Protein AF-A0A974UY22-F1 (afdb_monomer_lite)

Secondary structure (DSSP, 8-state):
------HHHHTTTS---EEE---SSTTTSTTHHHHHTTSSEEEEEEGGGHHHHHHHHHS---SS--HHHHS---EEEEEESSEEEEE-TTS-EEEEEEEP-SS-SSEEEEEEGGGTEEE-SSS----SSPPPTTTTS----------------------------PPPPPP-PPPPPPPP--------S-SS--HHHHHHH--B---B-SPPPPHHHHHHHHHGGGGS--GGG---EEEEEE--HHHHHHHHHHHSHHHHHTTPPP-STT-SEEEEEEE-THHHHHHHTSTTT-BTTBPPP-SS-HHHHHHHHHHHHHHHHHHHTT-EEEEE--SSHHHHHHHHHHHT--TT-EEEEEEEEE-B-S-TTSPPPTHHHHSPPPPHHHH-----

Radius of gyration: 31.55 Å; chains: 1; bounding box: 75×70×97 Å

pLDDT: mean 80.09, std 22.35, range [25.95, 98.69]

Sequence (392 aa):
MLRSFRPSERFSGKPLRELVCTHFHFDHVGGLREFAAVGDLTVHVGTPAVPFFEQALAGPRTVDPDRLAAVPAEAGVRGIDEVLTFDTAEGGTGSADRIVSDHAADMPIVHVNSGKLVFNSDLWNPTPEPPAPDAQRGGSPRSCTTRSRHSASTSRPSPAATAAPAPPTRRRWTTCGSRPVTEPRLIRHADHMEFSEVLRHRRMVRAYRPDPVPDDVLRRVVRVIRRAPSAGFSQGHRLAVITAPAVRARIAAISEGPYVEAGFTAWISGAPVLIALGVREASYHERYQEPDKLDDGAEIPWPVPYWWFDSGALLSLLQLAATSEGLATGFFGPGDDSRFAAVHALTGFPADVSLAGILTVGYSAEDPAAPPSGSAGKRAKLPLEELISWRS

Foldseek 3Di:
DPPPDAPCVVVPPDDAQEAEQFDPDCVSCPCVLNSQLVANHEYEWAPVCQVVVVCVLPPADPLDDDSCNVRPHDYHYDHDPAKDKDADPVGFIKMWGQDPDPVDRIGTWIAGPVVRDIDDDDPDDDDVDDDDPPPGPDDDDDDDDDDDDDDDDDDDDDDDDDDDDDDDDDDDDDDDDDDPPDPPPPPPPPLFDDLVVLVLLQDAFQAFDQDADDPVLVVQLLSCLSVQDDVLPLSFKDKQKDQDLVLQVQLLVLAVVVCVVVVHDRRSNRFNIKIWIKGQLVSVVVSCQDPVNDDVNHRDDCPDSVSLVSSVSSVVSSSSSLVRNQKYKHWDARDDPVSNVSNVVSSPDDPSIHTPTMMGIHHHPDDSPDQDDDVNNVDDDDDVPVVDDDDD

Structure (mmCIF, N/CA/C/O backbone):
data_AF-A0A974UY22-F1
#
_entry.id   AF-A0A974UY22-F1
#
loop_
_atom_site.group_PDB
_atom_site.id
_atom_site.type_symbol
_atom_site.label_atom_id
_atom_site.label_alt_id
_atom_site.label_comp_id
_atom_site.label_asym_id
_atom_site.label_entity_id
_atom_site.label_seq_id
_atom_site.pdbx_PDB_ins_code
_atom_site.Cartn_x
_atom_site.Cartn_y
_atom_site.Cartn_z
_atom_site.occupancy
_atom_site.B_iso_or_equiv
_atom_site.auth_seq_id
_atom_site.auth_comp_id
_atom_site.auth_asym_id
_atom_site.auth_atom_id
_atom_site.pdbx_PDB_model_num
ATOM 1 N N . MET A 1 1 ? -15.994 -2.359 -3.912 1.00 33.97 1 MET A N 1
ATOM 2 C CA . MET A 1 1 ? -16.128 -1.575 -2.666 1.00 33.97 1 MET A CA 1
ATOM 3 C C . MET A 1 1 ? -16.644 -2.520 -1.598 1.00 33.97 1 MET A C 1
ATOM 5 O O . MET A 1 1 ? -17.669 -3.144 -1.845 1.00 33.97 1 MET A O 1
ATOM 9 N N . LEU A 1 2 ? -15.956 -2.675 -0.460 1.00 34.50 2 LEU A N 1
ATOM 10 C CA . LEU A 1 2 ? -16.634 -3.187 0.738 1.00 34.50 2 LEU A CA 1
ATOM 11 C C . LEU A 1 2 ? -17.839 -2.267 0.940 1.00 34.50 2 LEU A C 1
ATOM 13 O O . LEU A 1 2 ? -17.652 -1.049 0.948 1.00 34.50 2 LEU A O 1
ATOM 17 N N . ARG A 1 3 ? -19.062 -2.809 0.979 1.00 41.75 3 ARG A N 1
ATOM 18 C CA . ARG A 1 3 ? -20.226 -1.998 1.349 1.00 41.75 3 ARG A CA 1
ATOM 19 C C . ARG A 1 3 ? -19.875 -1.377 2.696 1.00 41.75 3 ARG A C 1
ATOM 21 O O . ARG A 1 3 ? -19.633 -2.127 3.641 1.00 41.75 3 ARG A O 1
ATOM 28 N N . SER A 1 4 ? -19.747 -0.050 2.757 1.00 58.22 4 SER A N 1
ATOM 29 C CA . SER A 1 4 ? -19.576 0.607 4.045 1.00 58.22 4 SER A CA 1
ATOM 30 C C . SER A 1 4 ? -20.761 0.180 4.897 1.00 58.22 4 SER A C 1
ATOM 32 O O . SER A 1 4 ? -21.902 0.165 4.426 1.00 58.22 4 SER A O 1
ATOM 34 N N . PHE A 1 5 ? -20.482 -0.308 6.101 1.00 65.88 5 PHE A N 1
ATOM 35 C CA . PHE A 1 5 ? -21.538 -0.661 7.028 1.00 65.88 5 PHE A CA 1
ATOM 36 C C . PHE A 1 5 ? -22.402 0.584 7.234 1.00 65.88 5 PHE A C 1
ATOM 38 O O . PHE A 1 5 ? -21.897 1.631 7.626 1.00 65.88 5 PHE A O 1
ATOM 45 N N . ARG A 1 6 ? -23.691 0.487 6.907 1.00 71.44 6 ARG A N 1
ATOM 46 C CA . ARG A 1 6 ? -24.639 1.586 7.059 1.00 71.44 6 ARG A CA 1
ATOM 47 C C . ARG A 1 6 ? -25.590 1.238 8.194 1.00 71.44 6 ARG A C 1
ATOM 49 O O . ARG A 1 6 ? -26.463 0.387 7.994 1.00 71.44 6 ARG A O 1
ATOM 56 N N . PRO A 1 7 ? -25.455 1.892 9.361 1.00 74.00 7 PRO A N 1
ATOM 57 C CA . PRO A 1 7 ? -26.344 1.657 10.492 1.00 74.00 7 PRO A CA 1
ATOM 58 C C . PRO A 1 7 ? -27.825 1.753 10.103 1.00 74.00 7 PRO A C 1
ATOM 60 O O . PRO A 1 7 ? -28.613 0.877 10.448 1.00 74.00 7 PRO A O 1
ATOM 63 N N . SER A 1 8 ? -28.179 2.752 9.287 1.00 70.12 8 SER A N 1
ATOM 64 C CA . SER A 1 8 ? -29.545 2.977 8.801 1.00 70.12 8 SER A CA 1
ATOM 65 C C . SER A 1 8 ? -30.097 1.852 7.913 1.00 70.12 8 SER A C 1
ATOM 67 O O . SER A 1 8 ? -31.305 1.640 7.882 1.00 70.12 8 SER A O 1
ATOM 69 N N . GLU A 1 9 ? -29.238 1.113 7.202 1.00 75.69 9 GLU A N 1
ATOM 70 C CA . GLU A 1 9 ? -29.649 -0.038 6.385 1.00 75.69 9 GLU A CA 1
ATOM 71 C C . GLU A 1 9 ? -29.789 -1.303 7.246 1.00 75.69 9 GLU A C 1
ATOM 73 O O . GLU A 1 9 ? -30.740 -2.066 7.085 1.00 75.69 9 GLU A O 1
ATOM 78 N N . ARG A 1 10 ? -28.862 -1.514 8.191 1.00 74.62 10 ARG A N 1
ATOM 79 C CA . ARG A 1 10 ? -28.843 -2.676 9.098 1.00 74.62 10 ARG A CA 1
ATOM 80 C C . ARG A 1 10 ? -30.011 -2.659 10.086 1.00 74.62 10 ARG A C 1
ATOM 82 O O . ARG A 1 10 ? -30.601 -3.704 10.341 1.00 74.62 10 ARG A O 1
ATOM 89 N N . PHE A 1 11 ? -30.323 -1.489 10.634 1.00 73.31 11 PHE A N 1
ATOM 90 C CA . PHE A 1 11 ? -31.342 -1.286 11.666 1.00 73.31 11 PHE A CA 1
ATOM 91 C C . PHE A 1 11 ? -32.562 -0.531 11.119 1.00 73.31 11 PHE A C 1
ATOM 93 O O . PHE A 1 11 ? -33.171 0.281 11.816 1.00 73.31 11 PHE A O 1
ATOM 100 N N . SER A 1 12 ? -32.906 -0.785 9.850 1.00 63.34 12 SER A N 1
ATOM 101 C CA . SER A 1 12 ? -34.020 -0.119 9.170 1.00 63.34 12 SER A CA 1
ATOM 102 C C . SER A 1 12 ? -35.323 -0.201 9.984 1.00 63.34 12 SER A C 1
ATOM 104 O O . SER A 1 12 ? -35.714 -1.263 10.46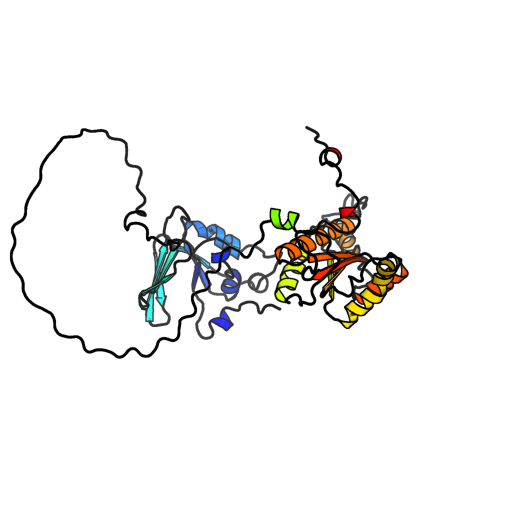7 1.00 63.34 12 SER A O 1
ATOM 106 N N . GLY A 1 13 ? -35.974 0.950 10.178 1.00 70.00 13 GLY A N 1
ATOM 107 C CA . GLY A 1 13 ? -37.240 1.073 10.912 1.00 70.00 13 GLY A CA 1
ATOM 108 C C . GLY A 1 13 ? -37.138 1.475 12.390 1.00 70.00 13 GLY A C 1
ATOM 109 O O . GLY A 1 13 ? -38.177 1.733 12.992 1.00 70.00 13 GLY A O 1
ATOM 110 N N . LYS A 1 14 ? -35.936 1.583 12.978 1.00 71.94 14 LYS A N 1
ATOM 111 C CA . LYS A 1 14 ? -35.740 2.123 14.340 1.00 71.94 14 LYS A CA 1
ATOM 112 C C . LYS A 1 14 ? -34.812 3.348 14.307 1.00 71.94 14 LYS A C 1
ATOM 114 O O . LYS A 1 14 ? -33.728 3.242 13.734 1.00 71.94 14 LYS A O 1
ATOM 119 N N . PRO A 1 15 ? -35.190 4.499 14.897 1.00 75.81 15 PRO A N 1
ATOM 120 C CA . PRO A 1 15 ? -34.280 5.636 14.996 1.00 75.81 15 PRO A CA 1
ATOM 121 C C . PRO A 1 15 ? -33.124 5.289 15.944 1.00 75.81 15 PRO A C 1
ATOM 123 O O . PRO A 1 15 ? -33.352 4.917 17.094 1.00 75.81 15 PRO A O 1
ATOM 126 N N . LEU A 1 16 ? -31.888 5.405 15.459 1.00 83.00 16 LEU A N 1
ATOM 127 C CA . LEU A 1 16 ? -30.686 5.276 16.283 1.00 83.00 16 LEU A CA 1
ATOM 128 C C . LEU A 1 16 ? -30.453 6.616 16.982 1.00 83.00 16 LEU A C 1
ATOM 130 O O . LEU A 1 16 ? -30.194 7.604 16.308 1.00 83.00 16 LEU A O 1
ATOM 134 N N . ARG A 1 17 ? -30.594 6.647 18.308 1.00 84.06 17 ARG A N 1
ATOM 135 C CA . ARG A 1 17 ? -30.447 7.871 19.120 1.00 84.06 17 ARG A CA 1
ATOM 136 C C . ARG A 1 17 ? -29.336 7.786 20.150 1.00 84.06 17 ARG A C 1
ATOM 138 O O . ARG A 1 17 ? -28.755 8.799 20.514 1.00 84.06 17 ARG A O 1
ATOM 145 N N . GLU A 1 18 ? -29.032 6.577 20.598 1.00 87.88 18 GLU A N 1
ATOM 146 C CA . GLU A 1 18 ? -28.063 6.333 21.655 1.00 87.88 18 GLU A CA 1
ATOM 147 C C . GLU A 1 18 ? -27.122 5.209 21.232 1.00 87.88 18 GLU A C 1
ATOM 149 O O . GLU A 1 18 ? -27.541 4.212 20.635 1.00 87.88 18 GLU A O 1
ATOM 154 N N . LEU A 1 19 ? -25.840 5.386 21.532 1.00 90.94 19 LEU A N 1
ATOM 155 C CA . LEU A 1 19 ? -24.793 4.394 21.341 1.00 90.94 19 LEU A CA 1
ATOM 156 C C . LEU A 1 19 ? -23.990 4.301 22.633 1.00 90.94 19 LEU A C 1
ATOM 158 O O . LEU A 1 19 ? -23.407 5.292 23.050 1.00 90.94 19 LEU A O 1
ATOM 162 N N . VAL A 1 20 ? -23.927 3.125 23.251 1.00 91.69 20 VAL A N 1
ATOM 163 C CA . VAL A 1 20 ? -23.041 2.891 24.399 1.00 91.69 20 VAL A CA 1
ATOM 164 C C . VAL A 1 20 ? -21.744 2.277 23.885 1.00 91.69 20 VAL A C 1
ATOM 166 O O . VAL A 1 20 ? -21.756 1.166 23.354 1.00 91.69 20 VAL A O 1
ATOM 169 N N . CYS A 1 21 ? -20.631 2.991 24.030 1.00 91.38 21 CYS A N 1
ATOM 170 C CA . CYS A 1 21 ? -19.300 2.462 23.757 1.00 91.38 21 CYS A CA 1
ATOM 171 C C . CYS A 1 21 ? -18.704 1.939 25.062 1.00 91.38 21 CYS A C 1
ATOM 173 O O . CYS A 1 21 ? -18.571 2.673 26.039 1.00 91.38 21 CYS A O 1
ATOM 175 N N . THR A 1 22 ? -18.365 0.652 25.077 1.00 87.69 22 THR A N 1
ATOM 176 C CA . THR A 1 22 ? -17.906 -0.021 26.295 1.00 87.69 22 THR A CA 1
ATOM 177 C C . THR A 1 22 ? -16.484 0.349 26.679 1.00 87.69 22 THR A C 1
ATOM 179 O O . THR A 1 22 ? -16.158 0.275 27.848 1.00 87.69 22 THR A O 1
ATOM 182 N N . HIS A 1 23 ? -15.613 0.693 25.730 1.00 87.56 23 HIS A N 1
ATOM 183 C CA . HIS A 1 23 ? -14.210 0.985 26.030 1.00 87.56 23 HIS A CA 1
ATOM 184 C C . HIS A 1 23 ? -13.537 1.737 24.877 1.00 87.56 23 HIS A C 1
ATOM 186 O O . HIS A 1 23 ? -14.053 1.715 23.760 1.00 87.56 23 HIS A O 1
ATOM 192 N N . PHE A 1 24 ? -12.396 2.389 25.117 1.00 81.62 24 PHE A N 1
ATOM 193 C CA . PHE A 1 24 ? -11.680 3.186 24.103 1.00 81.62 24 PHE A CA 1
ATOM 194 C C . PHE A 1 24 ? -10.812 2.367 23.126 1.00 81.62 24 PHE A C 1
ATOM 196 O O . PHE A 1 24 ? -10.281 2.921 22.159 1.00 81.62 24 PHE A O 1
ATOM 203 N N . HIS A 1 25 ? -10.644 1.062 23.354 1.00 83.88 25 HIS A N 1
ATOM 204 C CA . HIS A 1 25 ? -9.879 0.189 22.458 1.00 83.88 25 HIS A CA 1
ATOM 205 C C . HIS A 1 25 ? -10.543 0.033 21.077 1.00 83.88 25 HIS A C 1
ATOM 207 O O . HIS A 1 25 ? -11.761 0.149 20.920 1.00 83.88 25 HIS A O 1
ATOM 213 N N . PHE A 1 26 ? -9.718 -0.211 20.051 1.00 75.00 26 PHE A N 1
ATOM 214 C CA . PHE A 1 26 ? -10.118 -0.146 18.638 1.00 75.00 26 PHE A CA 1
ATOM 215 C C . PHE A 1 26 ? -11.260 -1.109 18.265 1.00 75.00 26 PHE A C 1
ATOM 217 O O . PHE A 1 26 ? -12.048 -0.816 17.366 1.00 75.00 26 PHE A O 1
ATOM 224 N N . ASP A 1 27 ? -11.352 -2.239 18.953 1.00 74.81 27 ASP A N 1
ATOM 225 C CA . ASP A 1 27 ? -12.356 -3.288 18.814 1.00 74.81 27 ASP A CA 1
ATOM 226 C C . ASP A 1 27 ? -13.695 -2.957 19.498 1.00 74.81 27 ASP A C 1
ATOM 228 O O . ASP A 1 27 ? -14.726 -3.496 19.097 1.00 74.81 27 ASP A O 1
ATOM 232 N N . HIS A 1 28 ? -13.721 -1.986 20.417 1.00 83.25 28 HIS A N 1
ATOM 233 C CA . HIS A 1 28 ? -14.942 -1.483 21.068 1.00 83.25 28 HIS A CA 1
ATOM 234 C C . HIS A 1 28 ? -15.478 -0.189 20.445 1.00 83.25 28 HIS A C 1
ATOM 236 O O . HIS A 1 28 ? -16.670 0.108 20.547 1.00 83.25 28 HIS A O 1
ATOM 242 N N . VAL A 1 29 ? -14.617 0.578 19.772 1.00 85.31 29 VAL A N 1
ATOM 243 C CA . VAL A 1 29 ? -14.995 1.818 19.064 1.00 85.31 29 VAL A CA 1
ATOM 244 C C . VAL A 1 29 ? -15.105 1.633 17.548 1.00 85.31 29 VAL A C 1
ATOM 246 O O . VAL A 1 29 ? -15.338 2.592 16.804 1.00 85.31 29 VAL A O 1
ATOM 249 N N . GLY A 1 30 ? -14.942 0.398 17.066 1.00 80.75 30 GLY A N 1
ATOM 250 C CA . GLY A 1 30 ? -15.022 0.046 15.654 1.00 80.75 30 GLY A CA 1
ATOM 251 C C . GLY A 1 30 ? -16.346 0.490 15.027 1.00 80.75 30 GLY A C 1
ATOM 252 O O . GLY A 1 30 ? -17.416 -0.006 15.364 1.00 80.75 30 GLY A O 1
ATOM 253 N N . GLY A 1 31 ? -16.279 1.434 14.085 1.00 82.56 31 GLY A N 1
ATOM 254 C CA . GLY A 1 31 ? -17.460 1.958 13.392 1.00 82.56 31 GLY A CA 1
ATOM 255 C C . GLY A 1 31 ? -18.199 3.089 14.116 1.00 82.56 31 GLY A C 1
ATOM 256 O O . GLY A 1 31 ? -19.160 3.598 13.547 1.00 82.56 31 GLY A O 1
ATOM 257 N N . LEU A 1 32 ? -17.739 3.549 15.288 1.00 89.19 32 LEU A N 1
ATOM 258 C CA . LEU A 1 32 ? -18.306 4.689 16.032 1.00 89.19 32 LEU A CA 1
ATOM 259 C C . LEU A 1 32 ? -18.644 5.879 15.121 1.00 89.19 32 LEU A C 1
ATOM 261 O O . LEU A 1 32 ? -19.759 6.393 15.133 1.00 89.19 32 LEU A O 1
ATOM 265 N N . ARG A 1 33 ? -17.687 6.284 14.281 1.00 88.94 33 ARG A N 1
ATOM 266 C CA . ARG A 1 33 ? -17.845 7.428 13.374 1.00 88.94 33 ARG A CA 1
ATOM 267 C C . ARG A 1 33 ? -18.901 7.191 12.286 1.00 88.94 33 ARG A C 1
ATOM 269 O O . ARG A 1 33 ? -19.545 8.138 11.858 1.00 88.94 33 ARG A O 1
ATOM 276 N N . GLU A 1 34 ? -19.154 5.947 11.876 1.00 87.19 34 GLU A N 1
ATOM 277 C CA . GLU A 1 34 ? -20.253 5.628 10.946 1.00 87.19 34 GLU A CA 1
ATOM 278 C C . GLU A 1 34 ? -21.630 5.780 11.610 1.00 87.19 34 GLU A C 1
ATOM 280 O O . GLU A 1 34 ? -22.583 6.190 10.948 1.00 87.19 34 GLU A O 1
ATOM 285 N N . PHE A 1 35 ? -21.737 5.480 12.910 1.00 87.56 35 PHE A N 1
ATOM 286 C CA . PHE A 1 35 ? -22.947 5.738 13.696 1.00 87.56 35 PHE A CA 1
ATOM 287 C C . PHE A 1 35 ? -23.139 7.230 13.964 1.00 87.56 35 PHE A C 1
ATOM 289 O O . PHE A 1 35 ? -24.234 7.737 13.750 1.00 87.56 35 PHE A O 1
ATOM 296 N N . ALA A 1 36 ? -22.085 7.945 14.358 1.00 88.56 36 ALA A N 1
ATOM 297 C CA . ALA A 1 36 ? -22.140 9.391 14.569 1.00 88.56 36 ALA A CA 1
ATOM 298 C C . ALA A 1 36 ? -22.578 10.149 13.301 1.00 88.56 36 ALA A C 1
ATOM 300 O O . ALA A 1 36 ? -23.345 11.101 13.382 1.00 88.56 36 ALA A O 1
ATOM 301 N N . ALA A 1 37 ? -22.183 9.671 12.115 1.00 87.81 37 ALA A N 1
ATOM 302 C CA . ALA A 1 37 ? -22.597 10.241 10.831 1.00 87.81 37 ALA A CA 1
ATOM 303 C C . ALA A 1 37 ? -24.098 10.088 10.502 1.00 87.81 37 ALA A C 1
ATOM 305 O O . ALA A 1 37 ? -24.549 10.602 9.477 1.00 87.81 37 ALA A O 1
ATOM 306 N N . VAL A 1 38 ? -24.872 9.346 11.305 1.00 81.56 38 VAL A N 1
ATOM 307 C CA . VAL A 1 38 ? -26.341 9.297 11.186 1.00 81.56 38 VAL A CA 1
ATOM 308 C C . VAL A 1 38 ? -26.969 10.631 11.616 1.00 81.56 38 VAL A C 1
ATOM 310 O O . VAL A 1 38 ? -28.004 10.995 11.061 1.00 81.56 38 VAL A O 1
ATOM 313 N N . GLY A 1 39 ? -26.318 11.369 12.524 1.00 79.12 39 GLY A N 1
ATOM 314 C CA . GLY A 1 39 ? -26.855 12.577 13.155 1.00 79.12 39 GLY A CA 1
ATOM 315 C C . GLY A 1 39 ? -27.792 12.270 14.325 1.00 79.12 39 GLY A C 1
ATOM 316 O O . GLY A 1 39 ? -28.324 11.164 14.427 1.00 79.12 39 GLY A O 1
ATOM 317 N N . ASP A 1 40 ? -27.955 13.247 15.221 1.00 82.75 40 ASP A N 1
ATOM 318 C CA . ASP A 1 40 ? -28.810 13.175 16.419 1.00 82.75 40 ASP A CA 1
ATOM 319 C C . ASP A 1 40 ? -28.524 11.963 17.333 1.00 82.75 40 ASP A C 1
ATOM 321 O O . ASP A 1 40 ? -29.420 11.416 17.983 1.00 82.75 40 ASP A O 1
ATOM 325 N N . LEU A 1 41 ? -27.258 11.537 17.385 1.00 88.31 41 LEU A N 1
ATOM 326 C CA . LEU A 1 41 ? -26.791 10.426 18.212 1.00 88.31 41 LEU A CA 1
ATOM 327 C C . LEU A 1 41 ? -26.083 10.948 19.470 1.00 88.31 41 LEU A C 1
ATOM 329 O O . LEU A 1 41 ? -25.190 11.791 19.383 1.00 88.31 41 LEU A O 1
ATOM 333 N N . THR A 1 42 ? -26.416 10.386 20.632 1.00 91.62 42 THR A N 1
ATOM 334 C CA . THR A 1 42 ? -25.621 10.528 21.860 1.00 91.62 42 THR A CA 1
ATOM 335 C C . THR A 1 42 ? -24.766 9.283 22.076 1.00 91.62 42 THR A C 1
ATOM 337 O O . THR A 1 42 ? -25.270 8.161 22.123 1.00 91.62 42 THR A O 1
ATOM 340 N N . VAL A 1 43 ? -23.459 9.481 22.210 1.00 94.12 43 VAL A N 1
ATOM 341 C CA . VAL A 1 43 ? -22.476 8.445 22.523 1.00 94.12 43 VAL A CA 1
ATOM 342 C C . VAL A 1 43 ? -22.242 8.438 24.029 1.00 94.12 43 VAL A C 1
ATOM 344 O O . VAL A 1 43 ? -21.730 9.402 24.592 1.00 94.12 43 VAL A O 1
ATOM 347 N N . HIS A 1 44 ? -22.612 7.348 24.685 1.00 94.69 44 HIS A N 1
ATOM 348 C CA . HIS A 1 44 ? -22.419 7.138 26.110 1.00 94.69 44 HIS A CA 1
ATOM 349 C C . HIS A 1 44 ? -21.152 6.324 26.362 1.00 94.69 44 HIS A C 1
ATOM 351 O O . HIS A 1 44 ? -20.973 5.251 25.786 1.00 94.69 44 HIS A O 1
ATOM 357 N N . VAL A 1 45 ? -20.291 6.831 27.237 1.00 94.50 45 VAL A N 1
ATOM 358 C CA . VAL A 1 45 ? -19.005 6.225 27.621 1.00 94.50 45 VAL A CA 1
ATOM 359 C C . VAL A 1 45 ? -18.792 6.416 29.112 1.00 94.50 45 VAL A C 1
ATOM 361 O O . VAL A 1 45 ? -19.397 7.315 29.692 1.00 94.50 45 VAL A O 1
ATOM 364 N N . GLY A 1 46 ? -17.932 5.637 29.770 1.00 93.25 46 GLY A N 1
ATOM 365 C CA . GLY A 1 46 ? -17.560 5.987 31.141 1.00 93.25 46 GLY A CA 1
ATOM 366 C C . GLY A 1 46 ? -16.921 7.370 31.193 1.00 93.25 46 GLY A C 1
ATOM 367 O O . GLY A 1 46 ? -16.133 7.736 30.320 1.00 93.25 46 GLY A O 1
ATOM 368 N N . THR A 1 47 ? -17.260 8.146 32.223 1.00 94.31 47 THR A N 1
ATOM 369 C CA . THR A 1 47 ? -16.863 9.559 32.341 1.00 94.31 47 THR A CA 1
ATOM 370 C C . THR A 1 47 ? -15.376 9.842 32.073 1.00 94.31 47 THR A C 1
ATOM 372 O O . THR A 1 47 ? -15.097 10.811 31.365 1.00 94.31 47 THR A O 1
ATOM 375 N N . PRO A 1 48 ? -14.403 9.022 32.529 1.00 91.50 48 PRO A N 1
ATOM 376 C CA . PRO A 1 48 ? -12.989 9.283 32.245 1.00 91.50 48 PRO A CA 1
ATOM 377 C C . PRO A 1 48 ? -12.621 9.274 30.750 1.00 91.50 48 PRO A C 1
ATOM 379 O O . PRO A 1 48 ? -11.626 9.887 30.373 1.00 91.50 48 PRO A O 1
ATOM 382 N N . ALA A 1 49 ? -13.409 8.611 29.898 1.00 92.56 49 ALA A N 1
ATOM 383 C CA . ALA A 1 49 ? -13.141 8.494 28.466 1.00 92.56 49 ALA A CA 1
ATOM 384 C C . ALA A 1 49 ? -13.738 9.625 27.621 1.00 92.56 49 ALA A C 1
ATOM 386 O O . ALA A 1 49 ? -13.383 9.748 26.449 1.00 92.56 49 ALA A O 1
ATOM 387 N N . VAL A 1 50 ? -14.615 10.466 28.182 1.00 94.50 50 VAL A N 1
ATOM 388 C CA . VAL A 1 50 ? -15.306 11.536 27.437 1.00 94.50 50 VAL A CA 1
ATOM 389 C C . VAL A 1 50 ? -14.346 12.375 26.575 1.00 94.50 50 VAL A C 1
ATOM 391 O O . VAL A 1 50 ? -14.598 12.461 25.371 1.00 94.50 50 VAL A O 1
ATOM 394 N N . PRO A 1 51 ? -13.203 12.883 27.091 1.00 93.31 51 PRO A N 1
ATOM 395 C CA . PRO A 1 51 ? -12.296 13.703 26.283 1.00 93.31 51 PRO A CA 1
ATOM 396 C C . PRO A 1 51 ? -11.722 12.966 25.065 1.00 93.31 51 PRO A C 1
ATOM 398 O O . PRO A 1 51 ? -11.556 13.556 23.997 1.00 93.31 51 PRO A O 1
ATOM 401 N N . PHE A 1 52 ? -11.441 11.664 25.199 1.00 91.56 52 PHE A N 1
ATOM 402 C CA . PHE A 1 52 ? -10.943 10.847 24.091 1.00 91.56 52 PHE A CA 1
ATOM 403 C C . PHE A 1 52 ? -11.997 10.710 22.989 1.00 91.56 52 PHE A C 1
ATOM 405 O O . PHE A 1 52 ? -11.681 10.876 21.812 1.00 91.56 52 PHE A O 1
ATOM 412 N N . PHE A 1 53 ? -13.252 10.434 23.351 1.00 93.44 53 PHE A N 1
ATOM 413 C CA . PHE A 1 53 ? -14.328 10.253 22.375 1.00 93.44 53 PHE A CA 1
ATOM 414 C C . PHE A 1 53 ? -14.726 11.569 21.697 1.00 93.44 53 PHE A C 1
ATOM 416 O O . PHE A 1 53 ? -14.955 11.573 20.487 1.00 93.44 53 PHE A O 1
ATOM 423 N N . GLU A 1 54 ? -14.734 12.689 22.426 1.00 93.12 54 GLU A N 1
ATOM 424 C CA . GLU A 1 54 ? -14.919 14.023 21.838 1.00 93.12 54 GLU A CA 1
ATOM 425 C C . GLU A 1 54 ? -13.828 14.317 20.804 1.00 93.12 54 GLU A C 1
ATOM 427 O O . GLU A 1 54 ? -14.124 14.685 19.663 1.00 93.12 54 GLU A O 1
ATOM 432 N N . GLN A 1 55 ? -12.563 14.062 21.155 1.00 90.88 55 GLN A N 1
ATOM 433 C CA . GLN A 1 55 ? -11.442 14.218 20.232 1.00 90.88 55 GLN A CA 1
ATOM 434 C C . GLN A 1 55 ? -11.551 13.268 19.028 1.00 90.88 55 GLN A C 1
ATOM 436 O O . GLN A 1 55 ? -11.290 13.675 17.894 1.00 90.88 55 GLN A O 1
ATOM 441 N N . ALA A 1 56 ? -11.950 12.013 19.243 1.00 89.31 56 ALA A N 1
ATOM 442 C CA . ALA A 1 56 ? -12.083 11.012 18.189 1.00 89.31 56 ALA A CA 1
ATOM 443 C C . ALA A 1 56 ? -13.204 11.344 17.188 1.00 89.31 56 ALA A C 1
ATOM 445 O O . ALA A 1 56 ? -13.085 11.011 16.005 1.00 89.31 56 ALA A O 1
ATOM 446 N N . LEU A 1 57 ? -14.281 12.000 17.631 1.00 90.81 57 LEU A N 1
ATOM 447 C CA . LEU A 1 57 ? -15.384 12.451 16.778 1.00 90.81 57 LEU A CA 1
ATOM 448 C C . LEU A 1 57 ? -15.049 13.765 16.057 1.00 90.81 57 LEU A C 1
ATOM 450 O O . LEU A 1 57 ? -15.276 13.862 14.849 1.00 90.81 57 LEU A O 1
ATOM 454 N N . ALA A 1 58 ? -14.435 14.728 16.749 1.00 89.12 58 ALA A N 1
ATOM 455 C CA . ALA A 1 58 ? -14.052 16.020 16.176 1.00 89.12 58 ALA A CA 1
ATOM 456 C C . ALA A 1 58 ? -12.839 15.937 15.230 1.00 89.12 58 ALA A C 1
ATOM 458 O O . ALA A 1 58 ? -12.694 16.750 14.316 1.00 89.12 58 ALA A O 1
ATOM 459 N N . GLY A 1 59 ? -11.952 14.962 15.445 1.00 88.19 59 GLY A N 1
ATOM 460 C CA . GLY A 1 59 ? -10.703 14.827 14.705 1.00 88.19 59 GLY A CA 1
ATOM 461 C C . GLY A 1 59 ? -10.904 14.569 13.202 1.00 88.19 59 GLY A C 1
ATOM 462 O O . GLY A 1 59 ? -11.770 13.774 12.813 1.00 88.19 59 GLY A O 1
ATOM 463 N N . PRO A 1 60 ? -10.086 15.185 12.326 1.00 84.75 60 PRO A N 1
ATOM 464 C CA . PRO A 1 60 ? -10.155 14.934 10.893 1.00 84.75 60 PRO A CA 1
ATOM 465 C C . PRO A 1 60 ? -9.629 13.533 10.559 1.00 84.75 60 PRO A C 1
ATOM 467 O O . PRO A 1 60 ? -8.563 13.119 11.019 1.00 84.75 60 PRO A O 1
ATOM 470 N N . ARG A 1 61 ? -10.333 12.806 9.683 1.00 85.00 61 ARG A N 1
ATOM 471 C CA . ARG A 1 61 ? -9.898 11.489 9.193 1.00 85.00 61 ARG A CA 1
ATOM 472 C C . ARG A 1 61 ? -9.295 11.591 7.792 1.00 85.00 61 ARG A C 1
ATOM 474 O O . ARG A 1 61 ? -9.928 11.263 6.797 1.00 85.00 61 ARG A O 1
ATOM 481 N N . THR A 1 62 ? -8.046 12.040 7.716 1.00 81.00 62 THR A N 1
ATOM 482 C CA . THR A 1 62 ? -7.357 12.351 6.446 1.00 81.00 62 THR A CA 1
ATOM 483 C C . THR A 1 62 ? -6.833 11.112 5.707 1.00 81.00 62 THR A C 1
ATOM 485 O O . THR A 1 62 ? -6.807 11.075 4.478 1.00 81.00 62 THR A O 1
ATOM 488 N N . VAL A 1 63 ? -6.462 10.056 6.442 1.00 77.50 63 VAL A N 1
ATOM 489 C CA . VAL A 1 63 ? -5.847 8.837 5.877 1.00 77.50 63 VAL A CA 1
ATOM 490 C C . VAL A 1 63 ? -6.865 7.809 5.391 1.00 77.50 63 VAL A C 1
ATOM 492 O O . VAL A 1 63 ? -6.483 6.929 4.637 1.00 77.50 63 VAL A O 1
ATOM 495 N N . ASP A 1 64 ? -8.133 7.872 5.799 1.00 76.44 64 ASP A N 1
ATOM 496 C CA . ASP A 1 64 ? -9.227 7.082 5.211 1.00 76.44 64 ASP A CA 1
ATOM 497 C C . ASP A 1 64 ? -10.572 7.727 5.525 1.00 76.44 64 ASP A C 1
ATOM 499 O O . ASP A 1 64 ? -11.204 7.290 6.480 1.00 76.44 64 ASP A O 1
ATOM 503 N N . PRO A 1 65 ? -10.973 8.794 4.802 1.00 81.81 65 PRO A N 1
ATOM 504 C CA . PRO A 1 65 ? -12.192 9.529 5.108 1.00 81.81 65 PRO A CA 1
ATOM 505 C C . PRO A 1 65 ? -13.388 8.587 5.225 1.00 81.81 65 PRO A C 1
ATOM 507 O O . PRO A 1 65 ? -13.686 7.824 4.307 1.00 81.81 65 PRO A O 1
ATOM 510 N N . ASP A 1 66 ? -14.039 8.629 6.383 1.00 84.81 66 ASP A N 1
ATOM 511 C CA . ASP A 1 66 ? -15.274 7.903 6.643 1.00 84.81 66 ASP A CA 1
ATOM 512 C C . ASP A 1 66 ? -16.493 8.768 6.370 1.00 84.81 66 ASP A C 1
ATOM 514 O O . ASP A 1 66 ? -16.389 9.920 5.943 1.00 84.81 66 ASP A O 1
ATOM 518 N N . ARG A 1 67 ? -17.675 8.205 6.616 1.00 84.75 67 ARG A N 1
ATOM 519 C CA . ARG A 1 67 ? -18.918 8.929 6.394 1.00 84.75 67 ARG A CA 1
ATOM 520 C C . ARG A 1 67 ? -19.022 10.201 7.231 1.00 84.75 67 ARG A C 1
ATOM 522 O O . ARG A 1 67 ? -19.512 11.184 6.695 1.00 84.75 67 ARG A O 1
ATOM 529 N N . LEU A 1 68 ? -18.534 10.215 8.475 1.00 87.94 68 LEU A N 1
ATOM 530 C CA . LEU A 1 68 ? -18.548 11.426 9.306 1.00 87.94 68 LEU A CA 1
ATOM 531 C C . LEU A 1 68 ? -17.616 12.506 8.745 1.00 87.94 68 LEU A C 1
ATOM 533 O O . LEU A 1 68 ? -17.937 13.685 8.805 1.00 87.94 68 LEU A O 1
ATOM 537 N N . ALA A 1 69 ? -16.477 12.115 8.165 1.00 87.94 69 ALA A N 1
ATOM 538 C CA . ALA A 1 69 ? -15.603 13.056 7.467 1.00 87.94 69 ALA A CA 1
ATOM 539 C C . ALA A 1 69 ? -16.227 13.589 6.160 1.00 87.94 69 ALA A C 1
ATOM 541 O O . ALA A 1 69 ? -15.993 14.738 5.800 1.00 87.94 69 ALA A O 1
ATOM 542 N N . ALA A 1 70 ? -17.007 12.769 5.447 1.00 85.12 70 ALA A N 1
ATOM 543 C CA . ALA A 1 70 ? -17.669 13.161 4.198 1.00 85.12 70 ALA A CA 1
ATOM 544 C C . ALA A 1 70 ? -18.960 13.972 4.417 1.00 85.12 70 ALA A C 1
ATOM 546 O O . ALA A 1 70 ? -19.284 14.851 3.622 1.00 85.12 70 ALA A O 1
ATOM 547 N N . VAL A 1 71 ? -19.705 13.652 5.474 1.00 85.00 71 VAL A N 1
ATOM 548 C CA . VAL A 1 71 ? -20.960 14.287 5.879 1.00 85.00 71 VAL A CA 1
ATOM 549 C C . VAL A 1 71 ? -20.858 14.565 7.379 1.00 85.00 71 VAL A C 1
ATOM 551 O O . VAL A 1 71 ? -21.229 13.705 8.183 1.00 85.00 71 VAL A O 1
ATOM 554 N N . PRO A 1 72 ? -20.310 15.732 7.765 1.00 84.19 72 PRO A N 1
ATOM 555 C CA . PRO A 1 72 ? -20.220 16.120 9.163 1.00 84.19 72 PRO A CA 1
ATOM 556 C C . PRO A 1 72 ? -21.606 16.140 9.803 1.00 84.19 72 PRO A C 1
ATOM 558 O O . PRO A 1 72 ? -22.553 16.694 9.245 1.00 84.19 72 PRO A O 1
ATOM 561 N N . ALA A 1 73 ? -21.710 15.528 10.974 1.00 85.06 73 ALA A N 1
ATOM 562 C CA . ALA A 1 73 ? -22.913 15.495 11.783 1.00 85.06 73 ALA A CA 1
ATOM 563 C C . ALA A 1 73 ? -22.520 15.724 13.241 1.00 85.06 73 ALA A C 1
ATOM 565 O O . ALA A 1 73 ? -21.435 15.314 13.664 1.00 85.06 73 ALA A O 1
ATOM 566 N N . GLU A 1 74 ? -23.393 16.375 14.003 1.00 80.50 74 GLU A N 1
ATOM 567 C CA . GLU A 1 74 ? -23.183 16.499 15.440 1.00 80.50 74 GLU A CA 1
ATOM 568 C C . GLU A 1 74 ? -23.511 15.172 16.129 1.00 80.50 74 GLU A C 1
ATOM 570 O O . GLU A 1 74 ? -24.561 14.567 15.900 1.00 80.50 74 GLU A O 1
ATOM 575 N N . ALA A 1 75 ? -22.587 14.723 16.975 1.00 83.81 75 ALA A N 1
ATOM 576 C CA . ALA A 1 75 ? -22.782 13.607 17.884 1.00 83.81 75 ALA A CA 1
ATOM 577 C C . ALA A 1 75 ? -22.320 14.050 19.272 1.00 83.81 75 ALA A C 1
ATOM 579 O O . ALA A 1 75 ? -21.162 14.430 19.454 1.00 83.81 75 ALA A O 1
ATOM 580 N N . GLY A 1 76 ? -23.235 14.033 20.239 1.00 90.06 76 GLY A N 1
ATOM 581 C CA . GLY A 1 76 ? -22.919 14.379 21.621 1.00 90.06 76 GLY A CA 1
ATOM 582 C C . GLY A 1 76 ? -22.189 13.230 22.308 1.00 90.06 76 GLY A C 1
ATOM 583 O O . GLY A 1 76 ? -22.495 12.069 22.046 1.00 90.06 76 GLY A O 1
ATOM 584 N N . VAL A 1 77 ? -21.259 13.534 23.212 1.00 94.75 77 VAL A N 1
ATOM 585 C CA . VAL A 1 77 ? -20.637 12.536 24.094 1.00 94.75 77 VAL A CA 1
ATOM 586 C C . VAL A 1 77 ? -21.136 12.767 25.515 1.00 94.75 77 VAL A C 1
ATOM 588 O O . VAL A 1 77 ? -21.146 13.897 25.999 1.00 94.75 77 VAL A O 1
ATOM 591 N N . ARG A 1 78 ? -21.572 11.704 26.193 1.00 96.06 78 ARG A N 1
ATOM 592 C CA . ARG A 1 78 ? -22.076 11.765 27.566 1.00 96.06 78 ARG A CA 1
ATOM 593 C C . ARG A 1 78 ? -21.384 10.736 28.453 1.00 96.06 78 ARG A C 1
ATOM 595 O O . ARG A 1 78 ? -21.371 9.547 28.146 1.00 96.06 78 ARG A O 1
ATOM 602 N N . GLY A 1 79 ? -20.862 11.207 29.581 1.00 95.69 79 GLY A N 1
ATOM 603 C CA . GLY A 1 79 ? -20.267 10.362 30.612 1.00 95.69 79 GLY A CA 1
ATOM 604 C C . GLY A 1 79 ? -21.301 9.531 31.377 1.00 95.69 79 GLY A C 1
ATOM 605 O O . GLY A 1 79 ? -22.412 9.991 31.651 1.00 95.69 79 GLY A O 1
ATOM 606 N N . ILE A 1 80 ? -20.916 8.309 31.727 1.00 94.88 80 ILE A N 1
ATOM 607 C CA . ILE A 1 80 ? -21.579 7.430 32.687 1.00 94.88 80 ILE A CA 1
ATOM 608 C C . ILE A 1 80 ? -20.732 7.447 33.963 1.00 94.88 80 ILE A C 1
ATOM 610 O O . ILE A 1 80 ? -19.652 6.854 33.998 1.00 94.88 80 ILE A O 1
ATOM 614 N N . ASP A 1 81 ? -21.211 8.124 35.008 1.00 89.94 81 ASP A N 1
ATOM 615 C CA . ASP A 1 81 ? -20.496 8.196 36.288 1.00 89.94 81 ASP A CA 1
ATOM 616 C C . ASP A 1 81 ? -20.626 6.899 37.088 1.00 89.94 81 ASP A C 1
ATOM 618 O O . ASP A 1 81 ? -19.622 6.369 37.559 1.00 89.94 81 ASP A O 1
ATOM 622 N N . GLU A 1 82 ? -21.837 6.356 37.197 1.00 88.31 82 GLU A N 1
ATOM 623 C CA . GLU A 1 82 ? -22.109 5.093 37.896 1.00 88.31 82 GLU A CA 1
ATOM 624 C C . GLU A 1 82 ? -23.028 4.200 37.069 1.00 88.31 82 GLU A C 1
ATOM 626 O O . GLU A 1 82 ? -22.618 3.123 36.650 1.00 88.31 82 GLU A O 1
ATOM 631 N N . VAL A 1 83 ? -24.241 4.666 36.764 1.00 92.12 83 VAL A N 1
ATOM 632 C CA . VAL A 1 83 ? -25.196 3.921 35.941 1.00 92.12 83 VAL A CA 1
ATOM 633 C C . VAL A 1 83 ? -25.939 4.846 34.987 1.00 92.12 83 VAL A C 1
ATOM 635 O O . VAL A 1 83 ? -26.367 5.943 35.348 1.00 92.12 83 VAL A O 1
ATOM 638 N N . LEU A 1 84 ? -26.116 4.385 33.757 1.00 93.75 84 LEU A N 1
ATOM 639 C CA . LEU A 1 84 ? -27.069 4.920 32.795 1.00 93.75 84 LEU A CA 1
ATOM 640 C C . LEU A 1 84 ? -28.251 3.957 32.727 1.00 93.75 84 LEU A C 1
ATOM 642 O O . LEU A 1 84 ? -28.045 2.754 32.639 1.00 93.75 84 LEU A O 1
ATOM 646 N N . THR A 1 85 ? -29.478 4.466 32.735 1.00 92.81 85 THR A N 1
ATOM 647 C CA . THR A 1 85 ? -30.682 3.656 32.493 1.00 92.81 85 THR A CA 1
ATOM 648 C C . THR A 1 85 ? -31.349 4.113 31.208 1.00 92.81 85 THR A C 1
ATOM 650 O O . THR A 1 85 ? -31.305 5.298 30.881 1.00 92.81 85 THR A O 1
ATOM 653 N N . PHE A 1 86 ? -31.926 3.172 30.466 1.00 88.69 86 PHE A N 1
ATOM 654 C CA . PHE A 1 86 ? -32.559 3.446 29.178 1.00 88.69 86 PHE A CA 1
ATOM 655 C C . PHE A 1 86 ? -33.754 2.524 28.931 1.00 88.69 86 PHE A C 1
ATOM 657 O O . PHE A 1 86 ? -33.802 1.390 29.420 1.00 88.69 86 PHE A O 1
ATOM 664 N N . ASP A 1 87 ? -34.709 3.004 28.139 1.00 88.00 87 ASP A N 1
ATOM 665 C CA . ASP A 1 87 ? -35.861 2.222 27.698 1.00 88.00 87 ASP A CA 1
ATOM 666 C C . ASP A 1 87 ? -35.511 1.398 26.455 1.00 88.00 87 ASP A C 1
ATOM 668 O O . ASP A 1 87 ? -34.808 1.849 25.547 1.00 88.00 87 ASP A O 1
ATOM 672 N N . THR A 1 88 ? -36.022 0.172 26.378 1.00 81.62 88 THR A N 1
ATOM 673 C CA . THR A 1 88 ? -35.840 -0.688 25.207 1.00 81.62 88 THR A CA 1
ATOM 674 C C . THR A 1 88 ? -37.001 -0.526 24.234 1.00 81.62 88 THR A C 1
ATOM 676 O O . THR A 1 88 ? -38.155 -0.349 24.621 1.00 81.62 88 THR A O 1
ATOM 679 N N . ALA A 1 89 ? -36.721 -0.685 22.938 1.00 76.81 89 ALA A N 1
ATOM 680 C CA . ALA A 1 89 ? -37.739 -0.599 21.886 1.00 76.81 89 ALA A CA 1
ATOM 681 C C . ALA A 1 89 ? -38.873 -1.645 22.007 1.00 76.81 89 ALA A C 1
ATOM 683 O O . ALA A 1 89 ? -39.880 -1.530 21.316 1.00 76.81 89 ALA A O 1
ATOM 684 N N . GLU A 1 90 ? -38.703 -2.672 22.844 1.00 77.31 90 GLU A N 1
ATOM 685 C CA . GLU A 1 90 ? -39.691 -3.730 23.103 1.00 77.31 90 GLU A CA 1
ATOM 686 C C . GLU A 1 90 ? -40.514 -3.478 24.382 1.00 77.31 90 GLU A C 1
ATOM 688 O O . GLU A 1 90 ? -41.302 -4.332 24.779 1.00 77.31 90 GLU A O 1
ATOM 693 N N . GLY A 1 91 ? -40.356 -2.313 25.024 1.00 79.81 91 GLY A N 1
ATOM 694 C CA . GLY A 1 91 ? -41.141 -1.920 26.199 1.00 79.81 91 GLY A CA 1
ATOM 695 C C . GLY A 1 91 ? -40.583 -2.412 27.538 1.00 79.81 91 GLY A C 1
ATOM 696 O O . GLY A 1 91 ? -41.352 -2.662 28.463 1.00 79.81 91 GLY A O 1
ATOM 697 N N . GLY A 1 92 ? -39.261 -2.574 27.652 1.00 86.06 92 GLY A N 1
ATOM 698 C CA . GLY A 1 92 ? -38.572 -2.871 28.911 1.00 86.06 92 GLY A CA 1
ATOM 699 C C . GLY A 1 92 ? -37.516 -1.825 29.258 1.00 86.06 92 GLY A C 1
ATOM 700 O O . GLY A 1 92 ? -37.432 -0.789 28.610 1.00 86.06 92 GLY A O 1
ATOM 701 N N . THR A 1 93 ? -36.682 -2.120 30.254 1.00 89.50 93 THR A N 1
ATOM 702 C CA . THR A 1 93 ? -35.563 -1.256 30.659 1.00 89.50 93 THR A CA 1
ATOM 703 C C . THR A 1 93 ? -34.226 -1.970 30.503 1.00 89.50 93 THR A C 1
ATOM 705 O O . THR A 1 93 ? -34.143 -3.203 30.541 1.00 89.50 93 THR A O 1
ATOM 708 N N . GLY A 1 94 ? -33.167 -1.191 30.344 1.00 91.31 94 GLY A N 1
ATOM 709 C CA . GLY A 1 94 ? -31.787 -1.632 30.458 1.00 91.31 94 GLY A CA 1
ATOM 710 C C . GLY A 1 94 ? -30.961 -0.667 31.300 1.00 91.31 94 GLY A C 1
ATOM 711 O O . GLY A 1 94 ? -31.417 0.426 31.651 1.00 91.31 94 GLY A O 1
ATOM 712 N N . SER A 1 95 ? -29.753 -1.099 31.640 1.00 92.12 95 SER A N 1
ATOM 713 C CA . SER A 1 95 ? -28.743 -0.270 32.285 1.00 92.12 95 SER A CA 1
ATOM 714 C C . SER A 1 95 ? -27.383 -0.429 31.619 1.00 92.12 95 SER A C 1
ATOM 716 O O . SER A 1 95 ? -27.102 -1.437 30.972 1.00 92.12 95 SER A O 1
ATOM 718 N N . ALA A 1 96 ? -26.548 0.594 31.748 1.00 92.12 96 ALA A N 1
ATOM 719 C CA . ALA A 1 96 ? -25.126 0.528 31.480 1.00 92.12 96 ALA A CA 1
ATOM 720 C C . ALA A 1 96 ? -24.389 0.994 32.739 1.00 92.12 96 ALA A C 1
ATOM 722 O O . ALA A 1 96 ? -24.440 2.173 33.090 1.00 92.12 96 ALA A O 1
ATOM 723 N N . ASP A 1 97 ? -23.757 0.058 33.436 1.00 90.62 97 ASP A N 1
ATOM 724 C CA . ASP A 1 97 ? -23.137 0.266 34.743 1.00 90.62 97 ASP A CA 1
ATOM 725 C C . ASP A 1 97 ? -21.623 0.412 34.564 1.00 90.62 97 ASP A C 1
ATOM 727 O O . ASP A 1 97 ? -20.974 -0.511 34.070 1.00 90.62 97 ASP A O 1
ATOM 731 N N . ARG A 1 98 ? -21.040 1.557 34.941 1.00 89.31 98 ARG A N 1
ATOM 732 C CA . ARG A 1 98 ? -19.589 1.766 34.853 1.00 89.31 98 ARG A CA 1
ATOM 733 C C . ARG A 1 98 ? -18.884 0.923 35.907 1.00 89.31 98 ARG A C 1
ATOM 735 O O . ARG A 1 98 ? -19.079 1.105 37.107 1.00 89.31 98 ARG A O 1
ATOM 742 N N . ILE A 1 99 ? -18.004 0.044 35.447 1.00 84.00 99 ILE A N 1
ATOM 743 C CA . ILE A 1 99 ? -17.182 -0.806 36.296 1.00 84.00 99 ILE A CA 1
ATOM 744 C C . ILE A 1 99 ? -15.764 -0.249 36.339 1.00 84.00 99 ILE A C 1
ATOM 746 O O . ILE A 1 99 ? -15.189 0.141 35.325 1.00 84.00 99 ILE A O 1
ATOM 750 N N . VAL A 1 100 ? -15.189 -0.235 37.540 1.00 78.12 100 VAL A N 1
ATOM 751 C CA . VAL A 1 100 ? -13.760 0.006 37.737 1.00 78.12 100 VAL A CA 1
ATOM 752 C C . VAL A 1 100 ? -13.078 -1.344 37.898 1.00 78.12 100 VAL A C 1
ATOM 754 O O . VAL A 1 100 ? -13.437 -2.121 38.782 1.00 78.12 100 VAL A O 1
ATOM 757 N N . SER A 1 101 ? -12.102 -1.620 37.042 1.00 77.00 101 SER A N 1
ATOM 758 C CA . SER A 1 101 ? -11.304 -2.844 37.056 1.00 77.00 101 SER A CA 1
ATOM 759 C C . SER A 1 101 ? -9.831 -2.527 36.792 1.00 77.00 101 SER A C 1
ATOM 761 O O . SER A 1 101 ? -9.501 -1.427 36.351 1.00 77.00 101 SER A O 1
ATOM 763 N N . ASP A 1 102 ? -8.952 -3.510 36.998 1.00 77.00 102 ASP A N 1
ATOM 764 C CA . ASP A 1 102 ? -7.533 -3.398 36.626 1.00 77.00 102 ASP A CA 1
ATOM 765 C C . ASP A 1 102 ? -7.327 -3.290 35.104 1.00 77.00 102 ASP A C 1
ATOM 767 O O . ASP A 1 102 ? -6.263 -2.877 34.648 1.00 77.00 102 ASP A O 1
ATOM 771 N N . HIS A 1 103 ? -8.340 -3.663 34.315 1.00 79.75 103 HIS A N 1
ATOM 772 C CA . HIS A 1 103 ? -8.317 -3.539 32.862 1.00 79.75 103 HIS A CA 1
ATOM 773 C C . HIS A 1 103 ? -8.650 -2.112 32.405 1.00 79.75 103 HIS A C 1
ATOM 775 O O . HIS A 1 103 ? -7.970 -1.561 31.542 1.00 79.75 103 HIS A O 1
ATOM 781 N N . ALA A 1 104 ? -9.692 -1.512 32.988 1.00 79.44 104 ALA A N 1
ATOM 782 C CA . ALA A 1 104 ? -10.203 -0.201 32.601 1.00 79.44 104 ALA A CA 1
ATOM 783 C C . ALA A 1 104 ? -10.999 0.464 33.737 1.00 79.44 104 ALA A C 1
ATOM 785 O O . ALA A 1 104 ? -11.709 -0.207 34.494 1.00 79.44 104 ALA A O 1
ATOM 786 N N . ALA A 1 105 ? -10.912 1.795 33.823 1.00 82.06 105 ALA A N 1
ATOM 787 C CA . ALA A 1 105 ? -11.620 2.614 34.818 1.00 82.06 105 ALA A CA 1
ATOM 788 C C . ALA A 1 105 ? -12.926 3.238 34.282 1.00 82.06 105 ALA A C 1
ATOM 790 O O . ALA A 1 105 ? -13.718 3.807 35.041 1.00 82.06 105 ALA A O 1
ATOM 791 N N . ASP A 1 106 ? -13.136 3.168 32.973 1.00 84.62 106 ASP A N 1
ATOM 792 C CA . ASP A 1 106 ? -14.181 3.839 32.203 1.00 84.62 106 ASP A CA 1
ATOM 793 C C . ASP A 1 106 ? -15.175 2.867 31.557 1.00 84.62 106 ASP A C 1
ATOM 795 O O . ASP A 1 106 ? -16.065 3.297 30.832 1.00 84.62 106 ASP A O 1
ATOM 799 N N . MET A 1 107 ? -15.062 1.568 31.823 1.00 88.12 107 MET A N 1
ATOM 800 C CA . MET A 1 107 ? -15.782 0.556 31.060 1.00 88.12 107 MET A CA 1
ATOM 801 C C . MET A 1 107 ? -17.195 0.287 31.602 1.00 88.12 107 MET A C 1
ATOM 803 O O . MET A 1 107 ? -17.318 -0.229 32.717 1.00 88.12 107 MET A O 1
ATOM 807 N N . PRO A 1 108 ? -18.283 0.576 30.855 1.00 89.81 108 PRO A N 1
ATOM 808 C CA . PRO A 1 108 ? -19.617 0.124 31.228 1.00 89.81 108 PRO A CA 1
ATOM 809 C C . PRO A 1 108 ? -19.900 -1.331 30.830 1.00 89.81 108 PRO A C 1
ATOM 811 O O . PRO A 1 108 ? -19.532 -1.782 29.744 1.00 89.81 108 PRO A O 1
ATOM 814 N N . ILE A 1 109 ? -20.646 -2.040 31.678 1.00 89.19 109 ILE A N 1
ATOM 815 C CA . ILE A 1 109 ? -21.324 -3.296 31.337 1.00 89.19 109 ILE A CA 1
ATOM 816 C C . ILE A 1 109 ? -22.784 -3.001 30.986 1.00 89.19 109 ILE A C 1
ATOM 818 O O . ILE A 1 109 ? -23.442 -2.246 31.696 1.00 89.19 109 ILE A O 1
ATOM 822 N N . VAL A 1 110 ? -23.308 -3.568 29.895 1.00 90.00 110 VAL A N 1
ATOM 823 C CA . VAL A 1 110 ? -24.684 -3.282 29.444 1.00 90.00 110 VAL A CA 1
ATOM 824 C C . VAL A 1 110 ? -25.615 -4.436 29.786 1.00 90.00 110 VAL A C 1
ATOM 826 O O . VAL A 1 110 ? -25.373 -5.580 29.400 1.00 90.00 110 VAL A O 1
ATOM 829 N N . HIS A 1 111 ? -26.692 -4.142 30.505 1.00 89.12 111 HIS A N 1
ATOM 830 C CA . HIS A 1 111 ? -27.705 -5.088 30.951 1.00 89.12 111 HIS A CA 1
ATOM 831 C C . HIS A 1 111 ? -29.049 -4.754 30.296 1.00 89.12 111 HIS A C 1
ATOM 833 O O . HIS A 1 111 ? -29.533 -3.629 30.368 1.00 89.12 111 HIS A O 1
ATOM 839 N N . VAL A 1 112 ? -29.696 -5.740 29.679 1.00 86.12 112 VAL A N 1
ATOM 840 C CA . VAL A 1 112 ? -31.054 -5.622 29.132 1.00 86.12 112 VAL A CA 1
ATOM 841 C C . VAL A 1 112 ? -31.988 -6.433 30.025 1.00 86.12 112 VAL A C 1
ATOM 843 O O . VAL A 1 112 ? -32.086 -7.658 29.897 1.00 86.12 112 VAL A O 1
ATOM 846 N N . ASN A 1 113 ? -32.660 -5.753 30.958 1.00 78.31 113 ASN A N 1
ATOM 847 C CA . ASN A 1 113 ? -33.371 -6.387 32.074 1.00 78.31 113 ASN A CA 1
ATOM 848 C C . ASN A 1 113 ? -34.550 -7.242 31.607 1.00 78.31 113 ASN A C 1
ATOM 850 O O . ASN A 1 113 ? -34.752 -8.352 32.102 1.00 78.31 113 ASN A O 1
ATOM 854 N N . SER A 1 114 ? -35.300 -6.755 30.616 1.00 73.19 114 SER A N 1
ATOM 855 C CA . SER A 1 114 ? -36.434 -7.478 30.026 1.00 73.19 114 SER A CA 1
ATOM 856 C C . SER A 1 114 ? -36.021 -8.791 29.356 1.00 73.19 114 SER A C 1
ATOM 858 O O . SER A 1 114 ? -36.774 -9.762 29.397 1.00 73.19 114 SER A O 1
ATOM 860 N N . GLY A 1 115 ? -34.807 -8.847 28.802 1.00 67.19 115 GLY A N 1
ATOM 861 C CA . GLY A 1 115 ? -34.239 -10.041 28.175 1.00 67.19 115 GLY A CA 1
ATOM 862 C C . GLY A 1 115 ? -33.342 -10.882 29.087 1.00 67.19 115 GLY A C 1
ATOM 863 O O . GLY A 1 115 ? -32.881 -11.935 28.652 1.00 67.19 115 GLY A O 1
ATOM 864 N N . LYS A 1 116 ? -33.066 -10.432 30.324 1.00 80.94 116 LYS A N 1
ATOM 865 C CA . LYS A 1 116 ? -32.028 -10.994 31.215 1.00 80.94 116 LYS A CA 1
ATOM 866 C C . LYS A 1 116 ? -30.688 -11.206 30.495 1.00 80.94 116 LYS A C 1
ATOM 868 O O . LYS A 1 116 ? -30.022 -12.221 30.695 1.00 80.94 116 LYS A O 1
ATOM 873 N N . LEU A 1 117 ? -30.326 -10.264 29.628 1.00 84.75 117 LEU A N 1
ATOM 874 C CA . LEU A 1 117 ? -29.132 -10.335 28.793 1.00 84.75 117 LEU A CA 1
ATOM 875 C C . LEU A 1 117 ? -28.076 -9.367 29.320 1.00 84.75 117 LEU A C 1
ATOM 877 O O . LEU A 1 117 ? -28.389 -8.219 29.619 1.00 84.75 117 LEU A O 1
ATOM 881 N N . VAL A 1 118 ? -26.834 -9.834 29.411 1.00 85.00 118 VAL A N 1
ATOM 882 C CA . VAL A 1 118 ? -25.670 -9.024 29.782 1.00 85.00 118 VAL A CA 1
ATOM 883 C C . VAL A 1 118 ? -24.690 -9.043 28.619 1.00 85.00 118 VAL A C 1
ATOM 885 O O . VAL A 1 118 ? -24.343 -10.112 28.115 1.00 85.00 118 VAL A O 1
ATOM 888 N N . PHE A 1 119 ? -24.253 -7.864 28.190 1.00 84.06 119 PHE A N 1
ATOM 889 C CA . PHE A 1 119 ? -23.197 -7.702 27.205 1.00 84.06 119 PHE A CA 1
ATOM 890 C C . PHE A 1 119 ? -21.864 -7.512 27.931 1.00 84.06 119 PHE A C 1
ATOM 892 O O . PHE A 1 119 ? -21.593 -6.450 28.489 1.00 84.06 119 PHE A O 1
ATOM 899 N N . ASN A 1 120 ? -21.051 -8.566 27.936 1.00 77.94 120 ASN A N 1
ATOM 900 C CA . ASN A 1 120 ? -19.685 -8.546 28.445 1.00 77.94 120 ASN A CA 1
ATOM 901 C C . ASN A 1 120 ? -18.725 -8.614 27.258 1.00 77.94 120 ASN A C 1
ATOM 903 O O . ASN A 1 120 ? -18.723 -9.609 26.535 1.00 77.94 120 ASN A O 1
ATOM 907 N N . SER A 1 121 ? -17.941 -7.557 27.066 1.00 68.19 121 SER A N 1
ATOM 908 C CA . SER A 1 121 ? -17.019 -7.452 25.939 1.00 68.19 121 SER A CA 1
ATOM 909 C C . SER A 1 121 ? -15.561 -7.728 26.300 1.00 68.19 121 SER A C 1
ATOM 911 O O . SER A 1 121 ? -14.852 -8.158 25.411 1.00 68.19 121 SER A O 1
ATOM 913 N N . ASP A 1 122 ? -15.141 -7.494 27.553 1.00 76.31 122 ASP A N 1
ATOM 914 C CA . ASP A 1 122 ? -13.722 -7.581 27.973 1.00 76.31 122 ASP A CA 1
ATOM 915 C C . ASP A 1 122 ? -13.492 -7.713 29.499 1.00 76.31 122 ASP A C 1
ATOM 917 O O . ASP A 1 122 ? -12.364 -7.868 29.964 1.00 76.31 122 ASP A O 1
ATOM 921 N N . LEU A 1 123 ? -14.549 -7.684 30.320 1.00 72.19 123 LEU A N 1
ATOM 922 C CA . LEU A 1 123 ? -14.418 -7.718 31.789 1.00 72.19 123 LEU A CA 1
ATOM 923 C C . LEU A 1 123 ? -14.174 -9.125 32.326 1.00 72.19 123 LEU A C 1
ATOM 925 O O . LEU A 1 123 ? -13.628 -9.307 33.416 1.00 72.19 123 LEU A O 1
ATOM 929 N N . TRP A 1 124 ? -14.631 -10.128 31.582 1.00 68.81 124 TRP A N 1
ATOM 930 C CA . TRP A 1 124 ? -14.494 -11.518 31.972 1.00 68.81 124 TRP A CA 1
ATOM 931 C C . TRP A 1 124 ? -14.212 -12.390 30.760 1.00 68.81 124 TRP A C 1
ATOM 933 O O . TRP A 1 124 ? -15.041 -12.493 29.854 1.00 68.81 124 TRP A O 1
ATOM 943 N N . ASN A 1 125 ? -13.058 -13.052 30.802 1.00 64.31 125 ASN A N 1
ATOM 944 C CA . ASN A 1 125 ? -12.716 -14.133 29.896 1.00 64.31 125 ASN A CA 1
ATOM 945 C C . ASN A 1 125 ? -13.116 -15.467 30.541 1.00 64.31 125 ASN A C 1
ATOM 947 O O . ASN A 1 125 ? -12.655 -15.749 31.650 1.00 64.31 125 ASN A O 1
ATOM 951 N N . PRO A 1 126 ? -13.936 -16.305 29.880 1.00 56.62 126 PRO A N 1
ATOM 952 C CA . PRO A 1 126 ? -14.246 -17.639 30.375 1.00 56.62 126 PRO A CA 1
ATOM 953 C C . PRO A 1 126 ? -12.973 -18.486 30.448 1.00 56.62 126 PRO A C 1
ATOM 955 O O . PRO A 1 126 ? -12.507 -19.024 29.445 1.00 56.62 126 PRO A O 1
ATOM 958 N N . THR A 1 127 ? -12.409 -18.627 31.645 1.00 52.16 127 THR A N 1
ATOM 959 C CA . THR A 1 127 ? -11.430 -19.672 31.946 1.00 52.16 127 THR A CA 1
ATOM 960 C C . THR A 1 127 ? -12.156 -20.998 32.211 1.00 52.16 127 THR A C 1
ATOM 962 O O . THR A 1 127 ? -13.293 -20.981 32.687 1.00 52.16 127 THR A O 1
ATOM 965 N N . PRO A 1 128 ? -11.531 -22.163 31.934 1.00 55.88 128 PRO A N 1
ATOM 966 C CA . PRO A 1 128 ? -12.132 -23.480 32.192 1.00 55.88 128 PRO A CA 1
ATOM 967 C C . PRO A 1 128 ? -12.574 -23.689 33.649 1.00 55.88 128 PRO A C 1
ATOM 969 O O . PRO A 1 128 ? -13.464 -24.493 33.915 1.00 55.88 128 PRO A O 1
ATOM 972 N N . GLU A 1 129 ? -11.978 -22.945 34.580 1.00 51.12 129 GLU A N 1
ATOM 973 C CA . GLU A 1 129 ? -12.400 -22.862 35.972 1.00 51.12 129 GLU A CA 1
ATOM 974 C C . GLU A 1 129 ? -12.940 -21.451 36.252 1.00 51.12 129 GLU A C 1
ATOM 976 O O . GLU A 1 129 ? -12.210 -20.474 36.048 1.00 51.12 129 GLU A O 1
ATOM 981 N N . PRO A 1 130 ? -14.204 -21.298 36.692 1.00 48.03 130 PRO A N 1
ATOM 982 C CA . PRO A 1 130 ? -14.715 -20.002 37.110 1.00 48.03 130 PRO A CA 1
ATOM 983 C C . PRO A 1 130 ? -13.979 -19.542 38.381 1.00 48.03 130 PRO A C 1
ATOM 985 O O . PRO A 1 130 ? -13.812 -20.340 39.309 1.00 48.03 130 PRO A O 1
ATOM 988 N N . PRO A 1 131 ? -13.543 -18.272 38.466 1.00 49.12 131 PRO A N 1
ATOM 989 C CA . PRO A 1 131 ? -12.934 -17.747 39.681 1.00 49.12 131 PRO A CA 1
ATOM 990 C C . PRO A 1 131 ? -13.927 -17.790 40.850 1.00 49.12 131 PRO A C 1
ATOM 992 O O . PRO A 1 131 ? -15.143 -17.696 40.664 1.00 49.12 131 PRO A O 1
ATOM 995 N N . ALA A 1 132 ? -13.403 -17.934 42.070 1.00 52.47 132 ALA A N 1
ATOM 996 C CA . ALA A 1 132 ? -14.222 -17.947 43.277 1.00 52.47 132 ALA A CA 1
ATOM 997 C C . ALA A 1 132 ? -15.057 -16.647 43.388 1.00 52.47 132 ALA A C 1
ATOM 999 O O . ALA A 1 132 ? -14.531 -15.578 43.062 1.00 52.47 132 ALA A O 1
ATOM 1000 N N . PRO A 1 133 ? -16.312 -16.704 43.885 1.00 49.16 133 PRO A N 1
ATOM 1001 C CA . PRO A 1 133 ? -17.270 -15.585 43.872 1.00 49.16 133 PRO A CA 1
ATOM 1002 C C . PRO A 1 133 ? -16.782 -14.264 44.492 1.00 49.16 133 PRO A C 1
ATOM 1004 O O . PRO A 1 133 ? -17.352 -13.212 44.216 1.00 49.16 133 PRO A O 1
ATOM 1007 N N . ASP A 1 134 ? -15.725 -14.307 45.305 1.00 50.25 134 ASP A N 1
ATOM 1008 C CA . ASP A 1 134 ? -15.233 -13.174 46.091 1.00 50.25 134 ASP A CA 1
ATOM 1009 C C . ASP A 1 134 ? -13.911 -12.571 45.579 1.00 50.25 134 ASP A C 1
ATOM 1011 O O . ASP A 1 134 ? -13.412 -11.606 46.158 1.00 50.25 134 ASP A O 1
ATOM 1015 N N . ALA A 1 135 ? -13.336 -13.089 44.487 1.00 47.72 135 ALA A N 1
ATOM 1016 C CA . ALA A 1 135 ? -12.004 -12.682 44.025 1.00 47.72 135 ALA A CA 1
ATOM 1017 C C . ALA A 1 135 ? -11.932 -11.259 43.424 1.00 47.72 135 ALA A C 1
ATOM 1019 O O . ALA A 1 135 ? -10.840 -10.712 43.309 1.00 47.72 135 ALA A O 1
ATOM 1020 N N . GLN A 1 136 ? -13.065 -10.643 43.062 1.00 43.53 136 GLN A N 1
ATOM 1021 C CA . GLN A 1 136 ? -13.103 -9.323 42.406 1.00 43.53 136 GLN A CA 1
ATOM 1022 C C . GLN A 1 136 ? -13.581 -8.163 43.295 1.00 43.53 136 GLN A C 1
ATOM 1024 O O . GLN A 1 136 ? -13.736 -7.041 42.814 1.00 43.53 136 GLN A O 1
ATOM 1029 N N . ARG A 1 137 ? -13.786 -8.362 44.605 1.00 39.47 137 ARG A N 1
ATOM 1030 C CA . ARG A 1 137 ? -14.012 -7.214 45.498 1.00 39.47 137 ARG A CA 1
ATOM 1031 C C . ARG A 1 137 ? -12.669 -6.562 45.813 1.00 39.47 137 ARG A C 1
ATOM 1033 O O . ARG A 1 137 ? -11.981 -6.981 46.738 1.00 39.47 137 ARG A O 1
ATOM 1040 N N . GLY A 1 138 ? -12.310 -5.544 45.029 1.00 38.72 138 GLY A N 1
ATOM 1041 C CA . GLY A 1 138 ? -11.130 -4.706 45.234 1.00 38.72 138 GLY A CA 1
ATOM 1042 C C . GLY A 1 138 ? -10.970 -4.301 46.702 1.00 38.72 138 GLY A C 1
ATOM 1043 O O . GLY A 1 138 ? -11.781 -3.563 47.264 1.00 38.72 138 GLY A O 1
ATOM 1044 N N . GLY A 1 139 ? -9.930 -4.834 47.342 1.00 29.64 139 GLY A N 1
ATOM 1045 C CA . GLY A 1 139 ? -9.584 -4.517 48.718 1.00 29.64 139 GLY A CA 1
ATOM 1046 C C . GLY A 1 139 ? -8.944 -3.136 48.803 1.00 29.64 139 GLY A C 1
ATOM 1047 O O . GLY A 1 139 ? -7.836 -2.927 48.322 1.00 29.64 139 GLY A O 1
ATOM 1048 N N . SER A 1 140 ? -9.625 -2.199 49.464 1.00 34.69 140 SER A N 1
ATOM 1049 C CA . SER A 1 140 ? -9.016 -0.970 49.990 1.00 34.69 140 SER A CA 1
ATOM 1050 C C . SER A 1 140 ? -7.800 -1.313 50.877 1.00 34.69 140 SER A C 1
ATOM 1052 O O . SER A 1 140 ? -7.897 -2.245 51.684 1.00 34.69 140 SER A O 1
ATOM 1054 N N . PRO A 1 141 ? -6.669 -0.582 50.791 1.00 33.12 141 PRO A N 1
ATOM 1055 C CA . PRO A 1 141 ? -5.489 -0.880 51.593 1.00 33.12 141 PRO A CA 1
ATOM 1056 C C . PRO A 1 141 ? -5.746 -0.489 53.053 1.00 33.12 141 PRO A C 1
ATOM 1058 O O . PRO A 1 141 ? -5.646 0.678 53.431 1.00 33.12 141 PRO A O 1
ATOM 1061 N N . ARG A 1 142 ? -6.092 -1.464 53.902 1.00 31.97 142 ARG A N 1
ATOM 1062 C CA . ARG A 1 142 ? -6.176 -1.243 55.350 1.00 31.97 142 ARG A CA 1
ATOM 1063 C C . ARG A 1 142 ? -4.835 -1.519 56.020 1.00 31.97 142 ARG A C 1
ATOM 1065 O O . ARG A 1 142 ? -4.307 -2.625 55.989 1.00 31.97 142 ARG A O 1
ATOM 1072 N N . SER A 1 143 ? -4.342 -0.443 56.622 1.00 30.17 143 SER A N 1
ATOM 1073 C CA . SER A 1 143 ? -3.330 -0.314 57.666 1.00 30.17 143 SER A CA 1
ATOM 1074 C C . SER A 1 143 ? -2.949 -1.598 58.407 1.00 30.17 143 SER A C 1
ATOM 1076 O O . SER A 1 143 ? -3.783 -2.263 59.021 1.00 30.17 143 SER A O 1
ATOM 1078 N N . CYS A 1 144 ? -1.641 -1.832 58.449 1.00 26.81 144 CYS A N 1
ATOM 1079 C CA . CYS A 1 144 ? -0.969 -2.732 59.369 1.00 26.81 144 CYS A CA 1
ATOM 1080 C C . CYS A 1 144 ? -1.310 -2.361 60.824 1.00 26.81 144 CYS A C 1
ATOM 1082 O O . CYS A 1 144 ? -0.827 -1.357 61.345 1.00 26.81 144 CYS A O 1
ATOM 1084 N N . THR A 1 145 ? -2.122 -3.179 61.490 1.00 28.23 145 THR A N 1
ATOM 1085 C CA . THR A 1 145 ? -2.160 -3.251 62.952 1.00 28.23 145 THR A CA 1
ATOM 1086 C C . THR A 1 145 ? -2.035 -4.702 63.385 1.00 28.23 145 THR A C 1
ATOM 1088 O O . THR A 1 145 ? -2.882 -5.562 63.158 1.00 28.23 145 THR A O 1
ATOM 1091 N N . THR A 1 146 ? -0.900 -4.972 64.009 1.00 30.05 146 THR A N 1
ATOM 1092 C CA . THR A 1 146 ? -0.581 -6.187 64.738 1.00 30.05 146 THR A CA 1
ATOM 1093 C C . THR A 1 146 ? -1.450 -6.282 65.991 1.00 30.05 146 THR A C 1
ATOM 1095 O O . THR A 1 146 ? -1.416 -5.383 66.829 1.00 30.05 146 THR A O 1
ATOM 1098 N N . ARG A 1 147 ? -2.155 -7.407 66.191 1.00 27.59 147 ARG A N 1
ATOM 1099 C CA . ARG A 1 147 ? -2.278 -8.01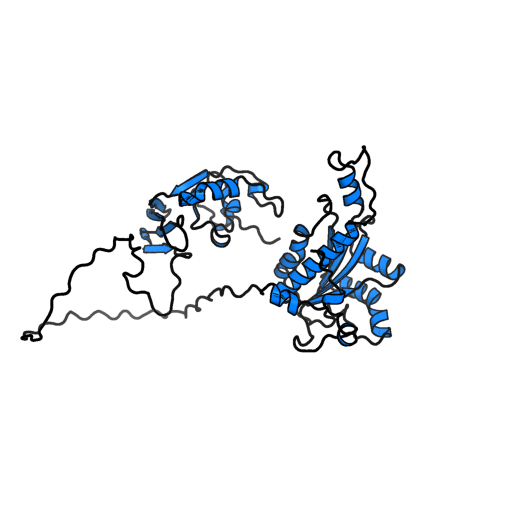3 67.530 1.00 27.59 147 ARG A CA 1
ATOM 1100 C C . ARG A 1 147 ? -2.768 -9.463 67.537 1.00 27.59 147 ARG A C 1
ATOM 1102 O O . ARG A 1 147 ? -3.834 -9.798 67.043 1.00 27.59 147 ARG A O 1
ATOM 1109 N N . SER A 1 148 ? -1.910 -10.263 68.170 1.00 27.95 148 SER A N 1
ATOM 1110 C CA . SER A 1 148 ? -2.132 -11.423 69.041 1.00 27.95 148 SER A CA 1
ATOM 1111 C C . SER A 1 148 ? -3.139 -12.504 68.643 1.00 27.95 148 SER A C 1
ATOM 1113 O O . SER A 1 148 ? -4.347 -12.382 68.817 1.00 27.95 148 SER A O 1
ATOM 1115 N N . ARG A 1 149 ? -2.548 -13.653 68.302 1.00 27.27 149 ARG A N 1
ATOM 1116 C CA . ARG A 1 149 ? -3.099 -15.004 68.427 1.00 27.27 149 ARG A CA 1
ATOM 1117 C C . ARG A 1 149 ? -3.560 -15.277 69.857 1.00 27.27 149 ARG A C 1
ATOM 1119 O O . ARG A 1 149 ? -2.758 -15.082 70.767 1.00 27.27 149 ARG A O 1
ATOM 1126 N N . HIS A 1 150 ? -4.743 -15.863 70.024 1.00 29.64 150 HIS A N 1
ATOM 1127 C CA . HIS A 1 150 ? -5.047 -16.792 71.115 1.00 29.64 150 HIS A CA 1
ATOM 1128 C C . HIS A 1 150 ? -5.637 -18.088 70.528 1.00 29.64 150 HIS A C 1
ATOM 1130 O O . HIS A 1 150 ? -6.420 -18.071 69.583 1.00 29.64 150 HIS A O 1
ATOM 1136 N N . SER A 1 151 ? -5.130 -19.190 71.076 1.00 28.41 151 SER A N 1
ATOM 1137 C CA . SER A 1 151 ? -5.472 -20.614 70.942 1.00 28.41 151 SER A CA 1
ATOM 1138 C C . SER A 1 151 ? -6.944 -20.900 71.305 1.00 28.41 151 SER A C 1
ATOM 1140 O O . SER A 1 151 ? -7.572 -20.035 71.898 1.00 28.41 151 SER A O 1
ATOM 1142 N N . ALA A 1 152 ? -7.585 -22.061 71.150 1.00 28.64 152 ALA A N 1
ATOM 1143 C CA . ALA A 1 152 ? -7.316 -23.429 70.691 1.00 28.64 152 ALA A CA 1
ATOM 1144 C C . ALA A 1 152 ? -8.673 -24.186 70.748 1.00 28.64 152 ALA A C 1
ATOM 1146 O O . ALA A 1 152 ? -9.568 -23.717 71.444 1.00 28.64 152 ALA A O 1
ATOM 1147 N N . SER A 1 153 ? -8.734 -25.404 70.168 1.00 29.11 153 SER A N 1
ATOM 1148 C CA . SER A 1 153 ? -9.599 -26.534 70.616 1.00 29.11 153 SER A CA 1
ATOM 1149 C C . SER A 1 153 ? -11.124 -26.375 70.373 1.00 29.11 153 SER A C 1
ATOM 1151 O O . SER A 1 153 ? -11.663 -25.298 70.538 1.00 29.11 153 SER A O 1
ATOM 1153 N N . THR A 1 154 ? -11.973 -27.343 70.009 1.00 30.31 154 THR A N 1
ATOM 1154 C CA . THR A 1 154 ? -11.962 -28.816 69.982 1.00 30.31 154 THR A CA 1
ATOM 1155 C C . THR A 1 154 ? -13.199 -29.293 69.197 1.00 30.31 154 THR A C 1
ATOM 1157 O O . THR A 1 154 ? -14.106 -28.524 68.896 1.00 30.31 154 THR A O 1
ATOM 1160 N N . SER A 1 155 ? -13.227 -30.581 68.885 1.00 28.89 155 SER A N 1
ATOM 1161 C CA . SER A 1 155 ? -14.146 -31.308 68.009 1.00 28.89 155 SER A CA 1
ATOM 1162 C C . SER A 1 155 ? -15.424 -31.885 68.666 1.00 28.89 155 SER A C 1
ATOM 1164 O O . SER A 1 155 ? -15.397 -32.265 69.831 1.00 28.89 155 SER A O 1
ATOM 1166 N N . ARG A 1 156 ? -16.445 -32.112 67.798 1.00 27.59 156 ARG A N 1
ATOM 1167 C CA . ARG A 1 156 ? -17.529 -33.153 67.789 1.00 27.59 156 ARG A CA 1
ATOM 1168 C C . ARG A 1 156 ? -18.714 -33.051 68.786 1.00 27.59 156 ARG A C 1
ATOM 1170 O O . ARG A 1 156 ? -18.543 -32.477 69.849 1.00 27.59 156 ARG A O 1
ATOM 1177 N N . PRO A 1 157 ? -19.849 -33.777 68.568 1.00 39.44 157 PRO A N 1
ATOM 1178 C CA . PRO A 1 157 ? -20.544 -34.211 67.331 1.00 39.44 157 PRO A CA 1
ATOM 1179 C C . PRO A 1 157 ? -22.094 -33.974 67.348 1.00 39.44 157 PRO A C 1
ATOM 1181 O O . PRO A 1 157 ? -22.665 -33.556 68.350 1.00 39.44 157 PRO A O 1
ATOM 1184 N N . SER A 1 158 ? -22.775 -34.276 66.229 1.00 35.25 158 SER A N 1
ATOM 1185 C CA . SER A 1 158 ? -24.247 -34.256 66.022 1.00 35.25 158 SER A CA 1
ATOM 1186 C C . SER A 1 158 ? -25.064 -35.241 66.878 1.00 35.25 158 SER A C 1
ATOM 1188 O O . SER A 1 158 ? -24.542 -36.286 67.271 1.00 35.25 158 SER A O 1
ATOM 1190 N N . PRO A 1 159 ? -26.396 -35.032 66.943 1.00 37.09 159 PRO A N 1
ATOM 1191 C CA . PRO A 1 159 ? -27.352 -36.136 66.864 1.00 37.09 159 PRO A CA 1
ATOM 1192 C C . PRO A 1 159 ? -28.413 -35.965 65.756 1.00 37.09 159 PRO A C 1
ATOM 1194 O O . PRO A 1 159 ? -28.699 -34.868 65.281 1.00 37.09 159 PRO A O 1
ATOM 1197 N N . ALA A 1 160 ? -28.954 -37.108 65.334 1.00 31.14 160 ALA A N 1
ATOM 1198 C CA . ALA A 1 160 ? -29.863 -37.322 64.211 1.00 31.14 160 ALA A CA 1
ATOM 1199 C C . ALA A 1 160 ? -31.357 -37.160 64.557 1.00 31.14 160 ALA A C 1
ATOM 1201 O O . ALA A 1 160 ? -31.741 -37.401 65.696 1.00 31.14 160 ALA A O 1
ATOM 1202 N N . ALA A 1 161 ? -32.166 -36.848 63.533 1.00 30.42 161 ALA A N 1
ATOM 1203 C CA . ALA A 1 161 ? -33.593 -37.169 63.289 1.00 30.42 161 ALA A CA 1
ATOM 1204 C C . ALA A 1 161 ? -34.076 -36.195 62.180 1.00 30.42 161 ALA A C 1
ATOM 1206 O O . ALA A 1 161 ? -33.619 -35.061 62.155 1.00 30.42 161 ALA A O 1
ATOM 1207 N N . THR A 1 162 ? -34.936 -36.462 61.195 1.00 31.23 162 THR A N 1
ATOM 1208 C CA . THR A 1 162 ? -35.915 -37.515 60.871 1.00 31.23 162 THR A CA 1
ATOM 1209 C C . THR A 1 162 ? -36.369 -37.237 59.421 1.00 31.23 162 THR A C 1
ATOM 1211 O O . THR A 1 162 ? -36.326 -36.090 58.979 1.00 31.23 162 THR A O 1
ATOM 1214 N N . ALA A 1 163 ? -36.807 -38.253 58.674 1.00 33.97 163 ALA A N 1
ATOM 1215 C CA . ALA A 1 163 ? -37.218 -38.146 57.267 1.00 33.97 163 ALA A CA 1
ATOM 1216 C C . ALA A 1 163 ? -38.737 -37.943 57.071 1.00 33.97 163 ALA A C 1
ATOM 1218 O O . ALA A 1 163 ? -39.510 -38.578 57.784 1.00 33.97 163 ALA A O 1
ATOM 1219 N N . ALA A 1 164 ? -39.132 -37.137 56.064 1.00 30.36 164 ALA A N 1
ATOM 1220 C CA . ALA A 1 164 ? -40.352 -37.211 55.216 1.00 30.36 164 ALA A CA 1
ATOM 1221 C C . ALA A 1 164 ? -40.483 -35.933 54.334 1.00 30.36 164 ALA A C 1
ATOM 1223 O O . ALA A 1 164 ? -39.929 -34.906 54.723 1.00 30.36 164 ALA A O 1
ATOM 1224 N N . PRO A 1 165 ? -41.315 -35.875 53.266 1.00 33.16 165 PRO A N 1
ATOM 1225 C CA . PRO A 1 165 ? -41.636 -36.846 52.210 1.00 33.16 165 PRO A CA 1
ATOM 1226 C C . PRO A 1 165 ? -41.362 -36.280 50.780 1.00 33.16 165 PRO A C 1
ATOM 1228 O O . PRO A 1 165 ? -40.981 -35.125 50.602 1.00 33.16 165 PRO A O 1
ATOM 1231 N N . ALA A 1 166 ? -41.543 -37.106 49.742 1.00 34.50 166 ALA A N 1
ATOM 1232 C CA . ALA A 1 166 ? -41.230 -36.797 48.337 1.00 34.50 166 ALA A CA 1
ATOM 1233 C C . ALA A 1 166 ? -42.216 -35.816 47.643 1.00 34.50 166 ALA A C 1
ATOM 1235 O O . ALA A 1 166 ? -43.416 -35.869 47.923 1.00 34.50 166 ALA A O 1
ATOM 1236 N N . PRO A 1 167 ? -41.757 -34.978 46.684 1.00 35.25 167 PRO A N 1
ATOM 1237 C CA . PRO A 1 167 ? -42.621 -34.111 45.878 1.00 35.25 167 PRO A CA 1
ATOM 1238 C C . PRO A 1 167 ? -43.197 -34.828 44.632 1.00 35.25 167 PRO A C 1
ATOM 1240 O O . PRO A 1 167 ? -42.650 -35.839 44.183 1.00 35.25 167 PRO A O 1
ATOM 1243 N N . PRO A 1 168 ? -44.298 -34.316 44.042 1.00 34.00 168 PRO A N 1
ATOM 1244 C CA . PRO A 1 168 ? -45.062 -35.010 43.008 1.00 34.00 168 PRO A CA 1
ATOM 1245 C C . PRO A 1 168 ? -44.359 -35.046 41.642 1.00 34.00 168 PRO A C 1
ATOM 1247 O O . PRO A 1 168 ? -43.641 -34.131 41.236 1.00 34.00 168 PRO A O 1
ATOM 1250 N N . THR A 1 169 ? -44.624 -36.124 40.905 1.00 34.06 169 THR A N 1
ATOM 1251 C CA . THR A 1 169 ? -44.075 -36.450 39.583 1.00 34.06 169 THR A CA 1
ATOM 1252 C C . THR A 1 169 ? -44.371 -35.375 38.531 1.00 34.06 169 THR A C 1
ATOM 1254 O O . THR A 1 169 ? -45.529 -35.127 38.186 1.00 34.06 169 THR A O 1
ATOM 1257 N N . ARG A 1 170 ? -43.318 -34.779 37.954 1.00 32.31 170 ARG A N 1
ATOM 1258 C CA . ARG A 1 170 ? -43.407 -33.912 36.769 1.00 32.31 170 ARG A CA 1
ATOM 1259 C C . ARG A 1 170 ? -43.713 -34.736 35.515 1.00 32.31 170 ARG A C 1
ATOM 1261 O O . ARG A 1 170 ? -43.020 -35.702 35.206 1.00 32.31 170 ARG A O 1
ATOM 1268 N N . ARG A 1 171 ? -44.728 -34.297 34.764 1.00 31.00 171 ARG A N 1
ATOM 1269 C CA . ARG A 1 171 ? -45.025 -34.748 33.397 1.00 31.00 171 ARG A CA 1
ATOM 1270 C C . ARG A 1 171 ? -43.803 -34.543 32.496 1.00 31.00 171 ARG A C 1
ATOM 1272 O O . ARG A 1 171 ? -43.197 -33.472 32.482 1.00 31.00 171 ARG A O 1
ATOM 1279 N N . ARG A 1 172 ? -43.464 -35.594 31.751 1.00 25.95 172 ARG A N 1
ATOM 1280 C CA . ARG A 1 172 ? -42.365 -35.658 30.786 1.00 25.95 172 ARG A CA 1
ATOM 1281 C C . ARG A 1 172 ? -42.754 -34.844 29.549 1.00 25.95 172 ARG A C 1
ATOM 1283 O O . ARG A 1 172 ? -43.636 -35.256 28.803 1.00 25.95 172 ARG A O 1
ATOM 1290 N N . TRP A 1 173 ? -42.123 -33.691 29.348 1.00 26.48 173 TRP A N 1
ATOM 1291 C CA . TRP A 1 173 ? -42.170 -32.988 28.068 1.00 26.48 173 TRP A CA 1
ATOM 1292 C C . TRP A 1 173 ? -41.179 -33.671 27.126 1.00 26.48 173 TRP A C 1
ATOM 1294 O O . TRP A 1 173 ? -39.987 -33.758 27.418 1.00 26.48 173 TRP A O 1
ATOM 1304 N N . THR A 1 174 ? -41.683 -34.218 26.025 1.00 28.98 174 THR A N 1
ATOM 1305 C CA . THR A 1 174 ? -40.889 -34.718 24.902 1.00 28.98 174 THR A CA 1
ATOM 1306 C C . THR A 1 174 ? -40.115 -33.556 24.287 1.00 28.98 174 THR A C 1
ATOM 1308 O O . THR A 1 174 ? -40.707 -32.601 23.788 1.00 28.98 174 THR A O 1
ATOM 1311 N N . THR A 1 175 ? -38.788 -33.625 24.336 1.00 29.58 175 THR A N 1
ATOM 1312 C CA . THR A 1 175 ? -37.891 -32.664 23.691 1.00 29.58 175 THR A CA 1
ATOM 1313 C C . THR A 1 175 ? -38.015 -32.782 22.176 1.00 29.58 175 THR A C 1
ATOM 1315 O O . THR A 1 175 ? -37.689 -33.821 21.602 1.00 29.58 175 THR A O 1
ATOM 1318 N N . CYS A 1 176 ? -38.478 -31.712 21.531 1.00 27.52 176 CYS A N 1
ATOM 1319 C CA . CYS A 1 176 ? -38.297 -31.502 20.100 1.00 27.52 176 CYS A CA 1
ATOM 1320 C C . CYS A 1 176 ? -36.788 -31.440 19.814 1.00 27.52 176 CYS A C 1
ATOM 1322 O O . CYS A 1 176 ? -36.063 -30.729 20.509 1.00 27.52 176 CYS A O 1
ATOM 1324 N N . GLY A 1 177 ? -36.317 -32.229 18.845 1.00 29.53 177 GLY A N 1
ATOM 1325 C CA . GLY A 1 177 ? -34.897 -32.413 18.551 1.00 29.53 177 GLY A CA 1
ATOM 1326 C C . GLY A 1 177 ? -34.169 -31.093 18.300 1.00 29.53 177 GLY A C 1
ATOM 1327 O O . GLY A 1 177 ? -34.500 -30.351 17.376 1.00 29.53 177 GLY A O 1
ATOM 1328 N N . SER A 1 178 ? -33.156 -30.817 19.117 1.00 31.75 178 SER A N 1
ATOM 1329 C CA . SER A 1 178 ? -32.194 -29.749 18.885 1.00 31.75 178 SER A CA 1
ATOM 1330 C C . SER A 1 178 ? -31.339 -30.107 17.672 1.00 31.75 178 SER A C 1
ATOM 1332 O O . SER A 1 178 ? -30.608 -31.099 17.690 1.00 31.75 178 SER A O 1
ATOM 1334 N N . ARG A 1 179 ? -31.405 -29.286 16.617 1.00 29.48 179 ARG A N 1
ATOM 1335 C CA . ARG A 1 179 ? -30.323 -29.220 15.623 1.00 29.48 179 ARG A CA 1
ATOM 1336 C C . ARG A 1 179 ? -29.017 -28.951 16.385 1.00 29.48 179 ARG A C 1
ATOM 1338 O O . ARG A 1 179 ? -29.054 -28.137 17.310 1.00 29.48 179 ARG A O 1
ATOM 1345 N N . PRO A 1 180 ? -27.894 -29.602 16.039 1.00 29.55 180 PRO A N 1
ATOM 1346 C CA . PRO A 1 180 ? -26.624 -29.286 16.668 1.00 29.55 180 PRO A CA 1
ATOM 1347 C C . PRO A 1 180 ? -26.338 -27.805 16.421 1.00 29.55 180 PRO A C 1
ATOM 1349 O O . PRO A 1 180 ? -26.261 -27.356 15.277 1.00 29.55 180 PRO A O 1
ATOM 1352 N N . VAL A 1 181 ? -26.265 -27.043 17.510 1.00 34.25 181 VAL A N 1
ATOM 1353 C CA . VAL A 1 181 ? -25.708 -25.696 17.504 1.00 34.25 181 VAL A CA 1
ATOM 1354 C C . VAL A 1 181 ? -24.257 -25.887 17.092 1.00 34.25 181 VAL A C 1
ATOM 1356 O O . VAL A 1 181 ? -23.489 -26.519 17.813 1.00 34.25 181 VAL A O 1
ATOM 1359 N N . THR A 1 182 ? -23.913 -25.440 15.887 1.00 35.38 182 THR A N 1
ATOM 1360 C CA . THR A 1 182 ? -22.527 -25.364 15.434 1.00 35.38 182 THR A CA 1
ATOM 1361 C C . THR A 1 182 ? -21.751 -24.625 16.514 1.00 35.38 182 THR A C 1
ATOM 1363 O O . THR A 1 182 ? -22.165 -23.529 16.897 1.00 35.38 182 THR A O 1
ATOM 1366 N N . GLU A 1 183 ? -20.689 -25.238 17.043 1.00 28.64 183 GLU A N 1
ATOM 1367 C CA . GLU A 1 183 ? -19.882 -24.614 18.089 1.00 28.64 183 GLU A CA 1
ATOM 1368 C C . GLU A 1 183 ? -19.526 -23.174 17.693 1.00 28.64 183 GLU A C 1
ATOM 1370 O O . GLU A 1 183 ? -19.175 -22.930 16.528 1.00 28.64 183 GLU A O 1
ATOM 1375 N N . PRO A 1 184 ? -19.629 -22.207 18.621 1.00 31.75 184 PRO A N 1
ATOM 1376 C CA . PRO A 1 184 ? -19.148 -20.867 18.357 1.00 31.75 184 PRO A CA 1
ATOM 1377 C C . PRO A 1 184 ? -17.661 -20.987 18.034 1.00 31.75 184 PRO A C 1
ATOM 1379 O O . PRO A 1 184 ? -16.861 -21.408 18.868 1.00 31.75 184 PRO A O 1
ATOM 1382 N N . ARG A 1 185 ? -17.288 -20.650 16.793 1.00 29.00 185 ARG A N 1
ATOM 1383 C CA . ARG A 1 185 ? -15.886 -20.447 16.440 1.00 29.00 185 ARG A CA 1
ATOM 1384 C C . ARG A 1 185 ? -15.363 -19.381 17.393 1.00 29.00 185 ARG A C 1
ATOM 1386 O O . ARG A 1 185 ? -15.709 -18.214 17.238 1.00 29.00 185 ARG A O 1
ATOM 1393 N N . LEU A 1 186 ? -14.555 -19.790 18.370 1.00 27.77 186 LEU A N 1
ATOM 1394 C CA . LEU A 1 186 ? -13.631 -18.899 19.055 1.00 27.77 186 LEU A CA 1
ATOM 1395 C C . LEU A 1 186 ? -12.897 -18.129 17.957 1.00 27.77 186 LEU A C 1
ATOM 1397 O O . LEU A 1 186 ? -12.110 -18.716 17.210 1.00 27.77 186 LEU A O 1
ATOM 1401 N N . ILE A 1 187 ? -13.200 -16.840 17.818 1.00 30.70 187 ILE A N 1
ATOM 1402 C CA . ILE A 1 187 ? -12.358 -15.928 17.056 1.00 30.70 187 ILE A CA 1
ATOM 1403 C C . ILE A 1 187 ? -11.078 -15.859 17.880 1.00 30.70 187 ILE A C 1
ATOM 1405 O O . ILE A 1 187 ? -11.003 -15.163 18.886 1.00 30.70 187 ILE A O 1
ATOM 1409 N N . ARG A 1 188 ? -10.107 -16.708 17.543 1.00 30.91 188 ARG A N 1
ATOM 1410 C CA . ARG A 1 188 ? -8.781 -16.624 18.140 1.00 30.91 188 ARG A CA 1
ATOM 1411 C C . ARG A 1 188 ? -8.238 -15.235 17.796 1.00 30.91 188 ARG A C 1
ATOM 1413 O O . ARG A 1 188 ? -8.350 -14.819 16.647 1.00 30.91 188 ARG A O 1
ATOM 1420 N N . HIS A 1 189 ? -7.564 -14.579 18.735 1.00 40.16 189 HIS A N 1
ATOM 1421 C CA . HIS A 1 189 ? -6.672 -13.433 18.490 1.00 40.16 189 HIS A CA 1
ATOM 1422 C C . HIS A 1 189 ? -5.477 -13.782 17.554 1.00 40.16 189 HIS A C 1
ATOM 1424 O O . HIS A 1 189 ? -4.410 -13.194 17.661 1.00 40.16 189 HIS A O 1
ATOM 1430 N N . ALA A 1 190 ? -5.611 -14.775 16.667 1.00 42.38 190 ALA A N 1
ATOM 1431 C CA . ALA A 1 190 ? -4.520 -15.500 16.018 1.00 42.38 190 ALA A CA 1
ATOM 1432 C C . ALA A 1 190 ? -4.422 -15.296 14.496 1.00 42.38 190 ALA A C 1
ATOM 1434 O O . ALA A 1 190 ? -3.746 -16.082 13.840 1.00 42.38 190 ALA A O 1
ATOM 1435 N N . ASP A 1 191 ? -5.051 -14.266 13.927 1.00 56.22 191 ASP A N 1
ATOM 1436 C CA . ASP A 1 191 ? -4.958 -13.999 12.479 1.00 56.22 191 ASP A CA 1
ATOM 1437 C C . ASP A 1 191 ? -3.929 -12.908 12.118 1.00 56.22 191 ASP A C 1
ATOM 1439 O O . ASP A 1 191 ? -3.837 -12.493 10.963 1.00 56.22 191 ASP A O 1
ATOM 1443 N N . HIS A 1 192 ? -3.121 -12.441 13.076 1.00 60.81 192 HIS A N 1
ATOM 1444 C CA . HIS A 1 192 ? -2.063 -11.462 12.820 1.00 60.81 192 HIS A CA 1
ATOM 1445 C C . HIS A 1 192 ? -0.681 -12.083 13.025 1.00 60.81 192 HIS A C 1
ATOM 1447 O O . HIS A 1 192 ? -0.345 -12.535 14.115 1.00 60.81 192 HIS A O 1
ATOM 1453 N N . MET A 1 193 ? 0.109 -12.107 11.949 1.00 81.69 193 MET A N 1
ATOM 1454 C CA . MET A 1 193 ? 1.517 -12.497 11.980 1.00 81.69 193 MET A CA 1
ATOM 1455 C C . MET A 1 193 ? 2.325 -11.442 12.739 1.00 81.69 193 MET A C 1
ATOM 1457 O O . MET A 1 193 ? 2.208 -10.247 12.451 1.00 81.69 193 MET A O 1
ATOM 1461 N N . GLU A 1 194 ? 3.186 -11.874 13.659 1.00 85.12 194 GLU A N 1
ATOM 1462 C CA . GLU A 1 194 ? 4.074 -10.956 14.369 1.00 85.12 194 GLU A CA 1
ATOM 1463 C C . GLU A 1 194 ? 5.040 -10.284 13.389 1.00 85.12 194 GLU A C 1
ATOM 1465 O O . GLU A 1 194 ? 5.542 -10.909 12.453 1.00 85.12 194 GLU A O 1
ATOM 1470 N N . PHE A 1 195 ? 5.383 -9.011 13.603 1.00 87.44 195 PHE A N 1
ATOM 1471 C CA . PHE A 1 195 ? 6.239 -8.289 12.650 1.00 87.44 195 PHE A CA 1
ATOM 1472 C C . PHE A 1 195 ? 7.599 -8.978 12.442 1.00 87.44 195 PHE A C 1
ATOM 1474 O O . PHE A 1 195 ? 8.118 -9.043 11.326 1.00 87.44 195 PHE A O 1
ATOM 1481 N N . SER A 1 196 ? 8.157 -9.567 13.504 1.00 88.62 196 SER A N 1
ATOM 1482 C CA . SER A 1 196 ? 9.396 -10.346 13.402 1.00 88.62 196 SER A CA 1
ATOM 1483 C C . SER A 1 196 ? 9.248 -11.581 12.503 1.00 88.62 196 SER A C 1
ATOM 1485 O O . SER A 1 196 ? 10.194 -11.959 11.813 1.00 88.62 196 SER A O 1
ATOM 1487 N N . GLU A 1 197 ? 8.066 -12.195 12.463 1.00 88.19 197 GLU A N 1
ATOM 1488 C CA . GLU A 1 197 ? 7.756 -13.299 11.559 1.00 88.19 197 GLU A CA 1
ATOM 1489 C C . GLU A 1 197 ? 7.589 -12.802 10.126 1.00 88.19 197 GLU A C 1
ATOM 1491 O O . GLU A 1 197 ? 8.127 -13.432 9.219 1.00 88.19 197 GLU A O 1
ATOM 1496 N N . VAL A 1 198 ? 6.956 -11.644 9.910 1.00 92.56 198 VAL A N 1
ATOM 1497 C CA . VAL A 1 198 ? 6.867 -11.017 8.580 1.00 92.56 198 VAL A CA 1
ATOM 1498 C C . VAL A 1 198 ? 8.266 -10.818 7.994 1.00 92.56 198 VAL A C 1
ATOM 1500 O O . VAL A 1 198 ? 8.528 -11.206 6.855 1.00 92.56 198 VAL A O 1
ATOM 1503 N N . LEU A 1 199 ? 9.205 -10.282 8.779 1.00 90.44 199 LEU A N 1
ATOM 1504 C CA . LEU A 1 199 ? 10.586 -10.073 8.333 1.00 90.44 199 LEU A CA 1
ATOM 1505 C C . LEU A 1 199 ? 11.321 -11.381 8.004 1.00 90.44 199 LEU A C 1
ATOM 1507 O O . LEU A 1 199 ? 12.135 -11.399 7.077 1.00 90.44 199 LEU A O 1
ATOM 1511 N N . ARG A 1 200 ? 11.038 -12.466 8.737 1.00 87.38 200 ARG A N 1
ATOM 1512 C CA . ARG A 1 200 ? 11.615 -13.797 8.480 1.00 87.38 200 ARG A CA 1
ATOM 1513 C C . ARG A 1 200 ? 11.041 -14.443 7.218 1.00 87.38 200 ARG A C 1
ATOM 1515 O O . ARG A 1 200 ? 11.799 -15.031 6.451 1.00 87.38 200 ARG A O 1
ATOM 1522 N N . HIS A 1 201 ? 9.734 -14.325 6.994 1.00 86.62 201 HIS A N 1
ATOM 1523 C CA . HIS A 1 201 ? 9.050 -14.941 5.854 1.00 86.62 201 HIS A CA 1
ATOM 1524 C C . HIS A 1 201 ? 9.228 -14.160 4.554 1.00 86.62 201 HIS A C 1
ATOM 1526 O O . HIS A 1 201 ? 9.235 -14.753 3.473 1.00 86.62 201 HIS A O 1
ATOM 1532 N N . ARG A 1 202 ? 9.396 -12.835 4.635 1.00 89.75 202 ARG A N 1
ATOM 1533 C CA . ARG A 1 202 ? 9.569 -11.989 3.458 1.00 89.75 202 ARG A CA 1
ATOM 1534 C C . ARG A 1 202 ? 10.812 -12.440 2.689 1.00 89.75 202 ARG A C 1
ATOM 1536 O O . ARG A 1 202 ? 11.948 -12.290 3.141 1.00 89.75 202 ARG A O 1
ATOM 1543 N N . ARG A 1 203 ? 10.594 -12.949 1.478 1.00 88.00 203 ARG A N 1
ATOM 1544 C CA . ARG A 1 203 ? 11.616 -13.313 0.488 1.00 88.00 203 ARG A CA 1
ATOM 1545 C C . ARG A 1 203 ? 11.060 -13.127 -0.921 1.00 88.00 203 ARG A C 1
ATOM 1547 O O . ARG A 1 203 ? 9.851 -13.051 -1.096 1.00 88.00 203 ARG A O 1
ATOM 1554 N N . MET A 1 204 ? 11.950 -13.030 -1.908 1.00 91.75 204 MET A N 1
ATOM 1555 C CA . MET A 1 204 ? 11.536 -12.969 -3.312 1.00 91.75 204 MET A CA 1
ATOM 1556 C C . MET A 1 204 ? 11.181 -14.377 -3.783 1.00 91.75 204 MET A C 1
ATOM 1558 O O . MET A 1 204 ? 12.074 -15.214 -3.890 1.00 91.75 204 MET A O 1
ATOM 1562 N N . VAL A 1 205 ? 9.905 -14.612 -4.061 1.00 91.94 205 VAL A N 1
ATOM 1563 C CA . VAL A 1 205 ? 9.370 -15.881 -4.561 1.00 91.94 205 VAL A CA 1
ATOM 1564 C C . VAL A 1 205 ? 9.200 -15.808 -6.070 1.00 91.94 205 VAL A C 1
ATOM 1566 O O . VAL A 1 205 ? 8.785 -14.783 -6.610 1.00 91.94 205 VAL A O 1
ATOM 1569 N N . ARG A 1 206 ? 9.552 -16.901 -6.748 1.00 93.06 206 ARG A N 1
ATOM 1570 C CA . ARG A 1 206 ? 9.444 -17.044 -8.207 1.00 93.06 206 ARG A CA 1
ATOM 1571 C C . ARG A 1 206 ? 8.757 -18.354 -8.597 1.00 93.06 206 ARG A C 1
ATOM 1573 O O . ARG A 1 206 ? 8.968 -18.871 -9.685 1.00 93.06 206 ARG A O 1
ATOM 1580 N N . ALA A 1 207 ? 7.931 -18.900 -7.715 1.00 93.31 207 ALA A N 1
ATOM 1581 C CA . ALA A 1 207 ? 7.010 -19.977 -8.043 1.00 93.31 207 ALA A CA 1
ATOM 1582 C C . ALA A 1 207 ? 5.717 -19.795 -7.248 1.00 93.31 207 ALA A C 1
ATOM 1584 O O . ALA A 1 207 ? 5.741 -19.644 -6.025 1.00 93.31 207 ALA A O 1
ATOM 1585 N N . TYR A 1 208 ? 4.588 -19.816 -7.950 1.00 95.56 208 TYR A N 1
ATOM 1586 C CA . TYR A 1 208 ? 3.277 -19.528 -7.381 1.00 95.56 208 TYR A CA 1
ATOM 1587 C C . TYR A 1 208 ? 2.336 -20.710 -7.544 1.00 95.56 208 TYR A C 1
ATOM 1589 O O . TYR A 1 208 ? 2.377 -21.433 -8.539 1.00 95.56 208 TYR A O 1
ATOM 1597 N N . ARG A 1 209 ? 1.466 -20.889 -6.555 1.00 95.25 209 ARG A N 1
ATOM 1598 C CA . ARG A 1 209 ? 0.321 -21.785 -6.657 1.00 95.25 209 ARG A CA 1
ATOM 1599 C C . ARG A 1 209 ? -0.752 -21.171 -7.569 1.00 95.25 209 ARG A C 1
ATOM 1601 O O . ARG A 1 209 ? -0.833 -19.946 -7.657 1.00 95.25 209 ARG A O 1
ATOM 1608 N N . PRO A 1 210 ? -1.613 -21.995 -8.197 1.00 91.62 210 PRO A N 1
ATOM 1609 C CA . PRO A 1 210 ? -2.685 -21.507 -9.071 1.00 91.62 210 PRO A CA 1
ATOM 1610 C C . PRO A 1 210 ? -3.840 -20.828 -8.315 1.00 91.62 210 PRO A C 1
ATOM 1612 O O . PRO A 1 210 ? -4.754 -20.297 -8.944 1.00 91.62 210 PRO A O 1
ATOM 1615 N N . ASP A 1 211 ? -3.830 -20.870 -6.981 1.00 94.50 211 ASP A N 1
ATOM 1616 C CA . ASP A 1 211 ? -4.857 -20.285 -6.128 1.00 94.50 211 ASP A CA 1
ATOM 1617 C C . ASP A 1 211 ? -5.043 -18.779 -6.396 1.00 94.50 211 ASP A C 1
ATOM 1619 O O . ASP A 1 211 ? -4.069 -18.015 -6.367 1.00 94.50 211 ASP A O 1
ATOM 1623 N N . PRO A 1 212 ? -6.286 -18.317 -6.624 1.00 95.06 212 PRO A N 1
ATOM 1624 C CA . PRO A 1 212 ? -6.555 -16.897 -6.775 1.00 95.06 212 PRO A CA 1
ATOM 1625 C C . PRO A 1 212 ? -6.357 -16.171 -5.441 1.00 95.06 212 PRO A C 1
ATOM 1627 O O . PRO A 1 212 ? -6.680 -16.694 -4.375 1.00 95.06 212 PRO A O 1
ATOM 1630 N N . VAL A 1 213 ? -5.881 -14.928 -5.501 1.00 97.00 213 VAL A N 1
ATOM 1631 C CA . VAL A 1 213 ? -5.823 -14.050 -4.325 1.00 97.00 213 VAL A CA 1
ATOM 1632 C C . VAL A 1 213 ? -7.216 -13.456 -4.086 1.00 97.00 213 VAL A C 1
ATOM 1634 O O . VAL A 1 213 ? -7.752 -12.833 -5.008 1.00 97.00 213 VAL A O 1
ATOM 1637 N N . PRO A 1 214 ? -7.810 -13.606 -2.886 1.00 95.81 214 PRO A N 1
ATOM 1638 C CA . PRO A 1 214 ? -9.100 -13.004 -2.586 1.00 95.81 214 PRO A CA 1
ATOM 1639 C C . PRO A 1 214 ? -9.090 -11.478 -2.716 1.00 95.81 214 PRO A C 1
ATOM 1641 O O . PRO A 1 214 ? -8.135 -10.777 -2.378 1.00 95.81 214 PRO A O 1
ATOM 1644 N N . ASP A 1 215 ? -10.208 -10.963 -3.202 1.00 93.12 215 ASP A N 1
ATOM 1645 C CA . ASP A 1 215 ? -10.401 -9.570 -3.588 1.00 93.12 215 ASP A CA 1
ATOM 1646 C C . ASP A 1 215 ? -10.312 -8.597 -2.392 1.00 93.12 215 ASP A C 1
ATOM 1648 O O . ASP A 1 215 ? -9.937 -7.431 -2.526 1.00 93.12 215 ASP A O 1
ATOM 1652 N N . ASP A 1 216 ? -10.708 -9.049 -1.206 1.00 90.06 216 ASP A N 1
ATOM 1653 C CA . ASP A 1 216 ? -10.611 -8.317 0.056 1.00 90.06 216 ASP A CA 1
ATOM 1654 C C . ASP A 1 216 ? -9.180 -8.325 0.614 1.00 90.06 216 ASP A C 1
ATOM 1656 O O . ASP A 1 216 ? -8.709 -7.278 1.063 1.00 90.06 216 ASP A O 1
ATOM 1660 N N . VAL A 1 217 ? -8.469 -9.454 0.505 1.00 93.56 217 VAL A N 1
ATOM 1661 C CA . VAL A 1 217 ? -7.046 -9.580 0.861 1.00 93.56 217 VAL A CA 1
ATOM 1662 C C . VAL A 1 217 ? -6.218 -8.613 0.017 1.00 93.56 217 VAL A C 1
ATOM 1664 O O . VAL A 1 217 ? -5.485 -7.782 0.550 1.00 93.56 217 VAL A O 1
ATOM 1667 N N . LEU A 1 218 ? -6.399 -8.635 -1.308 1.00 96.06 218 LEU A N 1
ATOM 1668 C CA . LEU A 1 218 ? -5.678 -7.744 -2.217 1.00 96.06 218 LEU A CA 1
ATOM 1669 C C . LEU A 1 218 ? -5.949 -6.265 -1.903 1.00 96.06 218 LEU A C 1
ATOM 1671 O O . LEU A 1 218 ? -5.031 -5.448 -1.940 1.00 96.06 218 LEU A O 1
ATOM 1675 N N . ARG A 1 219 ? -7.189 -5.918 -1.526 1.00 93.88 219 ARG A N 1
ATOM 1676 C CA . ARG A 1 219 ? -7.541 -4.562 -1.071 1.00 93.88 219 ARG A CA 1
ATOM 1677 C C . ARG A 1 219 ? -6.819 -4.162 0.213 1.00 93.88 219 ARG A C 1
ATOM 1679 O O . ARG A 1 219 ? -6.412 -3.006 0.309 1.00 93.88 219 ARG A O 1
ATOM 1686 N N . ARG A 1 220 ? -6.650 -5.070 1.182 1.00 91.94 220 ARG A N 1
ATOM 1687 C CA . ARG A 1 220 ? -5.865 -4.800 2.401 1.00 91.94 220 ARG A CA 1
ATOM 1688 C C . ARG A 1 220 ? -4.395 -4.561 2.072 1.00 91.94 220 ARG A C 1
ATOM 1690 O O . ARG A 1 220 ? -3.842 -3.571 2.542 1.00 91.94 220 ARG A O 1
ATOM 1697 N N . VAL A 1 221 ? -3.814 -5.371 1.184 1.00 96.75 221 VAL A N 1
ATOM 1698 C CA . VAL A 1 221 ? -2.428 -5.199 0.722 1.00 96.75 221 VAL A CA 1
ATOM 1699 C C . VAL A 1 221 ? -2.228 -3.836 0.065 1.00 96.75 221 VAL A C 1
ATOM 1701 O O . VAL A 1 221 ? -1.376 -3.071 0.499 1.00 96.75 221 VAL A O 1
ATOM 1704 N N . VAL A 1 222 ? -3.026 -3.473 -0.944 1.00 97.88 222 VAL A N 1
ATOM 1705 C CA . VAL A 1 222 ? -2.798 -2.211 -1.680 1.00 97.88 222 VAL A CA 1
ATOM 1706 C C . VAL A 1 222 ? -3.163 -0.964 -0.878 1.00 97.88 222 VAL A C 1
ATOM 1708 O O . VAL A 1 222 ? -2.681 0.123 -1.190 1.00 97.88 222 VAL A O 1
ATOM 1711 N N . ARG A 1 223 ? -3.967 -1.092 0.189 1.00 96.00 223 ARG A N 1
ATOM 1712 C CA . ARG A 1 223 ? -4.326 0.027 1.077 1.00 96.00 223 ARG A CA 1
ATOM 1713 C C . ARG A 1 223 ? -3.102 0.662 1.745 1.00 96.00 223 ARG A C 1
ATOM 1715 O O . ARG A 1 223 ? -3.162 1.846 2.081 1.00 96.00 223 ARG A O 1
ATOM 1722 N N . VAL A 1 224 ? -1.986 -0.062 1.879 1.00 95.75 224 VAL A N 1
ATOM 1723 C CA . VAL A 1 224 ? -0.740 0.486 2.446 1.00 95.75 224 VAL A CA 1
ATOM 1724 C C . VAL A 1 224 ? -0.132 1.615 1.621 1.00 95.75 224 VAL A C 1
ATOM 1726 O O . VAL A 1 224 ? 0.657 2.380 2.165 1.00 95.75 224 VAL A O 1
ATOM 1729 N N . ILE A 1 225 ? -0.555 1.807 0.364 1.00 96.94 225 ILE A N 1
ATOM 1730 C CA . ILE A 1 225 ? -0.150 2.969 -0.440 1.00 96.94 225 ILE A CA 1
ATOM 1731 C C . ILE A 1 225 ? -0.417 4.297 0.282 1.00 96.94 225 ILE A C 1
ATOM 1733 O O . ILE A 1 225 ? 0.365 5.232 0.173 1.00 96.94 225 ILE A O 1
ATOM 1737 N N . ARG A 1 226 ? -1.476 4.362 1.100 1.00 93.75 226 ARG A N 1
ATOM 1738 C CA . ARG A 1 226 ? -1.855 5.559 1.875 1.00 93.75 226 ARG A CA 1
ATOM 1739 C C . ARG A 1 226 ? -0.991 5.790 3.111 1.00 93.75 226 ARG A C 1
ATOM 1741 O O . ARG A 1 226 ? -1.148 6.798 3.791 1.00 93.75 226 ARG A O 1
ATOM 1748 N N . ARG A 1 227 ? -0.144 4.818 3.441 1.00 93.50 227 ARG A N 1
ATOM 1749 C CA . ARG A 1 227 ? 0.818 4.857 4.545 1.00 93.50 227 ARG A CA 1
ATOM 1750 C C . ARG A 1 227 ? 2.252 4.997 4.043 1.00 93.50 227 ARG A C 1
ATOM 1752 O O . ARG A 1 227 ? 3.146 5.166 4.865 1.00 93.50 227 ARG A O 1
ATOM 1759 N N . ALA A 1 228 ? 2.471 4.909 2.731 1.00 94.69 228 ALA A N 1
ATOM 1760 C CA . ALA A 1 228 ? 3.790 5.093 2.159 1.00 94.69 228 ALA A CA 1
ATOM 1761 C C . ALA A 1 228 ? 4.291 6.515 2.429 1.00 94.69 228 ALA A C 1
ATOM 1763 O O . ALA A 1 228 ? 3.500 7.462 2.344 1.00 94.69 228 ALA A O 1
ATOM 1764 N N . PRO A 1 229 ? 5.584 6.675 2.763 1.00 93.81 229 PRO A N 1
ATOM 1765 C CA . PRO A 1 229 ? 6.161 7.998 2.888 1.00 93.81 229 PRO A CA 1
ATOM 1766 C C . PRO A 1 229 ? 6.034 8.740 1.558 1.00 93.81 229 PRO A C 1
ATOM 1768 O O . PRO A 1 229 ? 5.991 8.142 0.475 1.00 93.81 229 PRO A O 1
ATOM 1771 N N . SER A 1 230 ? 5.929 10.058 1.668 1.00 94.25 230 SER A N 1
ATOM 1772 C CA . SER A 1 230 ? 5.933 10.949 0.525 1.00 94.25 230 SER A CA 1
ATOM 1773 C C . SER A 1 230 ? 6.592 12.262 0.915 1.00 94.25 230 SER A C 1
ATOM 1775 O O . SER A 1 230 ? 6.086 12.953 1.806 1.00 94.25 230 SER A O 1
ATOM 1777 N N . ALA A 1 231 ? 7.710 12.606 0.274 1.00 95.31 231 ALA A N 1
ATOM 1778 C CA . ALA A 1 231 ? 8.405 13.866 0.534 1.00 95.31 231 ALA A CA 1
ATOM 1779 C C . ALA A 1 231 ? 7.443 15.051 0.366 1.00 95.31 231 ALA A C 1
ATOM 1781 O O . ALA A 1 231 ? 6.676 15.107 -0.595 1.00 95.31 231 ALA A O 1
ATOM 1782 N N . GLY A 1 232 ? 7.410 15.954 1.348 1.00 93.75 232 GLY A N 1
ATOM 1783 C CA . GLY A 1 232 ? 6.482 17.090 1.376 1.00 93.75 232 GLY A CA 1
ATOM 1784 C C . GLY A 1 232 ? 4.994 16.720 1.363 1.00 93.75 232 GLY A C 1
ATOM 1785 O O . GLY A 1 232 ? 4.167 17.609 1.209 1.00 93.75 232 GLY A O 1
ATOM 1786 N N . PHE A 1 233 ? 4.639 15.443 1.541 1.00 95.31 233 PHE A N 1
ATOM 1787 C CA . PHE A 1 233 ? 3.290 14.914 1.329 1.00 95.31 233 PHE A CA 1
ATOM 1788 C C . PHE A 1 233 ? 2.778 15.065 -0.121 1.00 95.31 233 PHE A C 1
ATOM 1790 O O . PHE A 1 233 ? 1.585 15.251 -0.359 1.00 95.31 233 PHE A O 1
ATOM 1797 N N . SER A 1 234 ? 3.687 14.938 -1.095 1.00 96.81 234 SER A N 1
ATOM 1798 C CA . SER A 1 234 ? 3.429 15.096 -2.539 1.00 96.81 234 SER A CA 1
ATOM 1799 C C . SER A 1 234 ? 2.466 14.059 -3.141 1.00 96.81 234 SER A C 1
ATOM 1801 O O . SER A 1 234 ? 1.841 14.306 -4.164 1.00 96.81 234 SER A O 1
ATOM 1803 N N . GLN A 1 235 ? 2.326 12.879 -2.526 1.00 95.94 235 GLN A N 1
ATOM 1804 C CA . GLN A 1 235 ? 1.381 11.820 -2.919 1.00 95.94 235 GLN A CA 1
ATOM 1805 C C . GLN A 1 235 ? 1.515 11.357 -4.393 1.00 95.94 235 GLN A C 1
ATOM 1807 O O . GLN A 1 235 ? 0.532 11.058 -5.082 1.00 95.94 235 GLN A O 1
ATOM 1812 N N . GLY A 1 236 ? 2.755 11.241 -4.885 1.00 97.12 236 GLY A N 1
ATOM 1813 C CA . GLY A 1 236 ? 3.057 10.854 -6.273 1.00 97.12 236 GLY A CA 1
ATOM 1814 C C . GLY A 1 236 ? 2.867 9.368 -6.618 1.00 97.12 236 GLY A C 1
ATOM 1815 O O . GLY A 1 236 ? 2.970 8.997 -7.785 1.00 97.12 236 GLY A O 1
ATOM 1816 N N . HIS A 1 237 ? 2.562 8.506 -5.644 1.00 98.12 237 HIS A N 1
ATOM 1817 C CA . HIS A 1 237 ? 2.413 7.056 -5.841 1.00 98.12 237 HIS A CA 1
ATOM 1818 C C . HIS A 1 237 ? 1.220 6.682 -6.726 1.00 98.12 237 HIS A C 1
ATOM 1820 O O . HIS A 1 237 ? 0.112 7.186 -6.535 1.00 98.12 237 HIS A O 1
ATOM 1826 N N . ARG A 1 238 ? 1.404 5.736 -7.651 1.00 97.69 238 ARG A N 1
ATOM 1827 C CA . ARG A 1 238 ? 0.339 5.119 -8.460 1.00 97.69 238 ARG A CA 1
ATOM 1828 C C . ARG A 1 238 ? 0.508 3.602 -8.451 1.00 97.69 238 ARG A C 1
ATOM 1830 O O . ARG A 1 238 ? 1.621 3.099 -8.509 1.00 97.69 238 ARG A O 1
ATOM 1837 N N . LEU A 1 239 ? -0.594 2.860 -8.396 1.00 98.38 239 LEU A N 1
ATOM 1838 C CA . LEU A 1 239 ? -0.579 1.402 -8.538 1.00 98.38 239 LEU A CA 1
ATOM 1839 C C . LEU A 1 239 ? -1.552 0.993 -9.638 1.00 98.38 239 LEU A C 1
ATOM 1841 O O . LEU A 1 239 ? -2.707 1.416 -9.615 1.00 98.38 239 LEU A O 1
ATOM 1845 N N . ALA A 1 240 ? -1.108 0.133 -10.553 1.00 98.38 240 ALA A N 1
ATOM 1846 C CA . ALA A 1 240 ? -2.002 -0.598 -11.446 1.00 98.38 240 ALA A CA 1
ATOM 1847 C C . ALA A 1 240 ? -2.057 -2.056 -10.985 1.00 98.38 240 ALA A C 1
ATOM 1849 O O . ALA A 1 240 ? -1.060 -2.775 -11.036 1.00 98.38 240 ALA A O 1
ATOM 1850 N N . VAL A 1 241 ? -3.224 -2.481 -10.499 1.00 98.44 241 VAL A N 1
ATOM 1851 C CA . VAL A 1 241 ? -3.460 -3.845 -10.010 1.00 98.44 241 VAL A CA 1
ATOM 1852 C C . VAL A 1 241 ? -4.032 -4.680 -11.151 1.00 98.44 241 VAL A C 1
ATOM 1854 O O . VAL A 1 241 ? -5.170 -4.488 -11.571 1.00 98.44 241 VAL A O 1
ATOM 1857 N N . ILE A 1 242 ? -3.233 -5.606 -11.668 1.00 98.25 242 ILE A N 1
ATOM 1858 C CA . ILE A 1 242 ? -3.496 -6.333 -12.907 1.00 98.25 242 ILE A CA 1
ATOM 1859 C C . ILE A 1 242 ? -3.867 -7.780 -12.569 1.00 98.25 242 ILE A C 1
ATOM 1861 O O . ILE A 1 242 ? -3.016 -8.636 -12.313 1.00 98.25 242 ILE A O 1
ATOM 1865 N N . THR A 1 243 ? -5.173 -8.050 -12.594 1.00 97.06 243 THR A N 1
ATOM 1866 C CA . THR A 1 243 ? -5.775 -9.377 -12.361 1.00 97.06 243 THR A CA 1
ATOM 1867 C C . THR A 1 243 ? -6.435 -9.970 -13.611 1.00 97.06 243 THR A C 1
ATOM 1869 O O . THR A 1 243 ? -6.923 -11.101 -13.586 1.00 97.06 243 THR A O 1
ATOM 1872 N N . ALA A 1 244 ? -6.443 -9.243 -14.730 1.00 96.81 244 ALA A N 1
ATOM 1873 C CA . ALA A 1 244 ? -6.962 -9.745 -15.997 1.00 96.81 244 ALA A CA 1
ATOM 1874 C C . ALA A 1 244 ? -5.973 -10.759 -16.613 1.00 96.81 244 ALA A C 1
ATOM 1876 O O . ALA A 1 244 ? -4.842 -10.368 -16.925 1.00 96.81 244 ALA A O 1
ATOM 1877 N N . PRO A 1 245 ? -6.368 -12.030 -16.850 1.00 96.81 245 PRO A N 1
ATOM 1878 C CA . PRO A 1 245 ? -5.459 -13.056 -17.370 1.00 96.81 245 PRO A CA 1
ATOM 1879 C C . PRO A 1 245 ? -4.776 -12.669 -18.682 1.00 96.81 245 PRO A C 1
ATOM 1881 O O . PRO A 1 245 ? -3.573 -12.865 -18.826 1.00 96.81 245 PRO A O 1
ATOM 1884 N N . ALA A 1 246 ? -5.517 -12.047 -19.603 1.00 97.94 246 ALA A N 1
ATOM 1885 C CA . ALA A 1 246 ? -4.983 -11.610 -20.890 1.00 97.94 246 ALA A CA 1
ATOM 1886 C C . ALA A 1 246 ? -3.880 -10.546 -20.746 1.00 97.94 246 ALA A C 1
ATOM 1888 O O . ALA A 1 246 ? -2.876 -10.599 -21.452 1.00 97.94 246 ALA A O 1
ATOM 1889 N N . VAL A 1 247 ? -4.031 -9.598 -19.814 1.00 98.19 247 VAL A N 1
ATOM 1890 C CA . VAL A 1 247 ? -3.028 -8.544 -19.590 1.00 98.19 247 VAL A CA 1
ATOM 1891 C C . VAL A 1 247 ? -1.788 -9.126 -18.914 1.00 98.19 247 VAL A C 1
ATOM 1893 O O . VAL A 1 247 ? -0.676 -8.866 -19.370 1.00 98.19 247 VAL A O 1
ATOM 1896 N N . ARG A 1 248 ? -1.963 -9.983 -17.894 1.00 97.69 248 ARG A N 1
ATOM 1897 C CA . ARG A 1 248 ? -0.838 -10.686 -17.252 1.00 97.69 248 ARG A CA 1
ATOM 1898 C C . ARG A 1 248 ? -0.040 -11.518 -18.253 1.00 97.69 248 ARG A C 1
ATOM 1900 O O . ARG A 1 248 ? 1.182 -11.424 -18.270 1.00 97.69 248 ARG A O 1
ATOM 1907 N N . ALA A 1 249 ? -0.722 -12.273 -19.117 1.00 97.50 249 ALA A N 1
ATOM 1908 C CA . ALA A 1 249 ? -0.080 -13.094 -20.141 1.00 97.50 249 ALA A CA 1
ATOM 1909 C C . ALA A 1 249 ? 0.754 -12.252 -21.121 1.00 97.50 249 ALA A C 1
ATOM 1911 O O . ALA A 1 249 ? 1.874 -12.631 -21.451 1.00 97.50 249 ALA A O 1
ATOM 1912 N N . ARG A 1 250 ? 0.253 -11.080 -21.541 1.00 97.88 250 ARG A N 1
ATOM 1913 C CA . ARG A 1 250 ? 1.013 -10.154 -22.398 1.00 97.88 250 ARG A CA 1
ATOM 1914 C C . ARG A 1 250 ? 2.247 -9.590 -21.694 1.00 97.88 250 ARG A C 1
ATOM 1916 O O . ARG A 1 250 ? 3.314 -9.562 -22.297 1.00 97.88 250 ARG A O 1
ATOM 1923 N N . ILE A 1 251 ? 2.125 -9.179 -20.430 1.00 97.62 251 ILE A N 1
ATOM 1924 C CA . ILE A 1 251 ? 3.269 -8.685 -19.643 1.00 97.62 251 ILE A CA 1
ATOM 1925 C C . ILE A 1 251 ? 4.323 -9.784 -19.467 1.00 97.62 251 ILE A C 1
ATOM 1927 O O . ILE A 1 251 ? 5.515 -9.522 -19.646 1.00 97.62 251 ILE A O 1
ATOM 1931 N N . ALA A 1 252 ? 3.893 -11.012 -19.165 1.00 96.12 252 ALA A N 1
ATOM 1932 C CA . ALA A 1 252 ? 4.783 -12.161 -19.047 1.00 96.12 252 ALA A CA 1
ATOM 1933 C C . ALA A 1 252 ? 5.500 -12.450 -20.372 1.00 96.12 252 ALA A C 1
ATOM 1935 O O . ALA A 1 252 ? 6.721 -12.538 -20.380 1.00 96.12 252 ALA A O 1
ATOM 1936 N N . ALA A 1 253 ? 4.785 -12.479 -21.502 1.00 95.69 253 ALA A N 1
ATOM 1937 C CA . ALA A 1 253 ? 5.387 -12.708 -22.818 1.00 95.69 253 ALA A CA 1
ATOM 1938 C C . ALA A 1 253 ? 6.492 -11.691 -23.168 1.00 95.69 253 ALA A C 1
ATOM 1940 O O . ALA A 1 253 ? 7.473 -12.049 -23.810 1.00 95.69 253 ALA A O 1
ATOM 1941 N N . ILE A 1 254 ? 6.358 -10.439 -22.717 1.00 95.81 254 ILE A N 1
ATOM 1942 C CA . ILE A 1 254 ? 7.367 -9.388 -22.926 1.00 95.81 254 ILE A CA 1
ATOM 1943 C C . ILE A 1 254 ? 8.566 -9.549 -21.975 1.00 95.81 254 ILE A C 1
ATOM 1945 O O . ILE A 1 254 ? 9.702 -9.249 -22.341 1.00 95.81 254 ILE A O 1
ATOM 1949 N N . SER A 1 255 ? 8.324 -9.986 -20.738 1.00 94.94 255 SER A N 1
ATOM 1950 C CA . SER A 1 255 ? 9.298 -9.859 -19.642 1.00 94.94 255 SER A CA 1
ATOM 1951 C C . SER A 1 255 ? 10.004 -11.166 -19.275 1.00 94.94 255 SER A C 1
ATOM 1953 O O . SER A 1 255 ? 11.075 -11.133 -18.677 1.00 94.94 255 SER A O 1
ATOM 1955 N N . GLU A 1 256 ? 9.414 -12.314 -19.602 1.00 92.94 256 GLU A N 1
ATOM 1956 C CA . GLU A 1 256 ? 9.827 -13.629 -19.100 1.00 92.94 256 GLU A CA 1
ATOM 1957 C C . GLU A 1 256 ? 10.930 -14.286 -19.938 1.00 92.94 256 GLU A C 1
ATOM 1959 O O . GLU A 1 256 ? 11.759 -15.004 -19.380 1.00 92.94 256 GLU A O 1
ATOM 1964 N N . GLY A 1 257 ? 10.987 -13.994 -21.245 1.00 91.19 257 GLY A N 1
ATOM 1965 C CA . GLY A 1 257 ? 11.933 -14.602 -22.193 1.00 91.19 257 GLY A CA 1
ATOM 1966 C C . GLY A 1 257 ? 13.383 -14.618 -21.694 1.00 91.19 257 GLY A C 1
ATOM 1967 O O . GLY A 1 257 ? 13.949 -15.701 -21.562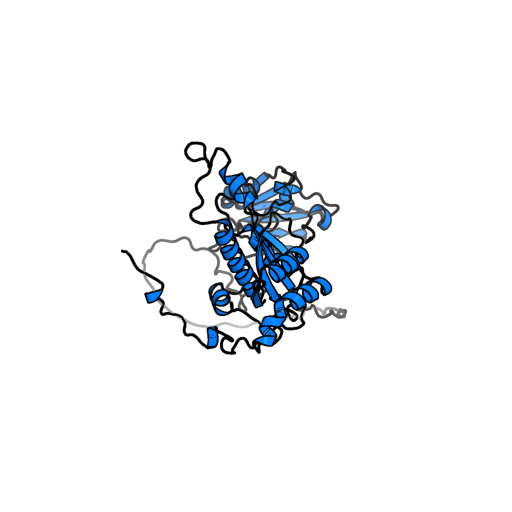 1.00 91.19 257 GLY A O 1
ATOM 1968 N N . PRO A 1 258 ? 13.960 -13.475 -21.278 1.00 90.00 258 PRO A N 1
ATOM 1969 C CA . PRO A 1 258 ? 15.353 -13.440 -20.822 1.00 90.00 258 PRO A CA 1
ATOM 1970 C C . PRO A 1 258 ? 15.640 -14.237 -19.547 1.00 90.00 258 PRO A C 1
ATOM 1972 O O . PRO A 1 258 ? 16.773 -14.660 -19.331 1.00 90.00 258 PRO A O 1
ATOM 1975 N N . TYR A 1 259 ? 14.636 -14.475 -18.697 1.00 90.25 259 TYR A N 1
ATOM 1976 C CA . TYR A 1 259 ? 14.801 -15.385 -17.561 1.00 90.25 259 TYR A CA 1
ATOM 1977 C C . TYR A 1 259 ? 14.886 -16.836 -18.042 1.00 90.25 259 TYR A C 1
ATOM 1979 O O . TYR A 1 259 ? 15.759 -17.577 -17.593 1.00 90.25 259 TYR A O 1
ATOM 1987 N N . VAL A 1 260 ? 14.026 -17.225 -18.983 1.00 92.56 260 VAL A N 1
ATOM 1988 C CA . VAL A 1 260 ? 14.021 -18.576 -19.559 1.00 92.56 260 VAL A CA 1
ATOM 1989 C C . VAL A 1 260 ? 15.300 -18.846 -20.352 1.00 92.56 260 VAL A C 1
ATOM 1991 O O . VAL A 1 260 ? 15.920 -19.891 -20.172 1.00 92.56 260 VAL A O 1
ATOM 1994 N N . GLU A 1 261 ? 15.753 -17.886 -21.158 1.00 91.81 261 GLU A N 1
ATOM 1995 C CA . GLU A 1 261 ? 17.021 -17.955 -21.900 1.00 91.81 261 GLU A CA 1
ATOM 1996 C C . GLU A 1 261 ? 18.232 -18.103 -20.967 1.00 91.81 261 GLU A C 1
ATOM 1998 O O . GLU A 1 261 ? 19.175 -18.829 -21.277 1.00 91.81 261 GLU A O 1
ATOM 2003 N N . ALA A 1 262 ? 18.183 -17.478 -19.787 1.00 88.44 262 ALA A N 1
ATOM 2004 C CA . ALA A 1 262 ? 19.194 -17.625 -18.742 1.00 88.44 262 ALA A CA 1
ATOM 2005 C C . ALA A 1 262 ? 19.048 -18.917 -17.902 1.00 88.44 262 ALA A C 1
ATOM 2007 O O . ALA A 1 262 ? 19.771 -19.095 -16.918 1.00 88.44 262 ALA A O 1
ATOM 2008 N N . GLY A 1 263 ? 18.131 -19.820 -18.270 1.00 88.81 263 GLY A N 1
ATOM 2009 C CA . GLY A 1 263 ? 17.934 -21.125 -17.633 1.00 88.81 263 GLY A CA 1
ATOM 2010 C C . GLY A 1 263 ? 17.055 -21.110 -16.379 1.00 88.81 263 GLY A C 1
ATOM 2011 O O . GLY A 1 263 ? 17.053 -22.084 -15.627 1.00 88.81 263 GLY A O 1
ATOM 2012 N N . PHE A 1 264 ? 16.320 -20.026 -16.121 1.00 88.00 264 PHE A N 1
ATOM 2013 C CA . PHE A 1 264 ? 15.345 -19.967 -15.033 1.00 88.00 264 PHE A CA 1
ATOM 2014 C C . PHE A 1 264 ? 13.972 -20.472 -15.488 1.00 88.00 264 PHE A C 1
ATOM 2016 O O . PHE A 1 264 ? 13.567 -20.292 -16.634 1.00 88.00 264 PHE A O 1
ATOM 2023 N N . THR A 1 265 ? 13.209 -21.057 -14.566 1.00 89.69 265 THR A N 1
ATOM 2024 C CA . THR A 1 265 ? 11.805 -21.402 -14.817 1.00 89.69 265 THR A CA 1
ATOM 2025 C C . THR A 1 265 ? 10.977 -20.139 -15.058 1.00 89.69 265 THR A C 1
ATOM 2027 O O . THR A 1 265 ? 11.172 -19.125 -14.384 1.00 89.69 265 THR A O 1
ATOM 2030 N N . ALA A 1 266 ? 10.024 -20.218 -15.989 1.00 92.50 266 ALA A N 1
ATOM 2031 C CA . ALA A 1 266 ? 8.972 -19.219 -16.148 1.00 92.50 266 ALA A CA 1
ATOM 2032 C C . ALA A 1 266 ? 8.214 -19.030 -14.822 1.00 92.50 266 ALA A C 1
ATOM 2034 O O . ALA A 1 266 ? 7.801 -19.999 -14.184 1.00 92.50 266 ALA A O 1
ATOM 2035 N N . TRP A 1 267 ? 8.058 -17.783 -14.390 1.00 93.38 267 TRP A N 1
ATOM 2036 C CA . TRP A 1 267 ? 7.542 -17.444 -13.063 1.00 93.38 267 TRP A CA 1
ATOM 2037 C C . TRP A 1 267 ? 6.634 -16.216 -13.036 1.00 93.38 267 TRP A C 1
ATOM 2039 O O . TRP A 1 267 ? 5.763 -16.121 -12.171 1.00 93.38 267 TRP A O 1
ATOM 2049 N N . ILE A 1 268 ? 6.803 -15.291 -13.983 1.00 96.12 268 ILE A N 1
ATOM 2050 C CA . ILE A 1 268 ? 5.956 -14.106 -14.134 1.00 96.12 268 ILE A CA 1
ATOM 2051 C C . ILE A 1 268 ? 4.571 -14.550 -14.605 1.00 96.12 268 ILE A C 1
ATOM 2053 O O . ILE A 1 268 ? 3.563 -14.108 -14.056 1.00 96.12 268 ILE A O 1
ATOM 2057 N N . SER A 1 269 ? 4.514 -15.469 -15.575 1.00 96.00 269 SER A N 1
ATOM 2058 C CA . SER A 1 269 ? 3.260 -16.043 -16.080 1.00 96.00 269 SER A CA 1
ATOM 2059 C C . SER A 1 269 ? 2.498 -16.859 -15.029 1.00 96.00 269 SER A C 1
ATOM 2061 O O . SER A 1 269 ? 1.273 -16.964 -15.111 1.00 96.00 269 SER A O 1
ATOM 2063 N N . GLY A 1 270 ? 3.197 -17.389 -14.019 1.00 95.50 270 GLY A N 1
ATOM 2064 C CA . GLY A 1 270 ? 2.602 -18.136 -12.909 1.00 95.50 270 GLY A CA 1
ATOM 2065 C C . GLY A 1 270 ? 1.954 -17.267 -11.826 1.00 95.50 270 GLY A C 1
ATOM 2066 O O . GLY A 1 270 ? 1.170 -17.779 -11.032 1.00 95.50 270 GLY A O 1
ATOM 2067 N N . ALA A 1 271 ? 2.250 -15.964 -11.769 1.00 97.31 271 ALA A N 1
ATOM 2068 C CA . ALA A 1 271 ? 1.712 -15.089 -10.731 1.00 97.31 271 ALA A CA 1
ATOM 2069 C C . ALA A 1 271 ? 0.221 -14.757 -10.976 1.00 97.31 271 ALA A C 1
ATOM 2071 O O . ALA A 1 271 ? -0.128 -14.228 -12.039 1.00 97.31 271 ALA A O 1
ATOM 2072 N N . PRO A 1 272 ? -0.684 -14.984 -10.000 1.00 97.56 272 PRO A N 1
ATOM 2073 C CA . PRO A 1 272 ? -2.106 -14.672 -10.164 1.00 97.56 272 PRO A CA 1
ATOM 2074 C C . PRO A 1 272 ? -2.394 -13.162 -10.168 1.00 97.56 272 PRO A C 1
ATOM 2076 O O . PRO A 1 272 ? -3.426 -12.734 -10.694 1.00 97.56 272 PRO A O 1
ATOM 2079 N N . VAL A 1 273 ? -1.496 -12.334 -9.629 1.00 98.56 273 VAL A N 1
ATOM 2080 C CA . VAL A 1 273 ? -1.625 -10.871 -9.606 1.00 98.56 273 VAL A CA 1
ATOM 2081 C C . VAL A 1 273 ? -0.290 -10.219 -9.963 1.00 98.56 273 VAL A C 1
ATOM 2083 O O . VAL A 1 273 ? 0.757 -10.614 -9.452 1.00 98.56 273 VAL A O 1
ATOM 2086 N N . LEU A 1 274 ? -0.340 -9.187 -10.808 1.00 98.56 274 LEU A N 1
ATOM 2087 C CA . LEU A 1 274 ? 0.772 -8.265 -11.039 1.00 98.56 274 LEU A CA 1
ATOM 2088 C C . LEU A 1 274 ? 0.368 -6.879 -10.534 1.00 98.56 274 LEU A C 1
ATOM 2090 O O . LEU A 1 274 ? -0.727 -6.411 -10.833 1.00 98.56 274 LEU A O 1
ATOM 2094 N N . ILE A 1 275 ? 1.235 -6.214 -9.782 1.00 98.69 275 ILE A N 1
ATOM 2095 C CA . ILE A 1 275 ? 1.041 -4.835 -9.337 1.00 98.69 275 ILE A CA 1
ATOM 2096 C C . ILE A 1 275 ? 2.161 -4.004 -9.953 1.00 98.69 275 ILE A C 1
ATOM 2098 O O . ILE A 1 275 ? 3.322 -4.173 -9.589 1.00 98.69 275 ILE A O 1
ATOM 2102 N N . ALA A 1 276 ? 1.825 -3.123 -10.892 1.00 98.38 276 ALA A N 1
ATOM 2103 C CA . ALA A 1 276 ? 2.782 -2.162 -11.426 1.00 98.38 276 ALA A CA 1
ATOM 2104 C C . ALA A 1 276 ? 2.911 -0.980 -10.460 1.00 98.38 276 ALA A C 1
ATOM 2106 O O . ALA A 1 276 ? 1.898 -0.413 -10.039 1.00 98.38 276 ALA A O 1
ATOM 2107 N N . LEU A 1 277 ? 4.149 -0.624 -10.114 1.00 98.31 277 LEU A N 1
ATOM 2108 C CA . LEU A 1 277 ? 4.469 0.504 -9.248 1.00 98.31 277 LEU A CA 1
ATOM 2109 C C . LEU A 1 277 ? 4.769 1.716 -10.120 1.00 98.31 277 LEU A C 1
ATOM 2111 O O . LEU A 1 277 ? 5.761 1.727 -10.842 1.00 98.31 277 LEU A O 1
ATOM 2115 N N . GLY A 1 278 ? 3.892 2.709 -10.070 1.00 97.69 278 GLY A N 1
ATOM 2116 C CA . GLY A 1 278 ? 4.029 3.967 -10.784 1.00 97.69 278 GLY A CA 1
ATOM 2117 C C . GLY A 1 278 ? 4.412 5.107 -9.849 1.00 97.69 278 GLY A C 1
ATOM 2118 O O . GLY A 1 278 ? 3.968 5.153 -8.699 1.00 97.69 278 GLY A O 1
ATOM 2119 N N . VAL A 1 279 ? 5.184 6.059 -10.359 1.00 97.56 279 VAL A N 1
ATOM 2120 C CA . VAL A 1 279 ? 5.519 7.293 -9.654 1.00 97.56 279 VAL A CA 1
ATOM 2121 C C . VAL A 1 279 ? 5.351 8.501 -10.567 1.00 97.56 279 VAL A C 1
ATOM 2123 O O . VAL A 1 279 ? 5.860 8.530 -11.684 1.00 97.56 279 VAL A O 1
ATOM 2126 N N . ARG A 1 280 ? 4.609 9.500 -10.090 1.00 97.88 280 ARG A N 1
ATOM 2127 C CA . ARG A 1 280 ? 4.416 10.777 -10.774 1.00 97.88 280 ARG A CA 1
ATOM 2128 C C . ARG A 1 280 ? 5.376 11.814 -10.206 1.00 97.88 280 ARG A C 1
ATOM 2130 O O . ARG A 1 280 ? 5.092 12.408 -9.169 1.00 97.88 280 ARG A O 1
ATOM 2137 N N . GLU A 1 281 ? 6.487 12.039 -10.894 1.00 97.62 281 GLU A N 1
ATOM 2138 C CA . GLU A 1 281 ? 7.498 13.040 -10.523 1.00 97.62 281 GLU A CA 1
ATOM 2139 C C . GLU A 1 281 ? 6.898 14.450 -10.422 1.00 97.62 281 GLU A C 1
ATOM 2141 O O . GLU A 1 281 ? 7.128 15.153 -9.442 1.00 97.62 281 GLU A O 1
ATOM 2146 N N . ALA A 1 282 ? 6.004 14.812 -11.347 1.00 97.88 282 ALA A N 1
ATOM 2147 C CA . ALA A 1 282 ? 5.325 16.108 -11.346 1.00 97.88 282 ALA A CA 1
ATOM 2148 C C . ALA A 1 282 ? 4.586 16.427 -10.033 1.00 97.88 282 ALA A C 1
ATOM 2150 O O . ALA A 1 282 ? 4.534 17.585 -9.642 1.00 97.88 282 ALA A O 1
ATOM 2151 N N . SER A 1 283 ? 4.079 15.425 -9.302 1.00 98.06 283 SER A N 1
ATOM 2152 C CA . SER A 1 283 ? 3.430 15.662 -8.003 1.00 98.06 283 SER A CA 1
ATOM 2153 C C . SER A 1 283 ? 4.387 16.230 -6.948 1.00 98.06 283 SER A C 1
ATOM 2155 O O . SER A 1 283 ? 3.944 16.922 -6.038 1.00 98.06 283 SER A O 1
ATOM 2157 N N . TYR A 1 284 ? 5.685 15.943 -7.060 1.00 97.88 284 TYR A N 1
ATOM 2158 C CA . TYR A 1 284 ? 6.715 16.465 -6.164 1.00 97.88 284 TYR A CA 1
ATOM 2159 C C . TYR A 1 284 ? 7.056 17.909 -6.508 1.00 97.88 284 TYR A C 1
ATOM 2161 O O . TYR A 1 284 ? 7.068 18.753 -5.616 1.00 97.88 284 TYR A O 1
ATOM 2169 N N . HIS A 1 285 ? 7.240 18.198 -7.797 1.00 97.81 285 HIS A N 1
ATOM 2170 C CA . HIS A 1 285 ? 7.460 19.560 -8.279 1.00 97.81 285 HIS A CA 1
ATOM 2171 C C . HIS A 1 285 ? 6.282 20.477 -7.947 1.00 97.81 285 HIS A C 1
ATOM 2173 O O . HIS A 1 285 ? 6.471 21.522 -7.336 1.00 97.81 285 HIS A O 1
ATOM 2179 N N . GLU A 1 286 ? 5.053 20.046 -8.246 1.00 97.56 286 GLU A N 1
ATOM 2180 C CA . GLU A 1 286 ? 3.832 20.788 -7.909 1.00 97.56 286 GLU A CA 1
ATOM 2181 C C . GLU A 1 286 ? 3.773 21.115 -6.412 1.00 97.56 286 GLU A C 1
ATOM 2183 O O . GLU A 1 286 ? 3.508 22.254 -6.040 1.00 97.56 286 GLU A O 1
ATOM 2188 N N . ARG A 1 287 ? 4.089 20.139 -5.548 1.00 97.19 287 ARG A N 1
ATOM 2189 C CA . ARG A 1 287 ? 4.064 20.329 -4.096 1.00 97.19 287 ARG A CA 1
ATOM 2190 C C . ARG A 1 287 ? 5.143 21.291 -3.605 1.00 97.19 287 ARG A C 1
ATOM 2192 O O . ARG A 1 287 ? 4.881 22.064 -2.685 1.00 97.19 287 ARG A O 1
ATOM 2199 N N . TYR A 1 288 ? 6.352 21.218 -4.154 1.00 96.81 288 TYR A N 1
ATOM 2200 C CA . TYR A 1 288 ? 7.486 22.032 -3.705 1.00 96.81 288 TYR A CA 1
ATOM 2201 C C . TYR A 1 288 ? 7.569 23.407 -4.378 1.00 96.81 288 TYR A C 1
ATOM 2203 O O . TYR A 1 288 ? 8.411 24.219 -4.005 1.00 96.81 288 TYR A O 1
ATOM 2211 N N . GLN A 1 289 ? 6.647 23.693 -5.295 1.00 96.81 289 GLN A N 1
ATOM 2212 C CA . GLN A 1 289 ? 6.385 25.028 -5.828 1.00 96.81 289 GLN A CA 1
ATOM 2213 C C . GLN A 1 289 ? 5.309 25.788 -5.030 1.00 96.81 289 GLN A C 1
ATOM 2215 O O . GLN A 1 289 ? 5.025 26.950 -5.324 1.00 96.81 289 GLN A O 1
ATOM 2220 N N . GLU A 1 290 ? 4.707 25.164 -4.012 1.00 97.38 290 GLU A N 1
ATOM 2221 C CA . GLU A 1 290 ? 3.763 25.832 -3.112 1.00 97.38 290 GLU A CA 1
ATOM 2222 C C . GLU A 1 290 ? 4.479 26.796 -2.145 1.00 97.38 290 GLU A C 1
ATOM 2224 O O . GLU A 1 290 ? 5.603 26.516 -1.715 1.00 97.38 290 GLU A O 1
ATOM 2229 N N . PRO A 1 291 ? 3.832 27.907 -1.729 1.00 96.81 291 PRO A N 1
ATOM 2230 C CA . PRO A 1 291 ? 4.477 28.955 -0.933 1.00 96.81 291 PRO A CA 1
ATOM 2231 C C . PRO A 1 291 ? 5.139 28.493 0.372 1.00 96.81 291 PRO A C 1
ATOM 2233 O O . PRO A 1 291 ? 6.106 29.109 0.805 1.00 96.81 291 PRO A O 1
ATOM 2236 N N . ASP A 1 292 ? 4.643 27.426 1.009 1.00 96.19 292 ASP A N 1
ATOM 2237 C CA . ASP A 1 292 ? 5.202 26.885 2.257 1.00 96.19 292 ASP A CA 1
ATOM 2238 C C . ASP A 1 292 ? 6.449 26.003 2.054 1.00 96.19 292 ASP A C 1
ATOM 2240 O O . ASP A 1 292 ? 7.034 25.531 3.032 1.00 96.19 292 ASP A O 1
ATOM 2244 N N . LYS A 1 293 ? 6.838 25.738 0.801 1.00 95.50 293 LYS A N 1
ATOM 2245 C CA . LYS A 1 293 ? 7.987 24.892 0.436 1.00 95.50 293 LYS A CA 1
ATOM 2246 C C . LYS A 1 293 ? 9.092 25.611 -0.308 1.00 95.50 293 LYS A C 1
ATOM 2248 O O . LYS A 1 293 ? 10.172 25.035 -0.431 1.00 95.50 293 LYS A O 1
ATOM 2253 N N . LEU A 1 294 ? 8.825 26.821 -0.786 1.00 95.69 294 LEU A N 1
ATOM 2254 C CA . LEU A 1 294 ? 9.824 27.614 -1.480 1.00 95.69 294 LEU A CA 1
ATOM 2255 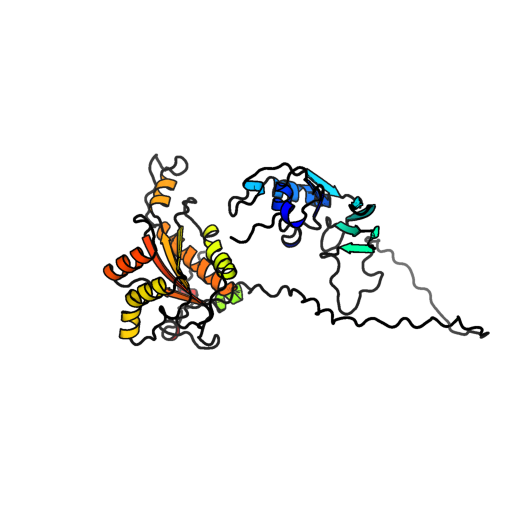C C . LEU A 1 294 ? 10.964 27.987 -0.529 1.00 95.69 294 LEU A C 1
ATOM 2257 O O . LEU A 1 294 ? 10.734 28.406 0.606 1.00 95.69 294 LEU A O 1
ATOM 2261 N N . ASP A 1 295 ? 12.183 27.878 -1.037 1.00 92.06 295 ASP A N 1
ATOM 2262 C CA . ASP A 1 295 ? 13.397 28.404 -0.427 1.00 92.06 295 ASP A CA 1
ATOM 2263 C C . ASP A 1 295 ? 13.907 29.543 -1.316 1.00 92.06 295 ASP A C 1
ATOM 2265 O O . ASP A 1 295 ? 14.080 29.366 -2.521 1.00 92.06 295 ASP A O 1
ATOM 2269 N N . ASP A 1 296 ? 14.029 30.745 -0.752 1.00 93.25 296 ASP A N 1
ATOM 2270 C CA . ASP A 1 296 ? 14.314 31.989 -1.491 1.00 93.25 296 ASP A CA 1
ATOM 2271 C C . ASP A 1 296 ? 13.434 32.191 -2.752 1.00 93.25 296 ASP A C 1
ATOM 2273 O O . ASP A 1 296 ? 13.879 32.622 -3.815 1.00 93.25 296 ASP A O 1
ATOM 2277 N N . GLY A 1 297 ? 12.147 31.832 -2.646 1.00 93.38 297 GLY A N 1
ATOM 2278 C CA . GLY A 1 297 ? 11.169 31.970 -3.733 1.00 93.38 297 GLY A CA 1
ATOM 2279 C C . GLY A 1 297 ? 11.280 30.925 -4.849 1.00 93.38 297 GLY A C 1
ATOM 2280 O O . GLY A 1 297 ? 10.550 31.026 -5.836 1.00 93.38 297 GLY A O 1
ATOM 2281 N N . ALA A 1 298 ? 12.144 29.920 -4.700 1.00 95.19 298 ALA A N 1
ATOM 2282 C CA . ALA A 1 298 ? 12.334 28.846 -5.663 1.00 95.19 298 ALA A CA 1
ATOM 2283 C C . ALA A 1 298 ? 12.091 27.464 -5.044 1.00 95.19 298 ALA A C 1
ATOM 2285 O O . ALA A 1 298 ? 12.161 27.259 -3.833 1.00 95.19 298 ALA A O 1
ATOM 2286 N N . GLU A 1 299 ? 11.800 26.497 -5.906 1.00 95.38 299 GLU A N 1
ATOM 2287 C CA . GLU A 1 299 ? 11.818 25.089 -5.533 1.00 95.38 299 GLU A CA 1
ATOM 2288 C C . GLU A 1 299 ? 13.247 24.670 -5.152 1.00 95.38 299 GLU A C 1
ATOM 2290 O O . GLU A 1 299 ? 14.218 25.073 -5.799 1.00 95.38 299 GLU A O 1
ATOM 2295 N N . ILE A 1 300 ? 13.384 23.830 -4.124 1.00 92.88 300 ILE A N 1
ATOM 2296 C CA . ILE A 1 300 ? 14.685 23.268 -3.754 1.00 92.88 300 ILE A CA 1
ATOM 2297 C C . ILE A 1 300 ? 15.283 22.452 -4.915 1.00 92.88 300 ILE A C 1
ATOM 2299 O O . ILE A 1 300 ? 14.552 21.795 -5.662 1.00 92.88 300 ILE A O 1
ATOM 2303 N N . PRO A 1 301 ? 16.617 22.394 -5.059 1.00 93.62 301 PRO A N 1
ATOM 2304 C CA . PRO A 1 301 ? 17.217 21.384 -5.916 1.00 93.62 301 PRO A CA 1
ATOM 2305 C C . PRO A 1 301 ? 16.907 19.989 -5.355 1.00 93.62 301 PRO A C 1
ATOM 2307 O O . PRO A 1 301 ? 16.872 19.793 -4.139 1.00 93.62 301 PRO A O 1
ATOM 2310 N N . TRP A 1 302 ? 16.747 19.000 -6.238 1.00 93.19 302 TRP A N 1
ATOM 2311 C CA . TRP A 1 302 ? 16.573 17.593 -5.865 1.00 93.19 302 TRP A CA 1
ATOM 2312 C C . TRP A 1 302 ? 17.890 16.818 -6.018 1.00 93.19 302 TRP A C 1
ATOM 2314 O O . TRP A 1 302 ? 18.056 16.084 -6.993 1.00 93.19 302 TRP A O 1
ATOM 2324 N N . PRO A 1 303 ? 18.853 16.933 -5.079 1.00 91.94 303 PRO A N 1
ATOM 2325 C CA . PRO A 1 303 ? 20.069 16.119 -5.129 1.00 91.94 303 PRO A CA 1
ATOM 2326 C C . PRO A 1 303 ? 19.746 14.628 -4.969 1.00 91.94 303 PRO A C 1
ATOM 2328 O O . PRO A 1 303 ? 20.455 13.771 -5.490 1.00 91.94 303 PRO A O 1
ATOM 2331 N N . VAL A 1 304 ? 18.657 14.330 -4.257 1.00 92.62 304 VAL A N 1
ATOM 2332 C CA . VAL A 1 304 ? 18.051 13.006 -4.170 1.00 92.62 304 VAL A CA 1
ATOM 2333 C C . VAL A 1 304 ? 16.650 13.097 -4.775 1.00 92.62 304 VAL A C 1
ATOM 2335 O O . VAL A 1 304 ? 15.794 13.783 -4.212 1.00 92.62 304 VAL A O 1
ATOM 2338 N N . PRO A 1 305 ? 16.396 12.401 -5.892 1.00 94.94 305 PRO A N 1
ATOM 2339 C CA . PRO A 1 305 ? 15.064 12.227 -6.463 1.00 94.94 305 PRO A CA 1
ATOM 2340 C C . PRO A 1 305 ? 14.137 11.453 -5.511 1.00 94.94 305 PRO A C 1
ATOM 2342 O O . PRO A 1 305 ? 14.021 10.225 -5.585 1.00 94.94 305 PRO A O 1
ATOM 2345 N N . TYR A 1 306 ? 13.488 12.146 -4.572 1.00 95.56 306 TYR A N 1
ATOM 2346 C CA . TYR A 1 306 ? 12.702 11.483 -3.523 1.00 95.56 306 TYR A CA 1
ATOM 2347 C C . TYR A 1 306 ? 11.520 10.677 -4.065 1.00 95.56 306 TYR A C 1
ATOM 2349 O O . TYR A 1 306 ? 11.097 9.725 -3.417 1.00 95.56 306 TYR A O 1
ATOM 2357 N N . TRP A 1 307 ? 11.041 10.967 -5.275 1.00 96.62 307 TRP A N 1
ATOM 2358 C CA . TRP A 1 307 ? 10.033 10.145 -5.939 1.00 96.62 307 TRP A CA 1
ATOM 2359 C C . TRP A 1 307 ? 10.477 8.684 -6.114 1.00 96.62 307 TRP A C 1
ATOM 2361 O O . TRP A 1 307 ? 9.706 7.761 -5.841 1.00 96.62 307 TRP A O 1
ATOM 2371 N N . TRP A 1 308 ? 11.743 8.439 -6.457 1.00 96.12 308 TRP A N 1
ATOM 2372 C CA . TRP A 1 308 ? 12.279 7.077 -6.530 1.00 96.12 308 TRP A CA 1
ATOM 2373 C C . TRP A 1 308 ? 12.499 6.455 -5.150 1.00 96.12 308 TRP A C 1
ATOM 2375 O O . TRP A 1 308 ? 12.211 5.270 -4.956 1.00 96.12 308 TRP A O 1
ATOM 2385 N N . PHE A 1 309 ? 12.957 7.250 -4.180 1.00 95.81 309 PHE A N 1
ATOM 2386 C CA . PHE A 1 309 ? 13.133 6.797 -2.798 1.00 95.81 309 PHE A CA 1
ATOM 2387 C C . PHE A 1 309 ? 11.802 6.334 -2.188 1.00 95.81 309 PHE A C 1
ATOM 2389 O O . PHE A 1 309 ? 11.687 5.212 -1.687 1.00 95.81 309 PHE A O 1
ATOM 2396 N N . ASP A 1 310 ? 10.769 7.165 -2.308 1.00 96.69 310 ASP A N 1
ATOM 2397 C CA . ASP A 1 310 ? 9.433 6.879 -1.807 1.00 96.69 310 ASP A CA 1
ATOM 2398 C C . ASP A 1 310 ? 8.831 5.651 -2.510 1.00 96.69 310 ASP A C 1
ATOM 2400 O O . ASP A 1 310 ? 8.155 4.843 -1.870 1.00 96.69 310 ASP A O 1
ATOM 2404 N N . SER A 1 311 ? 9.091 5.460 -3.812 1.00 95.81 311 SER A N 1
ATOM 2405 C CA . SER A 1 311 ? 8.645 4.265 -4.543 1.00 95.81 311 SER A CA 1
ATOM 2406 C C . SER A 1 311 ? 9.277 2.979 -3.993 1.00 95.81 311 SER A C 1
ATOM 2408 O O . SER A 1 311 ? 8.611 1.943 -3.925 1.00 95.81 311 SER A O 1
ATOM 2410 N N . GLY A 1 312 ? 10.547 3.019 -3.578 1.00 96.44 312 GLY A N 1
ATOM 2411 C CA . GLY A 1 312 ? 11.215 1.890 -2.921 1.00 96.44 312 GLY A CA 1
ATOM 2412 C C . GLY A 1 312 ? 10.639 1.588 -1.531 1.00 96.44 312 GLY A C 1
ATOM 2413 O O . GLY A 1 312 ? 10.465 0.421 -1.154 1.00 96.44 312 GLY A O 1
ATOM 2414 N N . ALA A 1 313 ? 10.265 2.630 -0.788 1.00 97.50 313 ALA A N 1
ATOM 2415 C CA . ALA A 1 313 ? 9.564 2.476 0.482 1.00 97.50 313 ALA A CA 1
ATOM 2416 C C . ALA A 1 313 ? 8.165 1.863 0.286 1.00 97.50 313 ALA A C 1
ATOM 2418 O O . ALA A 1 313 ? 7.800 0.928 1.003 1.00 97.50 313 ALA A O 1
ATOM 2419 N N . LEU A 1 314 ? 7.409 2.308 -0.726 1.00 98.19 314 LEU A N 1
ATOM 2420 C CA . LEU A 1 314 ? 6.117 1.719 -1.090 1.00 98.19 314 LEU A CA 1
ATOM 2421 C C . LEU A 1 314 ? 6.249 0.237 -1.464 1.00 98.19 314 LEU A C 1
ATOM 2423 O O . LEU A 1 314 ? 5.460 -0.580 -0.987 1.00 98.19 314 LEU A O 1
ATOM 2427 N N . LEU A 1 315 ? 7.251 -0.124 -2.274 1.00 98.12 315 LEU A N 1
ATOM 2428 C CA . LEU A 1 315 ? 7.543 -1.521 -2.607 1.00 98.12 315 LEU A CA 1
ATOM 2429 C C . LEU A 1 315 ? 7.730 -2.357 -1.336 1.00 98.12 315 LEU A 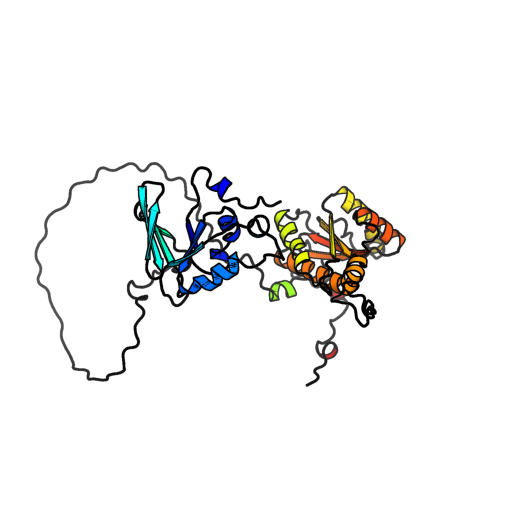C 1
ATOM 2431 O O . LEU A 1 315 ? 7.100 -3.403 -1.192 1.00 98.12 315 LEU A O 1
ATOM 2435 N N . SER A 1 316 ? 8.537 -1.866 -0.394 1.00 97.75 316 SER A N 1
ATOM 2436 C CA . SER A 1 316 ? 8.783 -2.548 0.879 1.00 97.75 316 SER A CA 1
ATOM 2437 C C . SER A 1 316 ? 7.492 -2.732 1.684 1.00 97.75 316 SER A C 1
ATOM 2439 O O . SER A 1 316 ? 7.221 -3.833 2.161 1.00 97.75 316 SER A O 1
ATOM 2441 N N . LEU A 1 317 ? 6.645 -1.701 1.782 1.00 97.81 317 LEU A N 1
ATOM 2442 C CA . LEU A 1 317 ? 5.356 -1.797 2.477 1.00 97.81 317 LEU A CA 1
ATOM 2443 C C . LEU A 1 317 ? 4.408 -2.809 1.826 1.00 97.81 317 LEU A C 1
ATOM 2445 O O . LEU A 1 317 ? 3.786 -3.595 2.537 1.00 97.81 317 LEU A O 1
ATOM 2449 N N . LEU A 1 318 ? 4.320 -2.832 0.494 1.00 98.38 318 LEU A N 1
ATOM 2450 C CA . LEU A 1 318 ? 3.499 -3.806 -0.232 1.00 98.38 318 LEU A CA 1
ATOM 2451 C C . LEU A 1 318 ? 3.974 -5.241 0.015 1.00 98.38 318 LEU A C 1
ATOM 2453 O O . LEU A 1 318 ? 3.150 -6.131 0.214 1.00 98.38 318 LEU A O 1
ATOM 2457 N N . GLN A 1 319 ? 5.289 -5.472 0.044 1.00 98.19 319 GLN A N 1
ATOM 2458 C CA . GLN A 1 319 ? 5.856 -6.791 0.334 1.00 98.19 319 GLN A CA 1
ATOM 2459 C C . GLN A 1 319 ? 5.546 -7.255 1.757 1.00 98.19 319 GLN A C 1
ATOM 2461 O O . GLN A 1 319 ? 5.181 -8.415 1.955 1.00 98.19 319 GLN A O 1
ATOM 2466 N N . LEU A 1 320 ? 5.680 -6.362 2.741 1.00 97.19 320 LEU A N 1
ATOM 2467 C CA . LEU A 1 320 ? 5.376 -6.665 4.139 1.00 97.19 320 LEU A CA 1
ATOM 2468 C C . LEU A 1 320 ? 3.879 -6.933 4.332 1.00 97.19 320 LEU A C 1
ATOM 2470 O O . LEU A 1 320 ? 3.525 -7.930 4.952 1.00 97.19 320 LEU A O 1
ATOM 2474 N N . ALA A 1 321 ? 3.015 -6.112 3.730 1.00 96.25 321 ALA A N 1
ATOM 2475 C CA . ALA A 1 321 ? 1.566 -6.279 3.794 1.00 96.25 321 ALA A CA 1
ATOM 2476 C C . ALA A 1 321 ? 1.090 -7.569 3.113 1.00 96.25 321 ALA A C 1
ATOM 2478 O O . ALA A 1 321 ? 0.239 -8.278 3.639 1.00 96.25 321 ALA A O 1
ATOM 2479 N N . ALA A 1 322 ? 1.658 -7.911 1.954 1.00 97.00 322 ALA A N 1
ATOM 2480 C CA . ALA A 1 322 ? 1.385 -9.189 1.306 1.00 97.00 322 ALA A CA 1
ATOM 2481 C C . ALA A 1 322 ? 1.818 -10.361 2.202 1.00 97.00 322 ALA A C 1
ATOM 2483 O O . ALA A 1 322 ? 1.046 -11.293 2.412 1.00 97.00 322 ALA A O 1
ATOM 2484 N N . THR A 1 323 ? 3.012 -10.277 2.792 1.00 95.50 323 THR A N 1
ATOM 2485 C CA . THR A 1 323 ? 3.548 -11.328 3.671 1.00 95.50 323 THR A CA 1
ATOM 2486 C C . THR A 1 323 ? 2.694 -11.516 4.928 1.00 95.50 323 THR A C 1
ATOM 2488 O O . THR A 1 323 ? 2.420 -12.656 5.298 1.00 95.50 323 THR A O 1
ATOM 2491 N N . SER A 1 324 ? 2.208 -10.436 5.554 1.00 94.06 324 SER A N 1
ATOM 2492 C CA . SER A 1 324 ? 1.313 -10.532 6.719 1.00 94.06 324 SER A CA 1
ATOM 2493 C C . SER A 1 324 ? -0.035 -11.183 6.399 1.00 94.06 324 SER A C 1
ATOM 2495 O O . SER A 1 324 ? -0.669 -11.735 7.287 1.00 94.06 324 SER A O 1
ATOM 2497 N N . GLU A 1 325 ? -0.458 -11.147 5.134 1.00 93.12 325 GLU A N 1
ATOM 2498 C CA . GLU A 1 325 ? -1.668 -11.815 4.634 1.00 93.12 325 GLU A CA 1
ATOM 2499 C C . GLU A 1 325 ? -1.385 -13.252 4.137 1.00 93.12 325 GLU A C 1
ATOM 2501 O O . GLU A 1 325 ? -2.230 -13.879 3.497 1.00 93.12 325 GLU A O 1
ATOM 2506 N N . GLY A 1 326 ? -0.176 -13.778 4.377 1.00 92.69 326 GLY A N 1
ATOM 2507 C CA . GLY A 1 326 ? 0.248 -15.107 3.926 1.00 92.69 326 GLY A CA 1
ATOM 2508 C C . GLY A 1 326 ? 0.550 -15.202 2.425 1.00 92.69 326 GLY A C 1
ATOM 2509 O O . GLY A 1 326 ? 0.683 -16.305 1.889 1.00 92.69 326 GLY A O 1
ATOM 2510 N N . LEU A 1 327 ? 0.656 -14.068 1.729 1.00 95.56 327 LEU A N 1
ATOM 2511 C CA . LEU A 1 327 ? 1.027 -14.005 0.318 1.00 95.56 327 LEU A CA 1
ATOM 2512 C C . LEU A 1 327 ? 2.541 -13.876 0.158 1.00 95.56 327 LEU A C 1
ATOM 2514 O O . LEU A 1 327 ? 3.247 -13.272 0.961 1.00 95.56 327 LEU A O 1
ATOM 2518 N N . ALA A 1 328 ? 3.037 -14.400 -0.951 1.00 95.44 328 ALA A N 1
ATOM 2519 C CA . ALA A 1 328 ? 4.406 -14.247 -1.388 1.00 95.44 328 ALA A CA 1
ATOM 2520 C C . ALA A 1 328 ? 4.511 -13.209 -2.504 1.00 95.44 328 ALA A C 1
ATOM 2522 O O . ALA A 1 328 ? 3.577 -12.999 -3.285 1.00 95.44 328 ALA A O 1
ATOM 2523 N N . THR A 1 329 ? 5.684 -12.587 -2.605 1.00 97.25 329 THR A N 1
ATOM 2524 C CA . THR A 1 329 ? 5.949 -11.572 -3.622 1.00 97.25 329 THR A CA 1
ATOM 2525 C C . THR A 1 329 ? 7.255 -11.815 -4.357 1.00 97.25 329 THR A C 1
ATOM 2527 O O . THR A 1 329 ? 8.203 -12.368 -3.804 1.00 97.25 329 THR A O 1
ATOM 2530 N N . GLY A 1 330 ? 7.302 -11.392 -5.612 1.00 95.56 330 GLY A N 1
ATOM 2531 C CA . GLY A 1 330 ? 8.507 -11.319 -6.431 1.00 95.56 330 GLY A CA 1
ATOM 2532 C C . GLY A 1 330 ? 8.550 -9.961 -7.121 1.00 95.56 330 GLY A C 1
ATOM 2533 O O . GLY A 1 330 ? 7.545 -9.260 -7.180 1.00 95.56 330 GLY A O 1
ATOM 2534 N N . PHE A 1 331 ? 9.712 -9.547 -7.610 1.00 96.12 331 PHE A N 1
ATOM 2535 C CA . PHE A 1 331 ? 9.861 -8.246 -8.258 1.00 96.12 331 PHE A CA 1
ATOM 2536 C C . PHE A 1 331 ? 10.705 -8.373 -9.518 1.00 96.12 331 PHE A C 1
ATOM 2538 O O . PHE A 1 331 ? 11.724 -9.075 -9.514 1.00 96.12 331 PHE A O 1
ATOM 2545 N N . PHE A 1 332 ? 10.286 -7.686 -10.576 1.00 94.62 332 PHE A N 1
ATOM 2546 C CA . PHE A 1 332 ? 11.060 -7.546 -11.799 1.00 94.62 332 PHE A CA 1
ATOM 2547 C C . PHE A 1 332 ? 10.917 -6.140 -12.384 1.00 94.62 332 PHE A C 1
ATOM 2549 O O . PHE A 1 332 ? 9.869 -5.499 -12.286 1.00 94.62 332 PHE A O 1
ATOM 2556 N N . GLY A 1 333 ? 11.997 -5.680 -13.011 1.00 89.56 333 GLY A N 1
ATOM 2557 C CA . GLY A 1 333 ? 11.979 -4.548 -13.926 1.00 89.56 333 GLY A CA 1
ATOM 2558 C C . GLY A 1 333 ? 11.953 -5.071 -15.364 1.00 89.56 333 GLY A C 1
ATOM 2559 O O . GLY A 1 333 ? 12.589 -6.094 -15.641 1.00 89.56 333 GLY A O 1
ATOM 2560 N N . PRO A 1 334 ? 11.224 -4.424 -16.283 1.00 71.50 334 PRO A N 1
ATOM 2561 C CA . PRO A 1 334 ? 11.348 -4.739 -17.698 1.00 71.50 334 PRO A CA 1
ATOM 2562 C C . PRO A 1 334 ? 12.758 -4.357 -18.172 1.00 71.50 334 PRO A C 1
ATOM 2564 O O . PRO A 1 334 ? 13.263 -3.298 -17.819 1.00 71.50 334 PRO A O 1
ATOM 2567 N N . GLY A 1 335 ? 13.426 -5.279 -18.871 1.00 80.19 335 GLY A N 1
ATOM 2568 C CA . GLY A 1 335 ? 14.884 -5.252 -19.021 1.00 80.19 335 GLY A CA 1
ATOM 2569 C C . GLY A 1 335 ? 15.443 -4.069 -19.818 1.00 80.19 335 GLY A C 1
ATOM 2570 O O . GLY A 1 335 ? 16.228 -3.309 -19.271 1.00 80.19 335 GLY A O 1
ATOM 2571 N N . ASP A 1 336 ? 15.081 -3.940 -21.097 1.00 87.94 336 ASP A N 1
ATOM 2572 C CA . ASP A 1 336 ? 15.508 -2.830 -21.968 1.00 87.94 336 ASP A CA 1
ATOM 2573 C C . ASP A 1 336 ? 14.370 -1.827 -22.208 1.00 87.94 336 ASP A C 1
ATOM 2575 O O . ASP A 1 336 ? 13.208 -2.119 -21.916 1.00 87.94 336 ASP A O 1
ATOM 2579 N N . ASP A 1 337 ? 14.702 -0.667 -22.779 1.00 89.38 337 ASP A N 1
ATOM 2580 C CA . ASP A 1 337 ? 13.770 0.446 -23.009 1.00 89.38 337 ASP A CA 1
ATOM 2581 C C . ASP A 1 337 ? 12.540 0.050 -23.837 1.00 89.38 337 ASP A C 1
ATOM 2583 O O . ASP A 1 337 ? 11.430 0.516 -23.574 1.00 89.38 337 ASP A O 1
ATOM 2587 N N . SER A 1 338 ? 12.702 -0.843 -24.821 1.00 92.12 338 SER A N 1
ATOM 2588 C CA . SER A 1 338 ? 11.594 -1.292 -25.669 1.00 92.12 338 SER A CA 1
ATOM 2589 C C . SER A 1 338 ? 10.600 -2.132 -24.872 1.00 92.12 338 SER A C 1
ATOM 2591 O O . SER A 1 338 ? 9.392 -1.872 -24.895 1.00 92.12 338 SER A O 1
ATOM 2593 N N . ARG A 1 339 ? 11.102 -3.104 -24.101 1.00 92.38 339 A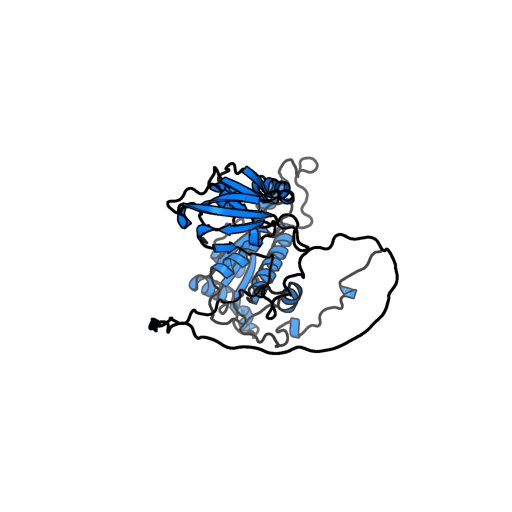RG A N 1
ATOM 2594 C CA . ARG A 1 339 ? 10.270 -3.901 -23.192 1.00 92.38 339 ARG A CA 1
ATOM 2595 C C . ARG A 1 339 ? 9.668 -3.040 -22.093 1.00 92.38 339 ARG A C 1
ATOM 2597 O O . ARG A 1 339 ? 8.510 -3.246 -21.736 1.00 92.38 339 ARG A O 1
ATOM 2604 N N . PHE A 1 340 ? 10.418 -2.066 -21.587 1.00 92.75 340 PHE A N 1
ATOM 2605 C CA . PHE A 1 340 ? 9.946 -1.124 -20.582 1.00 92.75 340 PHE A CA 1
ATOM 2606 C C . PHE A 1 340 ? 8.751 -0.320 -21.093 1.00 92.75 340 PHE A C 1
ATOM 2608 O O . PHE A 1 340 ? 7.696 -0.338 -20.457 1.00 92.75 340 PHE A O 1
ATOM 2615 N N . ALA A 1 341 ? 8.862 0.295 -22.271 1.00 94.31 341 ALA A N 1
ATOM 2616 C CA . ALA A 1 341 ? 7.772 1.038 -22.895 1.00 94.31 341 ALA A CA 1
ATOM 2617 C C . ALA A 1 341 ? 6.553 0.145 -23.191 1.00 94.31 341 ALA A C 1
ATOM 2619 O O . ALA A 1 341 ? 5.413 0.530 -22.927 1.00 94.31 341 ALA A O 1
ATOM 2620 N N . ALA A 1 342 ? 6.780 -1.078 -23.685 1.00 95.88 342 ALA A N 1
ATOM 2621 C CA . ALA A 1 342 ? 5.705 -2.023 -23.977 1.00 95.88 342 ALA A CA 1
ATOM 2622 C C . ALA A 1 342 ? 4.947 -2.459 -22.712 1.00 95.88 342 ALA A C 1
ATOM 2624 O O . ALA A 1 342 ? 3.719 -2.545 -22.728 1.00 95.88 342 ALA A O 1
ATOM 2625 N N . VAL A 1 343 ? 5.656 -2.711 -21.608 1.00 96.75 343 VAL A N 1
ATOM 2626 C CA . VAL A 1 343 ? 5.041 -3.033 -20.315 1.00 96.75 343 VAL A CA 1
ATOM 2627 C C . VAL A 1 343 ? 4.321 -1.818 -19.734 1.00 96.75 343 VAL A C 1
ATOM 2629 O O . VAL A 1 343 ? 3.187 -1.967 -19.283 1.00 96.75 343 VAL A O 1
ATOM 2632 N N . HIS A 1 344 ? 4.925 -0.626 -19.787 1.00 97.00 344 HIS A N 1
ATOM 2633 C CA . HIS A 1 344 ? 4.304 0.623 -19.332 1.00 97.00 344 HIS A CA 1
ATOM 2634 C C . HIS A 1 344 ? 2.945 0.851 -20.007 1.00 97.00 344 HIS A C 1
ATOM 2636 O O . HIS A 1 344 ? 1.946 1.026 -19.309 1.00 97.00 344 HIS A O 1
ATOM 2642 N N . ALA A 1 345 ? 2.859 0.688 -21.331 1.00 96.94 345 ALA A N 1
ATOM 2643 C CA . ALA A 1 345 ? 1.608 0.826 -22.079 1.00 96.94 345 ALA A CA 1
ATOM 2644 C C . ALA A 1 345 ? 0.492 -0.133 -21.609 1.00 96.94 345 ALA A C 1
ATOM 2646 O O . ALA A 1 345 ? -0.693 0.186 -21.713 1.00 96.94 345 ALA A O 1
ATOM 2647 N N . LEU A 1 346 ? 0.844 -1.304 -21.065 1.00 97.56 346 LEU A N 1
ATOM 2648 C CA . LEU A 1 346 ? -0.117 -2.280 -20.538 1.00 97.56 346 LEU A CA 1
ATOM 2649 C C . LEU A 1 346 ? -0.620 -1.954 -19.128 1.00 97.56 346 LEU A C 1
ATOM 2651 O O . LEU A 1 346 ? -1.614 -2.536 -18.697 1.00 97.56 346 LEU A O 1
ATOM 2655 N N . THR A 1 347 ? 0.040 -1.044 -18.411 1.00 97.06 347 THR A N 1
ATOM 2656 C CA . THR A 1 347 ? -0.383 -0.626 -17.064 1.00 97.06 347 THR A CA 1
ATOM 2657 C C . THR A 1 347 ? -1.582 0.321 -17.086 1.00 97.06 347 THR A C 1
ATOM 2659 O O . THR A 1 347 ? -2.303 0.415 -16.095 1.00 97.06 347 THR A O 1
ATOM 2662 N N . GLY A 1 348 ? -1.796 1.023 -18.207 1.00 96.50 348 GLY A N 1
ATOM 2663 C CA . GLY A 1 348 ? -2.780 2.101 -18.311 1.00 96.50 348 GLY A CA 1
ATOM 2664 C C . GLY A 1 348 ? -2.381 3.376 -17.563 1.00 96.50 348 GLY A C 1
ATOM 2665 O O . GLY A 1 348 ? -3.227 4.245 -17.355 1.00 96.50 348 GLY A O 1
ATOM 2666 N N . PHE A 1 349 ? -1.124 3.494 -17.130 1.00 97.69 349 PHE A N 1
ATOM 2667 C CA . PHE A 1 349 ? -0.630 4.717 -16.519 1.00 97.69 349 PHE A CA 1
ATOM 2668 C C . PHE A 1 349 ? -0.617 5.890 -17.513 1.00 97.69 349 PHE A C 1
ATOM 2670 O O . PHE A 1 349 ? -0.298 5.700 -18.689 1.00 97.69 349 PHE A O 1
ATOM 2677 N N . PRO A 1 350 ? -0.938 7.113 -17.050 1.00 96.44 350 PRO A N 1
ATOM 2678 C CA . PRO A 1 350 ? -0.681 8.330 -17.809 1.00 96.44 350 PRO A CA 1
ATOM 2679 C C . PRO A 1 350 ? 0.802 8.484 -18.180 1.00 96.44 350 PRO A C 1
ATOM 2681 O O . PRO A 1 350 ? 1.681 7.913 -17.534 1.00 96.44 350 PRO A O 1
ATOM 2684 N N . ALA A 1 351 ? 1.083 9.290 -19.206 1.00 93.94 351 ALA A N 1
ATOM 2685 C CA . ALA A 1 351 ? 2.442 9.494 -19.716 1.00 93.94 351 ALA A CA 1
ATOM 2686 C C . ALA A 1 351 ? 3.399 10.148 -18.699 1.00 93.94 351 ALA A C 1
ATOM 2688 O O . ALA A 1 351 ? 4.602 9.932 -18.777 1.00 93.94 351 ALA A O 1
ATOM 2689 N N . ASP A 1 352 ? 2.876 10.920 -17.743 1.00 96.88 352 ASP A N 1
ATOM 2690 C CA . ASP A 1 352 ? 3.645 11.575 -16.677 1.00 96.88 352 ASP A CA 1
ATOM 2691 C C . ASP A 1 352 ? 3.859 10.684 -15.436 1.00 96.88 352 ASP A C 1
ATOM 2693 O O . ASP A 1 352 ? 4.393 11.134 -14.420 1.00 96.88 352 ASP A O 1
ATOM 2697 N N . VAL A 1 353 ? 3.448 9.413 -15.503 1.00 98.12 353 VAL A N 1
ATOM 2698 C CA . VAL A 1 353 ? 3.667 8.416 -14.453 1.00 98.12 353 VAL A CA 1
ATOM 2699 C C . VAL A 1 353 ? 4.717 7.417 -14.924 1.00 98.12 353 VAL A C 1
ATOM 2701 O O . VAL A 1 353 ? 4.458 6.575 -15.783 1.00 98.12 353 VAL A O 1
ATOM 2704 N N . SER A 1 354 ? 5.893 7.467 -14.313 1.00 96.00 354 SER A N 1
ATOM 2705 C CA . SER A 1 354 ? 7.003 6.552 -14.578 1.00 96.00 354 SER A CA 1
ATOM 2706 C C . SER A 1 354 ? 6.767 5.188 -13.928 1.00 96.00 354 SER A C 1
ATOM 2708 O O . SER A 1 354 ? 6.241 5.109 -12.820 1.00 96.00 354 SER A O 1
ATOM 2710 N N . LEU A 1 355 ? 7.184 4.100 -14.582 1.00 96.81 355 LEU A N 1
ATOM 2711 C CA . LEU A 1 355 ? 7.110 2.740 -14.033 1.00 96.81 355 LEU A CA 1
ATOM 2712 C C . LEU A 1 355 ? 8.386 2.407 -13.241 1.00 96.81 355 LEU A C 1
ATOM 2714 O O . LEU A 1 355 ? 9.462 2.298 -13.811 1.00 96.81 355 LEU A O 1
ATOM 2718 N N . ALA A 1 356 ? 8.274 2.176 -11.937 1.00 95.38 356 ALA A N 1
ATOM 2719 C CA . ALA A 1 356 ? 9.393 1.716 -11.109 1.00 95.38 356 ALA A CA 1
ATOM 2720 C C . ALA A 1 356 ? 9.681 0.216 -11.279 1.00 95.38 356 ALA A C 1
ATOM 2722 O O . ALA A 1 356 ? 10.812 -0.237 -11.118 1.00 95.38 356 ALA A O 1
ATOM 2723 N N . GLY A 1 357 ? 8.649 -0.570 -11.586 1.00 96.31 357 GLY A N 1
ATOM 2724 C CA . GLY A 1 357 ? 8.744 -2.012 -11.796 1.00 96.31 357 GLY A CA 1
ATOM 2725 C C . GLY A 1 357 ? 7.434 -2.721 -11.483 1.00 96.31 357 GLY A C 1
ATOM 2726 O O . GLY A 1 357 ? 6.405 -2.084 -11.241 1.00 96.31 357 GLY A O 1
ATOM 2727 N N . ILE A 1 358 ? 7.466 -4.052 -11.495 1.00 98.19 358 ILE A N 1
ATOM 2728 C CA . ILE A 1 358 ? 6.289 -4.889 -11.264 1.00 98.19 358 ILE A CA 1
ATOM 2729 C C . ILE A 1 358 ? 6.540 -5.844 -10.103 1.00 98.19 358 ILE A C 1
ATOM 2731 O O . ILE A 1 358 ? 7.512 -6.600 -10.080 1.00 98.19 358 ILE A O 1
ATOM 2735 N N . LEU A 1 359 ? 5.604 -5.828 -9.159 1.00 98.50 359 LEU A N 1
ATOM 2736 C CA . LEU A 1 359 ? 5.498 -6.770 -8.058 1.00 98.50 359 LEU A CA 1
ATOM 2737 C C . LEU A 1 359 ? 4.540 -7.899 -8.458 1.00 98.50 359 LEU A C 1
ATOM 2739 O O . LEU A 1 359 ? 3.360 -7.663 -8.715 1.00 98.50 359 LEU A O 1
ATOM 2743 N N . THR A 1 360 ? 5.024 -9.132 -8.501 1.00 98.25 360 THR A N 1
ATOM 2744 C CA . THR A 1 360 ? 4.182 -10.329 -8.601 1.00 98.25 360 THR A CA 1
ATOM 2745 C C . THR A 1 360 ? 3.649 -10.678 -7.214 1.00 98.25 360 THR A C 1
ATOM 2747 O O . THR A 1 360 ? 4.381 -10.580 -6.228 1.00 98.25 360 THR A O 1
ATOM 2750 N N . VAL A 1 361 ? 2.386 -11.095 -7.116 1.00 98.44 361 VAL A N 1
ATOM 2751 C CA . VAL A 1 361 ? 1.737 -11.448 -5.844 1.00 98.44 361 VAL A CA 1
ATOM 2752 C C . VAL A 1 361 ? 0.921 -12.731 -6.011 1.00 98.44 361 VAL A C 1
ATOM 2754 O O . VAL A 1 361 ? 0.183 -12.879 -6.985 1.00 98.44 361 VAL A O 1
ATOM 2757 N N . GLY A 1 362 ? 1.038 -13.650 -5.051 1.00 97.62 362 GLY A N 1
ATOM 2758 C CA . GLY A 1 362 ? 0.285 -14.905 -5.010 1.00 97.62 362 GLY A CA 1
ATOM 2759 C C . GLY A 1 362 ? 0.715 -15.798 -3.850 1.00 97.62 362 GLY A C 1
ATOM 2760 O O . GLY A 1 362 ? 1.592 -15.431 -3.076 1.00 97.62 362 GLY A O 1
ATOM 2761 N N . TYR A 1 363 ? 0.135 -16.989 -3.729 1.00 96.06 363 TYR A N 1
ATOM 2762 C CA . TYR A 1 363 ? 0.588 -17.969 -2.738 1.00 96.06 363 TYR A CA 1
ATOM 2763 C C . TYR A 1 363 ? 1.849 -18.683 -3.232 1.00 96.06 363 TYR A C 1
ATOM 2765 O O . TYR A 1 363 ? 1.899 -19.115 -4.382 1.00 96.06 363 TYR A O 1
ATOM 2773 N N . SER A 1 364 ? 2.864 -18.818 -2.374 1.00 94.38 364 SER A N 1
ATOM 2774 C CA . SER A 1 364 ? 4.112 -19.512 -2.723 1.00 94.38 364 SER A CA 1
ATOM 2775 C C . SER A 1 364 ? 3.853 -20.981 -3.068 1.00 94.38 364 SER A C 1
ATOM 2777 O O . SER A 1 364 ? 3.164 -21.675 -2.321 1.00 94.38 364 SER A O 1
ATOM 2779 N N . ALA A 1 365 ? 4.428 -21.455 -4.175 1.00 92.94 365 ALA A N 1
ATOM 2780 C CA . ALA A 1 365 ? 4.588 -22.884 -4.465 1.00 92.94 365 ALA A CA 1
ATOM 2781 C C . ALA A 1 365 ? 5.953 -23.428 -4.001 1.00 92.94 365 ALA A C 1
ATOM 2783 O O . ALA A 1 365 ? 6.197 -24.629 -4.076 1.00 92.94 365 ALA A O 1
ATOM 2784 N N . GLU A 1 366 ? 6.847 -22.558 -3.527 1.00 87.50 366 GLU A N 1
ATOM 2785 C CA . GLU A 1 366 ? 8.112 -22.958 -2.911 1.00 87.50 366 GLU A CA 1
ATOM 2786 C C . GLU A 1 366 ? 7.877 -23.422 -1.470 1.00 87.50 366 GLU A C 1
ATOM 2788 O O . GLU A 1 366 ? 7.101 -22.798 -0.739 1.00 87.50 366 GLU A O 1
ATOM 2793 N N . ASP A 1 367 ? 8.607 -24.453 -1.043 1.00 81.81 367 ASP A N 1
ATOM 2794 C CA . ASP A 1 367 ? 8.657 -24.883 0.355 1.00 81.81 367 ASP A CA 1
ATOM 2795 C C . ASP A 1 367 ? 9.219 -23.744 1.239 1.00 81.81 367 ASP A C 1
ATOM 2797 O O . ASP A 1 367 ? 10.322 -23.244 0.978 1.00 81.81 367 ASP A O 1
ATOM 2801 N N . PRO A 1 368 ? 8.496 -23.286 2.280 1.00 76.06 368 PRO A N 1
ATOM 2802 C CA . PRO A 1 368 ? 8.994 -22.283 3.217 1.00 76.06 368 PRO A CA 1
ATOM 2803 C C . PRO A 1 368 ? 10.319 -22.672 3.884 1.00 76.06 368 PRO A C 1
ATOM 2805 O O . PRO A 1 368 ? 11.137 -21.787 4.133 1.00 76.06 368 PRO A O 1
ATOM 2808 N N . ALA A 1 369 ? 10.559 -23.966 4.114 1.00 76.75 369 ALA A N 1
ATOM 2809 C CA . ALA A 1 369 ? 11.790 -24.483 4.709 1.00 76.75 369 ALA A CA 1
ATOM 2810 C C . ALA A 1 369 ? 12.943 -24.629 3.700 1.00 76.75 369 ALA A C 1
ATOM 2812 O O . ALA A 1 369 ? 14.092 -24.816 4.110 1.00 76.75 369 ALA A O 1
ATOM 2813 N N . ALA A 1 370 ? 12.671 -24.526 2.394 1.00 76.25 370 ALA A N 1
ATOM 2814 C CA . ALA A 1 370 ? 13.715 -24.615 1.385 1.00 76.25 370 ALA A CA 1
ATOM 2815 C C . ALA A 1 370 ? 14.700 -23.435 1.489 1.00 76.25 370 ALA A C 1
ATOM 2817 O O . ALA A 1 370 ? 14.299 -22.301 1.789 1.00 76.25 370 ALA A O 1
ATOM 2818 N N . PRO A 1 371 ? 15.995 -23.675 1.209 1.00 72.12 371 PRO A N 1
ATOM 2819 C CA . PRO A 1 371 ? 16.990 -22.616 1.198 1.00 72.12 371 PRO A CA 1
ATOM 2820 C C . PRO A 1 371 ? 16.654 -21.553 0.137 1.00 72.12 371 PRO A C 1
ATOM 2822 O O . PRO A 1 371 ? 16.006 -21.856 -0.869 1.00 72.12 371 PRO A O 1
ATOM 2825 N N . PRO A 1 372 ? 17.118 -20.301 0.317 1.00 74.12 372 PRO A N 1
ATOM 2826 C CA . PRO A 1 372 ? 16.891 -19.236 -0.652 1.00 74.12 372 PRO A CA 1
ATOM 2827 C C . PRO A 1 372 ? 17.395 -19.619 -2.049 1.00 74.12 372 PRO A C 1
ATOM 2829 O O . PRO A 1 372 ? 18.512 -20.112 -2.205 1.00 74.12 372 PRO A O 1
ATOM 2832 N N . SER A 1 373 ? 16.598 -19.339 -3.079 1.00 72.88 373 SER A N 1
ATOM 2833 C CA . SER A 1 373 ? 16.970 -19.581 -4.474 1.00 72.88 373 SER A CA 1
ATOM 2834 C C . SER A 1 373 ? 17.723 -18.391 -5.098 1.00 72.88 373 SER A C 1
ATOM 2836 O O . SER A 1 373 ? 17.782 -17.280 -4.555 1.00 72.88 373 SER A O 1
ATOM 2838 N N . GLY A 1 374 ? 18.334 -18.614 -6.267 1.00 77.62 374 GLY A N 1
ATOM 2839 C CA . GLY A 1 374 ? 19.021 -17.571 -7.036 1.00 77.62 374 GLY A CA 1
ATOM 2840 C C . GLY A 1 374 ? 20.245 -16.986 -6.320 1.00 77.62 374 GLY A C 1
ATOM 2841 O O . GLY A 1 374 ? 21.002 -17.701 -5.667 1.00 77.62 374 GLY A O 1
ATOM 2842 N N . SER A 1 375 ? 20.465 -15.675 -6.453 1.00 77.69 375 SER A N 1
ATOM 2843 C CA . SER A 1 375 ? 21.644 -15.000 -5.886 1.00 77.69 375 SER A CA 1
ATOM 2844 C C . SER A 1 375 ? 21.721 -15.086 -4.362 1.00 77.69 375 SER A C 1
ATOM 2846 O O . SER A 1 375 ? 22.822 -15.139 -3.825 1.00 77.69 375 SER A O 1
ATOM 2848 N N . ALA A 1 376 ? 20.578 -15.143 -3.672 1.00 76.12 376 ALA A N 1
ATOM 2849 C CA . ALA A 1 376 ? 20.533 -15.261 -2.215 1.00 76.12 376 ALA A CA 1
ATOM 2850 C C . ALA A 1 376 ? 21.031 -16.628 -1.713 1.00 76.12 376 ALA A C 1
ATOM 2852 O O . ALA A 1 376 ? 21.533 -16.709 -0.599 1.00 76.12 376 ALA A O 1
ATOM 2853 N N . GLY A 1 377 ? 20.932 -17.679 -2.534 1.00 78.50 377 GLY A N 1
ATOM 2854 C CA . GLY A 1 377 ? 21.539 -18.983 -2.248 1.00 78.50 377 GLY A CA 1
ATOM 2855 C C . GLY A 1 377 ? 23.016 -19.079 -2.648 1.00 78.50 377 GLY A C 1
ATOM 2856 O O . GLY A 1 377 ? 23.709 -19.992 -2.216 1.00 78.50 377 GLY A O 1
ATOM 2857 N N . LYS A 1 378 ? 23.511 -18.145 -3.474 1.00 84.56 378 LYS A N 1
ATOM 2858 C CA . LYS A 1 378 ? 24.886 -18.143 -4.013 1.00 84.56 378 LYS A CA 1
ATOM 2859 C C . LYS A 1 378 ? 25.824 -17.158 -3.313 1.00 84.56 378 LYS A C 1
ATOM 2861 O O . LYS A 1 378 ? 27.033 -17.237 -3.505 1.00 84.56 378 LYS A O 1
ATOM 2866 N N . ARG A 1 379 ? 25.288 -16.190 -2.567 1.00 84.81 379 ARG A N 1
ATOM 2867 C CA . ARG A 1 379 ? 26.057 -15.116 -1.925 1.00 84.81 379 ARG A CA 1
ATOM 2868 C C . ARG A 1 379 ? 25.666 -15.017 -0.459 1.00 84.81 379 ARG A C 1
ATOM 2870 O O . ARG A 1 379 ? 24.487 -14.874 -0.145 1.00 84.81 379 ARG A O 1
ATOM 2877 N N . ALA A 1 380 ? 26.662 -15.055 0.421 1.00 85.19 380 ALA A N 1
ATOM 2878 C CA . ALA A 1 380 ? 26.457 -14.748 1.828 1.00 85.19 380 ALA A CA 1
ATOM 2879 C C . ALA A 1 380 ? 26.026 -13.282 1.987 1.00 85.19 380 ALA A C 1
ATOM 2881 O O . ALA A 1 380 ? 26.442 -12.410 1.217 1.00 85.19 380 ALA A O 1
ATOM 2882 N N . LYS A 1 381 ? 25.188 -13.011 2.991 1.00 86.62 381 LYS A N 1
ATOM 2883 C CA . LYS A 1 381 ? 24.945 -11.635 3.430 1.00 86.62 381 LYS A CA 1
ATOM 2884 C C . LYS A 1 381 ? 26.229 -11.089 4.049 1.00 86.62 381 LYS A C 1
ATOM 2886 O O . LYS A 1 381 ? 26.951 -11.841 4.702 1.00 86.62 381 LYS A O 1
ATOM 2891 N N . LEU A 1 382 ? 26.480 -9.797 3.851 1.00 90.25 382 LEU A N 1
ATOM 2892 C CA . LEU A 1 382 ? 27.558 -9.120 4.563 1.00 90.25 382 LEU A CA 1
ATOM 2893 C C . LEU A 1 382 ? 27.284 -9.163 6.079 1.00 90.25 382 LEU A C 1
ATOM 2895 O O . LEU A 1 382 ? 26.110 -9.118 6.474 1.00 90.25 382 LEU A O 1
ATOM 2899 N N . PRO A 1 383 ? 28.333 -9.260 6.914 1.00 91.38 383 PRO A N 1
ATOM 2900 C CA . PRO A 1 383 ? 28.230 -9.049 8.354 1.00 91.38 383 PRO A CA 1
ATOM 2901 C C . PRO A 1 383 ? 27.554 -7.712 8.678 1.00 91.38 383 PRO A C 1
ATOM 2903 O O . PRO A 1 383 ? 27.682 -6.744 7.926 1.00 91.38 383 PRO A O 1
ATOM 2906 N N . LEU A 1 384 ? 26.839 -7.645 9.804 1.00 90.81 384 LEU A N 1
ATOM 2907 C CA . LEU A 1 384 ? 26.107 -6.439 10.206 1.00 90.81 384 LEU A CA 1
ATOM 2908 C C . LEU A 1 384 ? 27.054 -5.242 10.375 1.00 90.81 384 LEU A C 1
ATOM 2910 O O . LEU A 1 384 ? 26.726 -4.122 10.005 1.00 90.81 384 LEU A O 1
ATOM 2914 N N . GLU A 1 385 ? 28.249 -5.507 10.876 1.00 92.19 385 GLU A N 1
ATOM 2915 C CA . GLU A 1 385 ? 29.303 -4.564 11.228 1.00 92.19 385 GLU A CA 1
ATOM 2916 C C . GLU A 1 385 ? 29.935 -3.905 9.997 1.00 92.19 385 GLU A C 1
ATOM 2918 O O . GLU A 1 385 ? 30.505 -2.824 10.106 1.00 92.19 385 GLU A O 1
ATOM 2923 N N . GLU A 1 386 ? 29.804 -4.515 8.815 1.00 94.62 386 GLU A N 1
ATOM 2924 C CA . GLU A 1 386 ? 30.168 -3.873 7.545 1.00 94.62 386 GLU A CA 1
ATOM 2925 C C . GLU A 1 386 ? 29.067 -2.926 7.041 1.00 94.62 386 GLU A C 1
ATOM 2927 O O . GLU A 1 386 ? 29.330 -2.033 6.237 1.00 94.62 386 GLU A O 1
ATOM 2932 N N . LEU A 1 387 ? 27.827 -3.119 7.500 1.00 94.06 387 LEU A N 1
ATOM 2933 C CA . LEU A 1 387 ? 26.652 -2.367 7.058 1.00 94.06 387 LEU A CA 1
ATOM 2934 C C . LEU A 1 387 ? 26.311 -1.188 7.979 1.00 94.06 387 LEU A C 1
ATOM 2936 O O . LEU A 1 387 ? 25.611 -0.273 7.545 1.00 94.06 387 LEU A O 1
ATOM 2940 N N . ILE A 1 388 ? 26.773 -1.199 9.234 1.00 95.06 388 ILE A N 1
ATOM 2941 C CA . ILE A 1 388 ? 26.492 -0.149 10.221 1.00 95.06 388 ILE A CA 1
ATOM 2942 C C . ILE A 1 388 ? 27.781 0.428 10.808 1.00 95.06 388 ILE A C 1
ATOM 2944 O O . ILE A 1 388 ? 28.744 -0.285 11.067 1.00 95.06 388 ILE A O 1
ATOM 2948 N N . SER A 1 389 ? 27.780 1.733 11.079 1.00 93.44 389 SER A N 1
ATOM 2949 C CA . SER A 1 389 ? 28.858 2.412 11.800 1.00 93.44 389 SER A CA 1
ATOM 2950 C C . SER A 1 389 ? 28.265 3.179 12.973 1.00 93.44 389 SER A C 1
ATOM 2952 O O . SER A 1 389 ? 27.428 4.061 12.784 1.00 93.44 389 SER A O 1
ATOM 2954 N N . TRP A 1 390 ? 28.698 2.845 14.188 1.00 90.12 390 TRP A N 1
ATOM 2955 C CA . TRP A 1 390 ? 28.341 3.591 15.390 1.00 90.12 390 TRP A CA 1
ATOM 2956 C C . TRP A 1 390 ? 29.212 4.845 15.484 1.00 90.12 390 TRP A C 1
ATOM 2958 O O . TRP A 1 390 ? 30.440 4.768 15.431 1.00 90.12 390 TRP A O 1
ATOM 2968 N N . ARG A 1 391 ? 28.577 6.008 15.621 1.00 87.19 391 ARG A N 1
ATOM 2969 C CA . ARG A 1 391 ? 29.234 7.283 15.929 1.00 87.19 391 ARG A CA 1
ATOM 2970 C C . ARG A 1 391 ? 28.621 7.776 17.238 1.00 87.19 391 ARG A C 1
ATOM 2972 O O . ARG A 1 391 ? 27.511 8.297 17.222 1.00 87.19 391 ARG A O 1
ATOM 2979 N N . SER A 1 392 ? 29.287 7.470 18.350 1.00 73.38 392 SER A N 1
ATOM 2980 C CA . SER A 1 392 ? 28.902 7.879 19.710 1.00 73.38 392 SER A CA 1
ATOM 2981 C C . SER A 1 392 ? 29.474 9.234 20.078 1.00 73.38 392 SER A C 1
ATOM 2983 O O . SER A 1 392 ? 30.658 9.442 19.717 1.00 73.38 392 SER A O 1
#